Protein AF-A0A6A5AP69-F1 (afdb_monomer)

Sequence (699 aa):
MSTRRWHGLVIASLVLLVSICQANGSFHSQDFMREVVAGSSTLFCDANNVATNYEPSHRRLTANISSFRSVVGFGFRGRSNAAIVPVLSEESCATLCVQDLLCLSFDVEANMCYIAHTDRYAFPQDFLPRSGSTYFEWQVMAASPSFEPNGGVFHTQTSIRIFTQTRAAAMYYQIISTNGSVVVDYALATPDLAIVLPEFPCQVLAYSTKVGLDKSPVATSNLYDIRASKYMYLVPYYNGADFHGKLTRVKLDVQGKKRPRPSLVLEFTDLETFFGIGPFQDQVQVLNLTALDPRMAGYYDGFSVVSTTSYVNVSLESYDDLSQWTLIDSATYRENPGNTIFNNNVPITEEHLYLSPYMNGGGYSGLVTKVYLRAFDASTLPPFSPPVYSTLDLTQLDPDLTGFVSCFTRNNFGYFVQRNNDNGLGGKVVRVDLSEFHNAPRQAATVLDLEQVDERLVGFGGAFVYGKYAFLTPLDRNRVGLELNPNYKYFPTPTSSCMARVDLDDFATVQVVDFSHLDPKFARGYFGGFTVNSFAYFVPYMWTANDLSPTVNPYHGVVVRLNLLTLAIEKLDLTLVDPSLKGFMRGFAFGKYAVFVPHKNGPHNITPRRVNPSQKLHFGKLVRVNTDVFSPDGVDVLDLTATLRSQIPNLPDVELRGFLGGGASGQYGFFVPYFNGVRFAGKVVRVNLRTFNEVQVLE

Mean predicted aligned error: 12.43 Å

pLDDT: mean 81.73, std 20.58, range [23.38, 98.62]

Radius of gyration: 31.19 Å; Cα contacts (8 Å, |Δi|>4): 1685; chains: 1; bounding box: 81×72×95 Å

Organism: Aphanomyces astaci (NCBI:txid112090)

Foldseek 3Di:
DDDDDDDDDDDDDDDDPPDDPDPDDDDDQPVVVVVLPDPDDDWDQDVPGDTDDDDPPDLQPDDFLVQWDKDAQKFFDDPQFPDKHFAPDPRRLVVVLSRDPQFFKWKDAPRIIGTGSDDCVVCVVRTDGHNRMMIIGGAEEWFFKDKFVQADEAQFWAWIAIDGPRPPWWKFKWKAAPVGDTPRDRHTDDRLAIHTDDQAKIKMWMWTDDVSYHIHPIDIGDIHHHAHDQWDWDQFADFPPFWFQWIKIAGPDDPDPPPPDDPLADFQADPVDPAGFGPDDPRMFTDGVCVVPVQNTHFQEKDKDWDKFWWWWKDDLVPPDRVDIATEGLVPDDDDPSIDTPGSTDIDTFMKMWTAFAANRVFFFQKIKIAGPCVSVVVVDDPRYYDRIDIAGCVVVPVQNTGFNEWDDDDQWIKTAHAAGPVGWAQKIKIFRNVCSNDHCVVGIDIDGCCVVPVQRTRFQYWDDDDQKIKTHWAFGDQDDPSPPVVPVQAFGAWAQWIWIAGNVVRHDIDIDGQCVAPVQQSTHFRDWEDRRQKIKTAWAFRTRGLVPLPDWRWFQWIWIARNPPRDIDIEGLVVLPVQNTGFHEWEDHRQKTKTHWAFRDRQDDDPPPDDSLLNRKFQWIWIARSSPRYNVRIDTDGQQQAQASHPPRGGHNQNIHFNYWYDGYQKIWTHFQDSRPGGDPWIWIARNVVRRHIHIND

Nearest PDB structures (foldseek):
  9flu-assembly1_A  TM=2.147E-01  e=4.071E-04  Aureispira sp. CCB-QB1
  3pe9-assembly3_C  TM=5.571E-01  e=9.596E-01  Acetivibrio thermocellus
  9fls-assembly1_A  TM=2.196E-01  e=1.695E-03  Aureispira sp. CCB-QB1
  3pdd-assembly1_A  TM=4.037E-01  e=2.119E+00  Acetivibrio thermocellus ATCC 27405
  3wn5-assembly1_C  TM=3.342E-01  e=1.907E+00  Homo sapiens

Secondary structure (DSSP, 8-state):
----------------------------TTSHHHHTTS------B-TT--B-PPP---------GGGEEEEEEEEE-STTEEEEEE-SSHHHHHHHHHHSTT--EEEEETTEEEEESS-TTT-TTTEEEEEEEEEEEE-PBPPPPEEES-SEEESB--EEEEE-SSTT-EEEEEEEETTS-EEEEEEEEPTTS-EEPPSS-EEEEEEEE-TTSBPPPPEEPPPEEE---SEEEE---B-SS-B--EEEEEE--------SS-TT--TT--SSSTT---SSTTSEEEEEGGGT-TT---EEEEEEEEEEEEEEEEE-TTSSSTT--EEEETTT----TTPEEEEEEEEEEEEEEEEEE-B-SSSB--EEEEEEGGGGGGGGS-TTPPPSEEEEEGGGT-TT---EEEEEEETTEEEEEE-EETTEE--EEEEEESSSTTS-HHHHEEEEESTTT-TT--S--EEEEETTEEEEEP-B----GGGG-TT-TTPPPPBP-EEEEEETTTS--EEEEEGGGT-TTTS--EEEEEEETTEEEEEE-BS------TT---B--EEEEEETTT--EEEEEGGGT-TT---EEEEEEETTEEEEEE-B---TT---TTS-GGGGGB--EEEEEETTS-SGGGEEEEETTTSPBSSSS----TT---EEEEEEEBTEEEEEE-B-SSSB---EEEEETTTS--EEEE-

Structure (mmCIF, N/CA/C/O backbone):
data_AF-A0A6A5AP69-F1
#
_entry.id   AF-A0A6A5AP69-F1
#
loop_
_atom_site.group_PDB
_atom_site.id
_atom_site.type_symbol
_atom_site.label_atom_id
_atom_site.label_alt_id
_atom_site.label_comp_id
_atom_site.label_asym_id
_atom_site.label_entity_id
_atom_site.label_seq_id
_atom_site.pdbx_PDB_ins_code
_atom_site.Cartn_x
_atom_site.Cartn_y
_atom_site.Cartn_z
_atom_site.occupancy
_atom_site.B_iso_or_equiv
_atom_site.auth_seq_id
_atom_site.auth_comp_id
_atom_site.auth_asym_id
_atom_site.auth_atom_id
_atom_site.pdbx_PDB_model_num
ATOM 1 N N . MET A 1 1 ? 51.232 -28.925 58.711 1.00 31.62 1 MET A N 1
ATOM 2 C CA . MET A 1 1 ? 51.630 -27.639 59.331 1.00 31.62 1 MET A CA 1
ATOM 3 C C . MET A 1 1 ? 50.977 -26.525 58.510 1.00 31.62 1 MET A C 1
ATOM 5 O O . MET A 1 1 ? 51.242 -26.474 57.325 1.00 31.62 1 MET A O 1
ATOM 9 N N . SER A 1 2 ? 49.876 -25.922 58.989 1.00 28.64 2 SER A N 1
ATOM 10 C CA . SER A 1 2 ? 49.838 -24.588 59.648 1.00 28.64 2 SER A CA 1
ATOM 11 C C . SER A 1 2 ? 50.056 -23.442 58.632 1.00 28.64 2 SER A C 1
ATOM 13 O O . SER A 1 2 ? 51.104 -23.448 58.011 1.00 28.64 2 SER A O 1
ATOM 15 N N . THR A 1 3 ? 49.209 -22.429 58.365 1.00 32.06 3 THR A N 1
ATOM 16 C CA . THR A 1 3 ? 47.999 -21.842 58.996 1.00 32.06 3 THR A CA 1
ATOM 17 C C . THR A 1 3 ? 47.439 -20.691 58.114 1.00 32.06 3 THR A C 1
ATOM 19 O O . THR A 1 3 ? 48.250 -19.961 57.563 1.00 32.06 3 THR A O 1
ATOM 22 N N . ARG A 1 4 ? 46.102 -20.455 58.173 1.00 28.97 4 ARG A N 1
ATOM 23 C CA . ARG A 1 4 ? 45.329 -19.161 58.111 1.00 28.97 4 ARG A CA 1
ATOM 24 C C . ARG A 1 4 ? 45.367 -18.284 56.830 1.00 28.97 4 ARG A C 1
ATOM 26 O O . ARG A 1 4 ? 46.409 -18.155 56.223 1.00 28.97 4 ARG A O 1
ATOM 33 N N . ARG A 1 5 ? 44.347 -17.494 56.434 1.00 27.20 5 ARG A N 1
ATOM 34 C CA . ARG A 1 5 ? 42.869 -17.378 56.605 1.00 27.20 5 ARG A CA 1
ATOM 35 C C . ARG A 1 5 ? 42.402 -16.211 55.669 1.00 27.20 5 ARG A C 1
ATOM 37 O O . ARG A 1 5 ? 42.999 -15.150 55.745 1.00 27.20 5 ARG A O 1
ATOM 44 N N . TRP A 1 6 ? 41.296 -16.415 54.930 1.00 25.25 6 TRP A N 1
ATOM 45 C CA . TRP A 1 6 ? 40.199 -15.487 54.521 1.00 25.25 6 TRP A CA 1
ATOM 46 C C . TRP A 1 6 ? 40.426 -14.210 53.664 1.00 25.25 6 TRP A C 1
ATOM 48 O O . TRP A 1 6 ? 40.939 -13.224 54.178 1.00 25.25 6 TRP A O 1
ATOM 58 N N . HIS A 1 7 ? 39.815 -14.133 52.463 1.00 25.77 7 HIS A N 1
ATOM 59 C CA . HIS A 1 7 ? 38.513 -13.471 52.155 1.00 25.77 7 HIS A CA 1
ATOM 60 C C . HIS A 1 7 ? 38.241 -13.412 50.629 1.00 25.77 7 HIS A C 1
ATOM 62 O O . HIS A 1 7 ? 39.145 -13.118 49.859 1.00 25.77 7 HIS A O 1
ATOM 68 N N . GLY A 1 8 ? 36.970 -13.589 50.231 1.00 23.38 8 GLY A N 1
ATOM 69 C CA . GLY A 1 8 ? 36.361 -12.904 49.076 1.00 23.38 8 GLY A CA 1
ATOM 70 C C . GLY A 1 8 ? 36.312 -13.635 47.727 1.00 23.38 8 GLY A C 1
ATOM 71 O O . GLY A 1 8 ? 37.163 -13.412 46.877 1.00 23.38 8 GLY A O 1
ATOM 72 N N . LEU A 1 9 ? 35.251 -14.412 47.479 1.00 26.67 9 LEU A N 1
ATOM 73 C CA . LEU A 1 9 ? 34.849 -14.859 46.137 1.00 26.67 9 LEU A CA 1
ATOM 74 C C . LEU A 1 9 ? 33.374 -14.490 45.931 1.00 26.67 9 LEU A C 1
ATOM 76 O O . LEU A 1 9 ? 32.486 -15.092 46.530 1.00 26.67 9 LEU A O 1
ATOM 80 N N . VAL A 1 10 ? 33.131 -13.456 45.122 1.00 25.16 10 VAL A N 1
ATOM 81 C CA . VAL A 1 10 ? 31.801 -13.076 44.630 1.00 25.16 10 VAL A CA 1
ATOM 82 C C . VAL A 1 10 ? 31.558 -13.857 43.342 1.00 25.16 10 VAL A C 1
ATOM 84 O O . VAL A 1 10 ? 32.236 -13.639 42.341 1.00 25.16 10 VAL A O 1
ATOM 87 N N . ILE A 1 11 ? 30.606 -14.786 43.387 1.00 27.47 11 ILE A N 1
ATOM 88 C CA . ILE A 1 11 ? 30.067 -15.491 42.222 1.00 27.47 11 ILE A CA 1
ATOM 89 C C . ILE A 1 11 ? 28.839 -14.702 41.760 1.00 27.47 11 ILE A C 1
ATOM 91 O O . ILE A 1 11 ? 27.820 -14.681 42.447 1.00 27.47 11 ILE A O 1
ATOM 95 N N . ALA A 1 12 ? 28.932 -14.051 40.601 1.00 26.33 12 ALA A N 1
ATOM 96 C CA . ALA A 1 12 ? 27.773 -13.503 39.907 1.00 26.33 12 ALA A CA 1
ATOM 97 C C . ALA A 1 12 ? 27.026 -14.658 39.222 1.00 26.33 12 ALA A C 1
ATOM 99 O O . ALA A 1 12 ? 27.500 -15.212 38.232 1.00 26.33 12 ALA A O 1
ATOM 100 N N . SER A 1 13 ? 25.880 -15.051 39.782 1.00 26.77 13 SER A N 1
ATOM 101 C CA . SER A 1 13 ? 24.945 -15.969 39.128 1.00 26.77 13 SER A CA 1
ATOM 102 C C . SER A 1 13 ? 23.965 -15.169 38.276 1.00 26.77 13 SER A C 1
ATOM 104 O O . SER A 1 13 ? 23.244 -14.308 38.775 1.00 26.77 13 SER A O 1
ATOM 106 N N . LEU A 1 14 ? 23.975 -15.470 36.981 1.00 24.06 14 LEU A N 1
ATOM 107 C CA . LEU A 1 14 ? 23.038 -15.018 35.963 1.00 24.06 14 LEU A CA 1
ATOM 108 C C . LEU A 1 14 ? 21.640 -15.586 36.290 1.00 24.06 14 LEU A C 1
ATOM 110 O O . LEU A 1 14 ? 21.445 -16.799 36.226 1.00 24.06 14 LEU A O 1
ATOM 114 N N . VAL A 1 15 ? 20.674 -14.741 36.658 1.00 24.73 15 VAL A N 1
ATOM 115 C CA . VAL A 1 15 ? 19.264 -15.149 36.783 1.00 24.73 15 VAL A CA 1
ATOM 116 C C . VAL A 1 15 ? 18.562 -14.847 35.462 1.00 24.73 15 VAL A C 1
ATOM 118 O O . VAL A 1 15 ? 18.375 -13.689 35.094 1.00 24.73 15 VAL A O 1
ATOM 121 N N . LEU A 1 16 ? 18.184 -15.909 34.748 1.00 23.55 16 LEU A N 1
ATOM 122 C CA . LEU A 1 16 ? 17.213 -15.876 33.657 1.00 23.55 16 LEU A CA 1
ATOM 123 C C . LEU A 1 16 ? 15.854 -15.424 34.229 1.00 23.55 16 LEU A C 1
ATOM 125 O O . LEU A 1 16 ? 15.231 -16.163 34.991 1.00 23.55 16 LEU A O 1
ATOM 129 N N . LEU A 1 17 ? 15.375 -14.239 33.853 1.00 24.44 17 LEU A N 1
ATOM 130 C CA . LEU A 1 17 ? 13.982 -13.833 34.062 1.00 24.44 17 LEU A CA 1
ATOM 131 C C . LEU A 1 17 ? 13.134 -14.419 32.927 1.00 24.44 17 LEU A C 1
ATOM 133 O O . LEU A 1 17 ? 12.922 -13.802 31.888 1.00 24.44 17 LEU A O 1
ATOM 137 N N . VAL A 1 18 ? 12.683 -15.657 33.122 1.00 23.59 18 VAL A N 1
ATOM 138 C CA . VAL A 1 18 ? 11.572 -16.231 32.359 1.00 23.59 18 VAL A CA 1
ATOM 139 C C . VAL A 1 18 ? 10.288 -15.781 33.057 1.00 23.59 18 VAL A C 1
ATOM 141 O O . VAL A 1 18 ? 9.969 -16.269 34.139 1.00 23.59 18 VAL A O 1
ATOM 144 N N . SER A 1 19 ? 9.562 -14.832 32.466 1.00 26.03 19 SER A N 1
ATOM 145 C CA . SER A 1 19 ? 8.257 -14.394 32.973 1.00 26.03 19 SER A CA 1
ATOM 146 C C . SER A 1 19 ? 7.199 -15.470 32.722 1.00 26.03 19 SER A C 1
ATOM 148 O O . SER A 1 19 ? 6.600 -15.536 31.653 1.00 26.03 19 SER A O 1
ATOM 150 N N . ILE A 1 20 ? 6.968 -16.320 33.721 1.00 24.33 20 ILE A N 1
ATOM 151 C CA . ILE A 1 20 ? 5.788 -17.187 33.819 1.00 24.33 20 ILE A CA 1
ATOM 152 C C . ILE A 1 20 ? 4.857 -16.541 34.857 1.00 24.33 20 ILE A C 1
ATOM 154 O O . ILE A 1 20 ? 5.235 -16.431 36.022 1.00 24.33 20 ILE A O 1
ATOM 158 N N . CYS A 1 21 ? 3.659 -16.098 34.440 1.00 26.06 21 CYS A N 1
ATOM 159 C CA . CYS A 1 21 ? 2.590 -15.584 35.321 1.00 26.06 21 CYS A CA 1
ATOM 160 C C . CYS A 1 21 ? 2.162 -16.775 36.236 1.00 26.06 21 CYS A C 1
ATOM 162 O O . CYS A 1 21 ? 1.371 -17.625 35.828 1.00 26.06 21 CYS A O 1
ATOM 164 N N . GLN A 1 22 ? 2.759 -16.927 37.432 1.00 23.80 22 GLN A N 1
ATOM 165 C CA . GLN A 1 22 ? 2.339 -17.921 38.435 1.00 23.80 22 GLN A CA 1
ATOM 166 C C . GLN A 1 22 ? 1.169 -17.358 39.247 1.00 23.80 22 GLN A C 1
ATOM 168 O O . GLN A 1 22 ? 1.310 -16.361 39.953 1.00 23.80 22 GLN A O 1
ATOM 173 N N . ALA A 1 23 ? 0.015 -18.023 39.178 1.00 29.84 23 ALA A N 1
ATOM 174 C CA . ALA A 1 23 ? -1.116 -17.757 40.056 1.00 29.84 23 ALA A CA 1
ATOM 175 C C . ALA A 1 23 ? -0.803 -18.259 41.476 1.00 29.84 23 ALA A C 1
ATOM 177 O O . ALA A 1 23 ? -1.145 -19.387 41.826 1.00 29.84 23 ALA A O 1
ATOM 178 N N . ASN A 1 24 ? -0.154 -17.432 42.297 1.00 24.44 24 ASN A N 1
ATOM 179 C CA . ASN A 1 24 ? -0.077 -17.680 43.732 1.00 24.44 24 ASN A CA 1
ATOM 180 C C . ASN A 1 24 ? -1.271 -17.025 44.425 1.00 24.44 24 ASN A C 1
ATOM 182 O O . ASN A 1 24 ? -1.436 -15.808 44.431 1.00 24.44 24 ASN A O 1
ATOM 186 N N . GLY A 1 25 ? -2.130 -17.882 44.973 1.00 28.03 25 GLY A N 1
ATOM 187 C CA . GLY A 1 25 ? -3.213 -17.494 45.858 1.00 28.03 25 GLY A CA 1
ATOM 188 C C . GLY A 1 25 ? -2.714 -17.018 47.223 1.00 28.03 25 GLY A C 1
ATOM 189 O O . GLY A 1 25 ? -1.586 -17.283 47.629 1.00 28.03 25 GLY A O 1
ATOM 190 N N . SER A 1 26 ? -3.644 -16.383 47.936 1.00 25.45 26 SER A N 1
ATOM 191 C CA . SER A 1 26 ? -3.555 -15.809 49.286 1.00 25.45 26 SER A CA 1
ATOM 192 C C . SER A 1 26 ? -2.747 -14.512 49.404 1.00 25.45 26 SER A C 1
ATOM 194 O O . SER A 1 26 ? -1.532 -14.527 49.541 1.00 25.45 26 SER A O 1
ATOM 196 N N . PHE A 1 27 ? -3.459 -13.381 49.436 1.00 27.83 27 PHE A N 1
ATOM 197 C CA . PHE A 1 27 ? -2.936 -12.133 49.991 1.00 27.83 27 PHE A CA 1
ATOM 198 C C . PHE A 1 27 ? -3.645 -11.831 51.312 1.00 27.83 27 PHE A C 1
ATOM 200 O O . PHE A 1 27 ? -4.866 -11.678 51.373 1.00 27.83 27 PHE A O 1
ATOM 207 N N . HIS A 1 28 ? -2.852 -11.804 52.382 1.00 25.42 28 HIS A N 1
ATOM 208 C CA . HIS A 1 28 ? -3.234 -11.288 53.690 1.00 25.42 28 HIS A CA 1
ATOM 209 C C . HIS A 1 28 ? -3.278 -9.751 53.649 1.00 25.42 28 HIS A C 1
ATOM 211 O O . HIS A 1 28 ? -2.521 -9.107 52.930 1.00 25.42 28 HIS A O 1
ATOM 217 N N . SER A 1 29 ? -4.138 -9.159 54.477 1.00 29.67 29 SER A N 1
ATOM 218 C CA . SER A 1 29 ? -4.484 -7.730 54.538 1.00 29.67 29 SER A CA 1
ATOM 219 C C . SER A 1 29 ? -3.349 -6.745 54.891 1.00 29.67 29 SER A C 1
ATOM 221 O O . SER A 1 29 ? -3.644 -5.600 55.225 1.00 29.67 29 SER A O 1
ATOM 223 N N . GLN A 1 30 ? -2.075 -7.154 54.895 1.00 26.80 30 GLN A N 1
ATOM 224 C CA . GLN A 1 30 ? -0.952 -6.310 55.331 1.00 26.80 30 GLN A CA 1
ATOM 225 C C . GLN A 1 30 ? -0.142 -5.671 54.189 1.00 26.80 30 GLN A C 1
ATOM 227 O O . GLN A 1 30 ? 0.541 -4.680 54.444 1.00 26.80 30 GLN A O 1
ATOM 232 N N . ASP A 1 31 ? -0.270 -6.135 52.941 1.00 28.59 31 ASP A N 1
ATOM 233 C CA . ASP A 1 31 ? 0.533 -5.603 51.823 1.00 28.59 31 ASP A CA 1
ATOM 234 C C . ASP A 1 31 ? -0.077 -4.362 51.140 1.0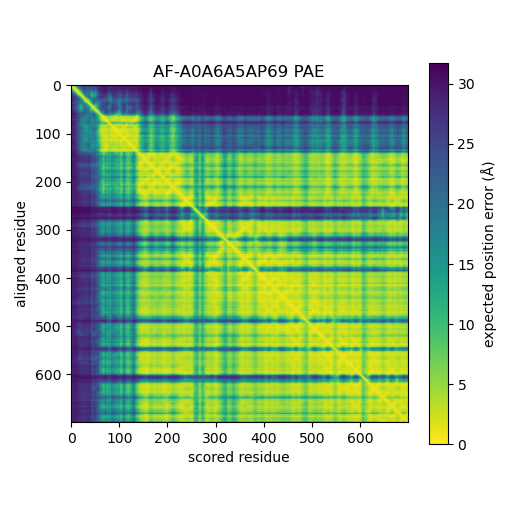0 28.59 31 ASP A C 1
ATOM 236 O O . ASP A 1 31 ? 0.652 -3.536 50.592 1.00 28.59 31 ASP A O 1
ATOM 240 N N . PHE A 1 32 ? -1.388 -4.128 51.291 1.00 33.44 32 PHE A N 1
ATOM 241 C CA . PHE A 1 32 ? -2.079 -2.966 50.703 1.00 33.44 32 PHE A CA 1
ATOM 242 C C . PHE A 1 32 ? -1.566 -1.613 51.242 1.00 33.44 32 PHE A C 1
ATOM 244 O O . PHE A 1 32 ? -1.624 -0.601 50.553 1.00 33.44 32 PHE A O 1
ATOM 251 N N . MET A 1 33 ? -1.010 -1.576 52.460 1.00 28.62 33 MET A N 1
ATOM 252 C CA . MET A 1 33 ? -0.510 -0.336 53.078 1.00 28.62 33 MET A CA 1
ATOM 253 C C . MET A 1 33 ? 0.951 -0.008 52.728 1.00 28.62 33 MET A C 1
ATOM 255 O O . MET A 1 33 ? 1.402 1.100 53.020 1.00 28.62 33 MET A O 1
ATOM 259 N N . ARG A 1 34 ? 1.713 -0.934 52.122 1.00 27.47 34 ARG A N 1
ATOM 260 C CA . ARG A 1 34 ? 3.134 -0.711 51.782 1.00 27.47 34 ARG A CA 1
ATOM 261 C C . ARG A 1 34 ? 3.362 -0.258 50.341 1.00 27.47 34 ARG A C 1
ATOM 263 O O . ARG A 1 34 ? 4.319 0.475 50.105 1.00 27.47 34 ARG A O 1
ATOM 270 N N . GLU A 1 35 ? 2.488 -0.619 49.406 1.00 30.72 35 GLU A N 1
ATOM 271 C CA . GLU A 1 35 ? 2.638 -0.237 47.992 1.00 30.72 35 GLU A CA 1
ATOM 272 C C . GLU A 1 35 ? 2.165 1.191 47.683 1.00 30.72 35 GLU A C 1
ATOM 274 O O . GLU A 1 35 ? 2.666 1.815 46.753 1.00 30.72 35 GLU A O 1
ATOM 279 N N . VAL A 1 36 ? 1.313 1.786 48.527 1.00 35.00 36 VAL A N 1
ATOM 280 C CA . VAL A 1 36 ? 0.854 3.183 48.366 1.00 35.00 36 VAL A CA 1
ATOM 281 C C . VAL A 1 36 ? 1.999 4.209 48.520 1.00 35.00 36 VAL A C 1
ATOM 283 O O . VAL A 1 36 ? 1.863 5.360 48.107 1.00 35.00 36 VAL A O 1
ATOM 286 N N . VAL A 1 37 ? 3.161 3.809 49.058 1.00 29.73 37 VAL A N 1
ATOM 287 C CA . VAL A 1 37 ? 4.317 4.702 49.299 1.00 29.73 37 VAL A CA 1
ATOM 288 C C . VAL A 1 37 ? 5.467 4.497 48.296 1.00 29.73 37 VAL A C 1
ATOM 290 O O . VAL A 1 37 ? 6.359 5.340 48.213 1.00 29.73 37 VAL A O 1
ATOM 293 N N . ALA A 1 38 ? 5.451 3.443 47.475 1.00 26.22 38 ALA A N 1
ATOM 294 C CA . ALA A 1 38 ? 6.522 3.166 46.517 1.00 26.22 38 ALA A CA 1
ATOM 295 C C . ALA A 1 38 ? 5.974 3.150 45.085 1.00 26.22 38 ALA A C 1
ATOM 297 O O . ALA A 1 38 ? 5.284 2.222 44.684 1.00 26.22 38 ALA A O 1
ATOM 298 N N . GLY A 1 39 ? 6.296 4.184 44.302 1.00 29.88 39 GLY A N 1
ATOM 299 C CA . GLY A 1 39 ? 5.938 4.281 42.885 1.00 29.88 39 GLY A CA 1
ATOM 300 C C . GLY A 1 39 ? 6.628 3.224 42.021 1.00 29.88 39 GLY A C 1
ATOM 301 O O . GLY A 1 39 ? 7.577 3.541 41.310 1.00 29.88 39 GLY A O 1
ATOM 302 N N . SER A 1 40 ? 6.149 1.982 42.067 1.00 28.22 40 SER A N 1
ATOM 303 C CA . SER A 1 40 ? 6.572 0.905 41.174 1.00 28.22 40 SER A CA 1
ATOM 304 C C . SER A 1 40 ? 5.434 0.509 40.238 1.00 28.22 40 SER A C 1
ATOM 306 O O . SER A 1 40 ? 4.293 0.356 40.666 1.00 28.22 40 SER A O 1
ATOM 308 N N . SER A 1 41 ? 5.756 0.371 38.954 1.00 30.48 41 SER A N 1
ATOM 309 C CA . SER A 1 41 ? 4.861 -0.083 37.891 1.00 30.48 41 SER A CA 1
ATOM 310 C C . SER A 1 41 ? 4.405 -1.524 38.140 1.00 30.48 41 SER A C 1
ATOM 312 O O . SER A 1 41 ? 5.193 -2.457 37.970 1.00 30.48 41 SER A O 1
ATOM 314 N N . THR A 1 42 ? 3.144 -1.720 38.517 1.00 32.88 42 THR A N 1
ATOM 315 C CA . THR A 1 42 ? 2.528 -3.047 38.610 1.00 32.88 42 THR A CA 1
ATOM 316 C C . THR A 1 42 ? 1.946 -3.444 37.247 1.00 32.88 42 THR A C 1
ATOM 318 O O . THR A 1 42 ? 1.058 -2.792 36.704 1.00 32.88 42 THR A O 1
ATOM 321 N N . LEU A 1 43 ? 2.506 -4.504 36.656 1.00 26.41 43 LEU A N 1
ATOM 322 C CA . LEU A 1 43 ? 2.020 -5.152 35.431 1.00 26.41 43 LEU A CA 1
ATOM 323 C C . LEU A 1 43 ? 0.911 -6.148 35.802 1.00 26.41 43 LEU A C 1
ATOM 325 O O . LEU A 1 43 ? 1.127 -6.987 36.674 1.00 26.41 43 LEU A O 1
ATOM 329 N N . PHE A 1 44 ? -0.234 -6.109 35.112 1.00 34.50 44 PHE A N 1
ATOM 330 C CA . PHE A 1 44 ? -1.296 -7.117 35.245 1.00 34.50 44 PHE A CA 1
ATOM 331 C C . PHE A 1 44 ? -1.579 -7.838 33.921 1.00 34.50 44 PHE A C 1
ATOM 333 O O . PHE A 1 44 ? -1.545 -7.229 32.854 1.00 34.50 44 PHE A O 1
ATOM 340 N N . CYS A 1 45 ? -1.847 -9.144 34.039 1.00 27.72 45 CYS A N 1
ATOM 341 C CA . CYS A 1 45 ? -2.242 -10.090 32.989 1.00 27.72 45 CYS A CA 1
ATOM 342 C C . CYS A 1 45 ? -3.777 -9.934 32.742 1.00 27.72 45 CYS A C 1
ATOM 344 O O . CYS A 1 45 ? -4.556 -10.072 33.687 1.00 27.72 45 CYS A O 1
ATOM 346 N N . ASP A 1 46 ? -4.230 -9.627 31.513 1.00 33.38 46 ASP A N 1
ATOM 347 C CA . ASP A 1 46 ? -5.668 -9.626 31.153 1.00 33.38 46 ASP A CA 1
ATOM 348 C C . ASP A 1 46 ? -6.246 -11.062 31.034 1.00 33.38 46 ASP A C 1
ATOM 350 O O . ASP A 1 46 ? -5.547 -12.046 31.280 1.00 33.38 46 ASP A O 1
ATOM 354 N N . ALA A 1 47 ? -7.519 -11.220 30.638 1.00 31.92 47 ALA A N 1
ATOM 355 C CA . ALA A 1 47 ? -8.149 -12.540 30.445 1.00 31.92 47 ALA A CA 1
ATOM 356 C C . ALA A 1 47 ? -7.445 -13.438 29.394 1.00 31.92 47 ALA A C 1
ATOM 358 O O . ALA A 1 47 ? -7.743 -14.630 29.319 1.00 31.92 47 ALA A O 1
ATOM 359 N N . ASN A 1 48 ? -6.499 -12.880 28.631 1.00 33.38 48 ASN A N 1
ATOM 360 C CA . ASN A 1 48 ? -5.628 -13.536 27.660 1.00 33.38 48 ASN A CA 1
ATOM 361 C C . ASN A 1 48 ? -4.137 -13.545 28.082 1.00 33.38 48 ASN A C 1
ATOM 363 O O . ASN A 1 48 ? -3.283 -13.883 27.266 1.00 33.38 48 ASN A O 1
ATOM 367 N N . ASN A 1 49 ? -3.801 -13.215 29.338 1.00 31.88 49 ASN A N 1
ATOM 368 C CA . ASN A 1 49 ? -2.431 -13.144 29.872 1.00 31.88 49 ASN A CA 1
ATOM 369 C C . ASN A 1 49 ? -1.494 -12.146 29.155 1.00 31.88 49 ASN A C 1
ATOM 371 O O . ASN A 1 49 ? -0.292 -12.400 29.045 1.00 31.88 49 ASN A O 1
ATOM 375 N N . VAL A 1 50 ? -1.999 -10.996 28.696 1.00 30.31 50 VAL A N 1
ATOM 376 C CA . VAL A 1 50 ? -1.150 -9.927 28.128 1.00 30.31 50 VAL A CA 1
ATOM 377 C C . VAL A 1 50 ? -0.978 -8.780 29.127 1.00 30.31 50 VAL A C 1
ATOM 379 O O . VAL A 1 50 ? -1.944 -8.360 29.759 1.00 30.31 50 VAL A O 1
ATOM 382 N N . ALA A 1 51 ? 0.253 -8.274 29.266 1.00 28.44 51 ALA A N 1
ATOM 383 C CA . ALA A 1 51 ? 0.582 -7.139 30.123 1.00 28.44 51 ALA A CA 1
ATOM 384 C C . ALA A 1 51 ? 0.453 -5.806 29.365 1.00 28.44 51 ALA A C 1
ATOM 386 O O . ALA A 1 51 ? 1.093 -5.615 28.332 1.00 28.44 51 ALA A O 1
ATOM 387 N N . THR A 1 52 ? -0.349 -4.870 29.879 1.00 29.33 52 THR A N 1
ATOM 388 C CA . THR A 1 52 ? -0.520 -3.527 29.293 1.00 29.33 52 THR A CA 1
ATOM 389 C C . THR A 1 52 ? 0.095 -2.448 30.182 1.00 29.33 52 THR A C 1
ATOM 391 O O . THR A 1 52 ? -0.236 -2.365 31.363 1.00 29.33 52 THR A O 1
ATOM 394 N N . ASN A 1 53 ? 0.938 -1.582 29.610 1.00 27.92 53 ASN A N 1
ATOM 395 C CA . ASN A 1 53 ? 1.420 -0.370 30.277 1.00 27.92 53 ASN A CA 1
ATOM 396 C C . ASN A 1 53 ? 0.352 0.728 30.187 1.00 27.92 53 ASN A C 1
ATOM 398 O O . ASN A 1 53 ? -0.001 1.159 29.090 1.00 27.92 53 ASN A O 1
ATOM 402 N N . TYR A 1 54 ? -0.150 1.179 31.336 1.00 32.06 54 TYR A N 1
ATOM 403 C CA . TYR A 1 54 ? -1.067 2.314 31.450 1.00 32.06 54 TYR A CA 1
ATOM 404 C C . TYR A 1 54 ? -0.298 3.563 31.903 1.00 32.06 54 TYR A C 1
ATOM 406 O O . TYR A 1 54 ? 0.528 3.489 32.813 1.00 32.06 54 TYR A O 1
ATOM 414 N N . GLU A 1 55 ? -0.550 4.709 31.267 1.00 26.58 55 GLU A N 1
ATOM 415 C CA . GLU A 1 55 ? 0.085 5.982 31.623 1.00 26.58 55 GLU A CA 1
ATOM 416 C C . GLU A 1 55 ? -0.585 6.576 32.889 1.00 26.58 55 GLU A C 1
ATOM 418 O O . GLU A 1 55 ? -1.802 6.770 32.903 1.00 26.58 55 GLU A O 1
ATOM 423 N N . PRO A 1 56 ? 0.149 6.875 33.980 1.00 27.02 56 PRO A N 1
ATOM 424 C CA . PRO A 1 56 ? -0.443 7.218 35.281 1.00 27.02 56 PRO A CA 1
ATOM 425 C C . PRO A 1 56 ? -0.868 8.697 35.421 1.00 27.02 56 PRO A C 1
ATOM 427 O O . PRO A 1 56 ? -1.000 9.205 36.537 1.00 27.02 56 PRO A O 1
ATOM 430 N N . SER A 1 57 ? -1.074 9.424 34.320 1.00 26.69 57 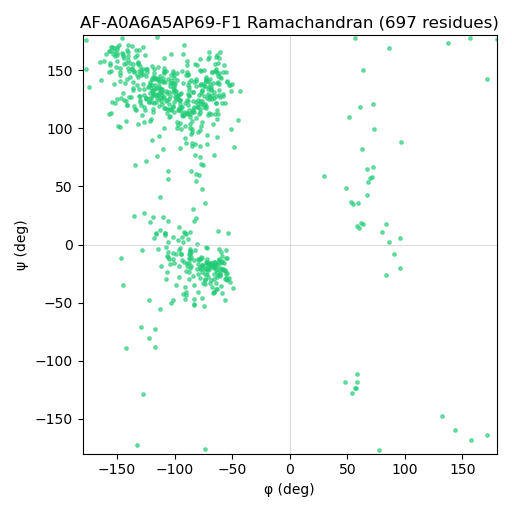SER A N 1
ATOM 431 C CA . SER A 1 57 ? -1.186 10.893 34.313 1.00 26.69 57 SER A CA 1
ATOM 432 C C . SER A 1 57 ? -2.561 11.465 34.712 1.00 26.69 57 SER A C 1
ATOM 434 O O . SER A 1 57 ? -2.696 12.679 34.852 1.00 26.69 57 SER A O 1
ATOM 436 N N . HIS A 1 58 ? -3.560 10.636 35.038 1.00 31.59 58 HIS A N 1
ATOM 437 C CA . HIS A 1 58 ? -4.846 11.097 35.584 1.00 31.59 58 HIS A CA 1
ATOM 438 C C . HIS A 1 58 ? -5.081 10.613 37.021 1.00 31.59 58 HIS A C 1
ATOM 440 O O . HIS A 1 58 ? -5.897 9.727 37.273 1.00 31.59 58 HIS A O 1
ATOM 446 N N . ARG A 1 59 ? -4.406 11.233 37.998 1.00 36.22 59 ARG A N 1
ATOM 447 C CA . ARG A 1 59 ? -4.831 11.132 39.406 1.00 36.22 59 ARG A CA 1
ATOM 448 C C . ARG A 1 59 ? -6.220 11.764 39.548 1.00 36.22 59 ARG A C 1
ATOM 450 O O . ARG A 1 59 ? -6.381 12.963 39.326 1.00 36.22 59 ARG A O 1
ATOM 457 N N . ARG A 1 60 ? -7.228 10.964 39.907 1.00 55.84 60 ARG A N 1
ATOM 458 C CA . ARG A 1 60 ? -8.604 11.426 40.160 1.00 55.84 60 ARG A CA 1
ATOM 459 C C . ARG A 1 60 ? -8.652 12.036 41.564 1.00 55.84 60 ARG A C 1
ATOM 461 O O . ARG A 1 60 ? -8.707 11.320 42.552 1.00 55.84 60 ARG A O 1
ATOM 468 N N . LEU A 1 61 ? -8.528 13.361 41.659 1.00 42.34 61 LEU A N 1
ATOM 469 C CA . LEU A 1 61 ? -8.257 14.053 42.931 1.00 42.34 61 LEU A CA 1
ATOM 470 C C . LEU A 1 61 ? -9.505 14.375 43.781 1.00 42.34 61 LEU A C 1
ATOM 472 O O . LEU A 1 61 ? -9.335 14.734 44.942 1.00 42.34 61 LEU A O 1
ATOM 476 N N . THR A 1 62 ? -10.735 14.230 43.263 1.00 51.44 62 THR A N 1
ATOM 477 C CA . THR A 1 62 ? -11.975 14.529 44.016 1.00 51.44 62 THR A CA 1
ATOM 478 C C . THR A 1 62 ? -13.197 13.759 43.498 1.00 51.44 62 THR A C 1
ATOM 480 O O . THR A 1 62 ? -13.674 14.041 42.400 1.00 51.44 62 THR A O 1
ATOM 483 N N . ALA A 1 63 ? -13.741 12.840 44.300 1.00 58.72 63 ALA A N 1
ATOM 484 C CA . ALA A 1 63 ? -15.052 12.209 44.098 1.00 58.72 63 ALA A CA 1
ATOM 485 C C . ALA A 1 63 ? -15.597 11.674 45.436 1.00 58.72 63 ALA A C 1
ATOM 487 O O . ALA A 1 63 ? -14.815 11.308 46.312 1.00 58.72 63 ALA A O 1
ATOM 488 N N . ASN A 1 64 ? -16.922 11.662 45.604 1.00 71.25 64 ASN A N 1
ATOM 489 C CA . ASN A 1 64 ? -17.611 11.191 46.813 1.00 71.25 64 ASN A CA 1
ATOM 490 C C . ASN A 1 64 ? -18.466 9.953 46.493 1.00 71.25 64 ASN A C 1
ATOM 492 O O . ASN A 1 64 ? -18.558 9.537 45.340 1.00 71.25 64 ASN A O 1
ATOM 496 N N . ILE A 1 65 ? -19.144 9.378 47.489 1.00 80.88 65 ILE A N 1
ATOM 497 C CA . ILE A 1 65 ? -20.016 8.218 47.249 1.00 80.88 65 ILE A CA 1
ATOM 498 C C . ILE A 1 65 ? -21.161 8.507 46.259 1.00 80.88 65 ILE A C 1
ATOM 500 O O . ILE A 1 65 ? -21.599 7.603 45.556 1.00 80.88 65 ILE A O 1
ATOM 504 N N . SER A 1 66 ? -21.601 9.766 46.122 1.00 79.31 66 SER A N 1
ATOM 505 C CA . SER A 1 66 ? -22.615 10.158 45.127 1.00 79.31 66 SER A CA 1
ATOM 506 C C . SER A 1 66 ? -22.103 10.156 43.682 1.00 79.31 66 SER A C 1
ATOM 508 O O . SER A 1 66 ? -22.903 10.176 42.751 1.00 79.31 66 SER A O 1
ATOM 510 N N . SER A 1 67 ? -20.784 10.068 43.478 1.00 75.00 67 SER A N 1
ATOM 511 C CA . SER A 1 67 ? -20.174 9.779 42.175 1.00 75.00 67 SER A CA 1
ATOM 512 C C . SER A 1 67 ? -20.362 8.321 41.744 1.00 75.00 67 SER A C 1
ATOM 514 O O . SER A 1 67 ? -19.933 7.952 40.652 1.00 75.00 67 SER A O 1
ATOM 516 N N . PHE A 1 68 ? -20.991 7.492 42.581 1.00 81.31 68 PHE A N 1
ATOM 517 C CA . PHE A 1 68 ? -21.284 6.097 42.307 1.00 81.31 68 PHE A CA 1
ATOM 518 C C . PHE A 1 68 ? -22.788 5.846 42.341 1.00 81.31 68 PHE A C 1
ATOM 520 O O . PHE A 1 68 ? -23.520 6.360 43.185 1.00 81.31 68 PHE A O 1
ATOM 527 N N . ARG A 1 69 ? -23.254 4.989 41.438 1.00 84.44 69 ARG A N 1
ATOM 528 C CA . ARG A 1 69 ? -24.604 4.443 41.481 1.00 84.44 69 ARG A CA 1
ATOM 529 C C . ARG A 1 69 ? -24.597 3.194 42.335 1.00 84.44 69 ARG A C 1
ATOM 531 O O . ARG A 1 69 ? -23.832 2.271 42.064 1.00 84.44 69 ARG A O 1
ATOM 538 N N . SER A 1 70 ? -25.499 3.148 43.305 1.00 88.88 70 SER A N 1
ATOM 539 C CA . SER A 1 70 ? -25.684 1.977 44.146 1.00 88.88 70 SER A CA 1
ATOM 540 C C . SER A 1 70 ? -26.692 0.987 43.556 1.00 88.88 70 SER A C 1
ATOM 542 O O . SER A 1 70 ? -27.673 1.354 42.901 1.00 88.88 70 SER A O 1
ATOM 544 N N . VAL A 1 71 ? -26.453 -0.297 43.804 1.00 89.19 71 VAL A N 1
ATOM 545 C CA . VAL A 1 71 ? -27.367 -1.405 43.542 1.00 89.19 71 VAL A CA 1
ATOM 546 C C . VAL A 1 71 ? -27.416 -2.259 44.802 1.00 89.19 71 VAL A C 1
ATOM 548 O O . VAL A 1 71 ? -26.488 -3.003 45.114 1.00 89.19 71 VAL A O 1
ATOM 551 N N . VAL A 1 72 ? -28.505 -2.114 45.551 1.00 91.75 72 VAL A N 1
ATOM 552 C CA . VAL A 1 72 ? -28.716 -2.825 46.816 1.00 91.75 72 VAL A CA 1
ATOM 553 C C . VAL A 1 72 ? -29.023 -4.295 46.549 1.00 91.75 72 VAL A C 1
ATOM 555 O O . VAL A 1 72 ? -29.760 -4.624 45.618 1.00 91.75 72 VAL A O 1
ATOM 558 N N . GLY A 1 73 ? -28.505 -5.177 47.401 1.00 91.44 73 GLY A N 1
ATOM 559 C CA . GLY A 1 73 ? -28.799 -6.604 47.344 1.00 91.44 73 GLY A CA 1
ATOM 560 C C . GLY A 1 73 ? -27.936 -7.359 46.338 1.00 91.44 73 GLY A C 1
ATOM 561 O O . GLY A 1 73 ? -28.307 -8.463 45.945 1.00 91.44 73 GLY A O 1
ATOM 562 N N . PHE A 1 74 ? -26.818 -6.776 45.904 1.00 91.88 74 PHE A N 1
ATOM 563 C CA . PHE A 1 74 ? -25.878 -7.356 44.951 1.00 91.88 74 PHE A CA 1
ATOM 564 C C . PHE A 1 74 ? -24.442 -7.042 45.361 1.00 91.88 74 PHE A C 1
ATOM 566 O O . PHE A 1 74 ? -24.183 -6.003 45.959 1.00 91.88 74 PHE A O 1
ATOM 573 N N . GLY A 1 75 ? -23.516 -7.923 44.988 1.00 89.38 75 GLY A N 1
ATOM 574 C CA . GLY A 1 75 ? -22.081 -7.729 45.186 1.00 89.38 75 GLY A CA 1
ATOM 575 C C . GLY A 1 75 ? -21.258 -8.561 44.206 1.00 89.38 75 GLY A C 1
ATOM 576 O O . GLY A 1 75 ? -21.781 -9.470 43.555 1.00 89.38 75 GLY A O 1
ATOM 577 N N . PHE A 1 76 ? -19.969 -8.250 44.105 1.00 87.06 76 PHE A N 1
ATOM 578 C CA . PHE A 1 76 ? -19.023 -8.916 43.218 1.00 87.06 76 PHE A CA 1
ATOM 579 C C . PHE A 1 76 ? -18.271 -10.037 43.942 1.00 87.06 76 PHE A C 1
ATOM 581 O O . PHE A 1 76 ? -17.566 -9.812 44.929 1.00 87.06 76 PHE A O 1
ATOM 588 N N . ARG A 1 77 ? -18.407 -11.289 43.500 1.00 75.38 77 ARG A N 1
ATOM 589 C CA . ARG A 1 77 ? -17.729 -12.434 44.136 1.00 75.38 77 ARG A CA 1
ATOM 590 C C . ARG A 1 77 ? -17.039 -13.281 43.076 1.00 75.38 77 ARG A C 1
ATOM 592 O O . ARG A 1 77 ? -17.672 -13.704 42.122 1.00 75.38 77 ARG A O 1
ATOM 599 N N . GLY A 1 78 ? -15.750 -13.559 43.269 1.00 64.69 78 GLY A N 1
ATOM 600 C CA . GLY A 1 78 ? -14.961 -14.368 42.339 1.00 64.69 78 GLY A CA 1
ATOM 601 C C . GLY A 1 78 ? -13.522 -13.876 42.216 1.00 64.69 78 GLY A C 1
ATOM 602 O O . GLY A 1 78 ? -13.028 -13.154 43.081 1.00 64.69 78 GLY A O 1
ATOM 603 N N . ARG A 1 79 ? -12.849 -14.256 41.122 1.00 62.91 79 ARG A N 1
ATOM 604 C CA . ARG A 1 79 ? -11.469 -13.825 40.805 1.00 62.91 79 ARG A CA 1
ATOM 605 C C . ARG A 1 79 ? -11.367 -12.349 40.387 1.00 62.91 79 ARG A C 1
ATOM 607 O O . ARG A 1 79 ? -10.268 -11.870 40.152 1.00 62.91 79 ARG A O 1
ATOM 614 N N . SER A 1 80 ? -12.499 -11.657 40.296 1.00 65.50 80 SER A N 1
ATOM 615 C CA . SER A 1 80 ? -12.608 -10.277 39.813 1.00 65.50 80 SER A CA 1
ATOM 616 C C . SER A 1 80 ? -12.400 -9.200 40.883 1.00 65.50 80 SER A C 1
ATOM 618 O O . SER A 1 80 ? -12.320 -8.019 40.545 1.00 65.50 80 SER A O 1
ATOM 620 N N . ASN A 1 81 ? -12.304 -9.584 42.161 1.00 76.31 81 ASN A N 1
ATOM 621 C CA . ASN A 1 81 ? -11.994 -8.646 43.239 1.00 76.31 81 ASN A CA 1
ATOM 622 C C . ASN A 1 81 ? -10.489 -8.385 43.261 1.00 76.31 81 ASN A C 1
ATOM 624 O O . ASN A 1 81 ? -9.698 -9.310 43.439 1.00 76.31 81 ASN A O 1
ATOM 628 N N . ALA A 1 82 ? -10.118 -7.121 43.096 1.00 76.50 82 ALA A N 1
ATOM 629 C CA . ALA A 1 82 ? -8.735 -6.671 43.112 1.00 76.50 82 ALA A CA 1
ATOM 630 C C . ALA A 1 82 ? -8.229 -6.439 44.542 1.00 76.50 82 ALA A C 1
ATOM 632 O O . ALA A 1 82 ? -7.073 -6.726 44.840 1.00 76.50 82 ALA A O 1
ATOM 633 N N . ALA A 1 83 ? -9.099 -5.976 45.445 1.00 84.38 83 ALA A N 1
ATOM 634 C CA . ALA A 1 83 ? -8.765 -5.823 46.857 1.00 84.38 83 ALA A CA 1
ATOM 635 C C . ALA A 1 83 ? -9.977 -6.073 47.757 1.00 84.38 83 ALA A C 1
ATOM 637 O O . ALA A 1 83 ? -11.120 -5.800 47.390 1.00 84.38 83 ALA A O 1
ATOM 638 N N . ILE A 1 84 ? -9.713 -6.590 48.957 1.00 89.94 84 ILE A N 1
ATOM 639 C CA . ILE A 1 84 ? -10.714 -6.781 50.007 1.00 89.94 84 ILE A CA 1
ATOM 640 C C . ILE A 1 84 ? -10.167 -6.138 51.275 1.00 89.94 84 ILE A C 1
ATOM 642 O O . ILE A 1 84 ? -9.178 -6.610 51.836 1.00 89.94 84 ILE A O 1
ATOM 646 N N . VAL A 1 85 ? -10.790 -5.047 51.711 1.00 90.62 85 VAL A N 1
ATOM 647 C CA . VAL A 1 85 ? -10.264 -4.190 52.780 1.00 90.62 85 VAL A CA 1
ATOM 648 C C . VAL A 1 85 ? -11.348 -3.869 53.808 1.00 90.62 85 VAL A C 1
ATOM 650 O O . VAL A 1 85 ? -12.489 -3.606 53.432 1.00 90.62 85 VAL A O 1
ATOM 653 N N . PRO A 1 86 ? -11.040 -3.905 55.114 1.00 92.38 86 PRO A N 1
ATOM 654 C CA . PRO A 1 86 ? -11.997 -3.507 56.137 1.00 92.38 86 PRO A CA 1
ATOM 655 C C . PRO A 1 86 ? -12.253 -1.999 56.059 1.00 92.38 86 PRO A C 1
ATOM 657 O O . PRO A 1 86 ? -11.319 -1.204 55.948 1.00 92.38 86 PRO A O 1
ATOM 660 N N . VAL A 1 87 ? -13.519 -1.602 56.141 1.00 90.69 87 VAL A N 1
ATOM 661 C CA . VAL A 1 87 ? -13.963 -0.205 56.074 1.00 90.69 87 VAL A CA 1
ATOM 662 C C . VAL A 1 87 ? -15.026 0.080 57.127 1.00 90.69 87 VAL A C 1
ATOM 664 O O . VAL A 1 87 ? -15.781 -0.800 57.527 1.00 90.69 87 VAL A O 1
ATOM 667 N N . LEU A 1 88 ? -15.102 1.334 57.570 1.00 87.88 88 LEU A N 1
ATOM 668 C CA . LEU A 1 88 ? -16.088 1.775 58.564 1.00 87.88 88 LEU A CA 1
ATOM 669 C C . LEU A 1 88 ? -17.402 2.257 57.933 1.00 87.88 88 LEU A C 1
ATOM 671 O O . LEU A 1 88 ? -18.400 2.409 58.631 1.00 87.88 88 LEU A O 1
ATOM 675 N N . SER A 1 89 ? -17.399 2.531 56.628 1.00 89.25 89 SER A N 1
ATOM 676 C CA . SER A 1 89 ? -18.558 3.023 55.888 1.00 89.25 89 SER A CA 1
ATOM 677 C C . SER A 1 89 ? -18.405 2.778 54.389 1.00 89.25 89 SER A C 1
ATOM 679 O O . SER A 1 89 ? -17.295 2.575 53.886 1.00 89.25 89 SER A O 1
ATOM 681 N N . GLU A 1 90 ? -19.516 2.870 53.660 1.00 89.94 90 GLU A N 1
ATOM 682 C CA . GLU A 1 90 ? -19.512 2.839 52.196 1.00 89.94 90 GLU A CA 1
ATOM 683 C C . GLU A 1 90 ? -18.672 3.983 51.609 1.00 89.94 90 GLU A C 1
ATOM 685 O O . GLU A 1 90 ? -17.937 3.793 50.646 1.00 89.94 90 GLU A O 1
ATOM 690 N N . GLU A 1 91 ? -18.691 5.156 52.244 1.00 90.38 91 GLU A N 1
ATOM 691 C CA . GLU A 1 91 ? -17.924 6.328 51.811 1.00 90.38 91 GLU A CA 1
ATOM 692 C C . GLU A 1 91 ? -16.407 6.149 51.990 1.00 90.38 91 GLU A C 1
ATOM 694 O O . GLU A 1 91 ? -15.607 6.632 51.182 1.00 90.38 91 GLU A O 1
ATOM 699 N N . SER A 1 92 ? -15.998 5.371 52.996 1.00 89.38 92 SER A N 1
ATOM 700 C CA . SER A 1 92 ? -14.597 4.966 53.155 1.00 89.38 92 SER A CA 1
ATOM 701 C C . SER A 1 92 ? -14.158 4.052 52.006 1.00 89.38 92 SER A C 1
ATOM 703 O O . SER A 1 92 ? -13.066 4.220 51.470 1.00 89.38 92 SER A O 1
ATOM 705 N N . CYS A 1 93 ? -15.023 3.124 51.585 1.00 90.94 93 CYS A N 1
ATOM 706 C CA . CYS A 1 93 ? -14.768 2.251 50.437 1.00 90.94 93 CYS A CA 1
ATOM 707 C C . CYS A 1 93 ? -14.726 3.036 49.119 1.00 90.94 93 CYS A C 1
ATOM 709 O O . CYS A 1 93 ? -13.809 2.844 48.321 1.00 90.94 93 CYS A O 1
ATOM 711 N N . ALA A 1 94 ? -15.642 3.994 48.939 1.00 88.88 94 ALA A N 1
ATOM 712 C CA . ALA A 1 94 ? -15.625 4.909 47.804 1.00 88.88 94 ALA A CA 1
ATOM 713 C C . ALA A 1 94 ? -14.288 5.652 47.720 1.00 88.88 94 ALA A C 1
ATOM 715 O O . ALA A 1 94 ? -13.655 5.640 46.672 1.00 88.88 94 ALA A O 1
ATOM 716 N N . THR A 1 95 ? -13.803 6.212 48.833 1.00 87.50 95 THR A N 1
ATOM 717 C CA . THR A 1 95 ? -12.515 6.930 48.888 1.00 87.50 95 THR A CA 1
ATOM 718 C C . THR A 1 95 ? -11.338 6.044 48.467 1.00 87.50 95 THR A C 1
ATOM 720 O O . THR A 1 95 ? -10.478 6.490 47.708 1.00 87.50 95 THR A O 1
ATOM 723 N N . LEU A 1 96 ? -11.313 4.781 48.908 1.00 87.62 96 LEU A N 1
ATOM 724 C CA . LEU A 1 96 ? -10.287 3.815 48.500 1.00 87.62 96 LEU A CA 1
ATOM 725 C C . LEU A 1 96 ? -10.377 3.494 47.004 1.00 87.62 96 LEU A C 1
ATOM 727 O O . LEU A 1 96 ? -9.359 3.465 46.319 1.00 87.62 96 LEU A O 1
ATOM 731 N N . CYS A 1 97 ? -11.592 3.344 46.478 1.00 85.88 97 CYS A N 1
ATOM 732 C CA . CYS A 1 97 ? -11.824 3.189 45.046 1.00 85.88 97 CYS A CA 1
ATOM 733 C C . CYS A 1 97 ? -11.402 4.434 44.236 1.00 85.88 97 CYS A C 1
ATOM 735 O O . CYS A 1 97 ? -10.920 4.294 43.121 1.00 85.88 97 CYS A O 1
ATOM 737 N N . VAL A 1 98 ? -11.524 5.658 44.768 1.00 82.38 98 VAL A N 1
ATOM 738 C CA . VAL A 1 98 ? -11.012 6.875 44.096 1.00 82.38 98 VAL A CA 1
ATOM 739 C C . VAL A 1 98 ? -9.484 6.893 44.025 1.00 82.38 98 VAL A C 1
ATOM 741 O O . VAL A 1 98 ? -8.917 7.362 43.038 1.00 82.38 98 VAL A O 1
ATOM 744 N N . GLN A 1 99 ? -8.817 6.397 45.067 1.00 81.56 99 GLN A N 1
ATOM 745 C CA . GLN A 1 99 ? -7.355 6.340 45.137 1.00 81.56 99 GLN A CA 1
ATOM 746 C C . GLN A 1 99 ? -6.765 5.251 44.233 1.00 81.56 99 GLN A C 1
ATOM 748 O O . GLN A 1 99 ? -5.650 5.407 43.732 1.00 81.56 99 GLN A O 1
ATOM 753 N N . ASP A 1 100 ? -7.515 4.177 44.002 1.00 78.25 100 ASP A N 1
ATOM 754 C CA . ASP A 1 100 ? -7.157 3.111 43.077 1.00 78.25 100 ASP A CA 1
ATOM 755 C C . ASP A 1 100 ? -7.506 3.497 41.628 1.00 78.25 100 ASP A C 1
ATOM 757 O O . ASP A 1 100 ? -8.669 3.530 41.223 1.00 78.25 100 ASP A O 1
ATOM 761 N N . LEU A 1 101 ? -6.477 3.765 40.816 1.00 70.38 101 LEU A N 1
ATOM 762 C CA . LEU A 1 101 ? -6.616 4.195 39.417 1.00 70.38 101 LEU A CA 1
ATOM 763 C C . LEU A 1 101 ? -7.391 3.203 38.537 1.00 70.38 101 LEU A C 1
ATOM 765 O O . LEU A 1 101 ? -7.912 3.597 37.491 1.00 70.38 101 LEU A O 1
ATOM 769 N N . LEU A 1 102 ? -7.450 1.935 38.941 1.00 72.88 102 LEU A N 1
ATOM 770 C CA . LEU A 1 102 ? -8.078 0.862 38.182 1.00 72.88 102 LEU A CA 1
ATOM 771 C C . LEU A 1 102 ? -9.469 0.506 38.712 1.00 72.88 102 LEU A C 1
ATOM 773 O O . LEU A 1 102 ? -10.176 -0.265 38.063 1.00 72.88 102 LEU A O 1
ATOM 777 N N . CYS A 1 103 ? -9.902 1.068 39.845 1.00 81.19 103 CYS A N 1
ATOM 778 C CA . CYS A 1 103 ? -11.222 0.777 40.386 1.00 81.19 103 CYS A CA 1
ATOM 779 C C . CYS A 1 103 ? -12.334 1.250 39.437 1.00 81.19 103 CYS A C 1
ATOM 781 O O . CYS A 1 103 ? -12.459 2.437 39.114 1.00 81.19 103 CYS A O 1
ATOM 783 N N . LEU A 1 104 ? -13.176 0.303 39.017 1.00 79.25 104 LEU A N 1
ATOM 784 C CA . LEU A 1 104 ? -14.371 0.552 38.206 1.00 79.25 104 LEU A CA 1
ATOM 785 C C . LEU A 1 104 ? -15.654 0.384 39.020 1.00 79.25 104 LEU A C 1
ATOM 787 O O . LEU A 1 104 ? -16.651 1.057 38.751 1.00 79.25 104 LEU A O 1
ATOM 791 N N . SER A 1 105 ? -15.623 -0.480 40.029 1.00 87.44 105 SER A N 1
ATOM 792 C CA . SER A 1 105 ? -16.723 -0.647 40.964 1.00 87.44 105 SER A CA 1
ATOM 793 C C . SER A 1 105 ? -16.243 -1.216 42.291 1.00 87.44 105 SER A C 1
ATOM 795 O O . SER A 1 105 ? -15.116 -1.696 42.409 1.00 87.44 105 SER A O 1
ATOM 797 N N . PHE A 1 106 ? -17.096 -1.155 43.301 1.00 91.75 106 PHE A N 1
ATOM 798 C CA . PHE A 1 106 ? -16.862 -1.816 44.573 1.00 91.75 106 PHE A CA 1
ATOM 799 C C . PHE A 1 106 ? -18.175 -2.322 45.158 1.00 91.75 106 PHE A C 1
ATOM 801 O O . PHE A 1 106 ? -19.245 -1.882 44.755 1.00 91.75 106 PHE A O 1
ATOM 808 N N . ASP A 1 107 ? -18.126 -3.223 46.129 1.00 93.12 107 ASP A N 1
ATOM 809 C CA . ASP A 1 107 ? -19.280 -3.498 46.981 1.00 93.12 107 ASP A CA 1
ATOM 810 C C . ASP A 1 107 ? -18.903 -3.494 48.453 1.00 93.12 107 ASP A C 1
ATOM 812 O O . ASP A 1 107 ? -17.739 -3.678 48.813 1.00 93.12 107 ASP A O 1
ATOM 816 N N . VAL A 1 108 ? -19.890 -3.242 49.307 1.00 93.06 108 VAL A N 1
ATOM 817 C CA . VAL A 1 108 ? -19.707 -3.238 50.758 1.00 93.06 108 VAL A CA 1
ATOM 818 C C . VAL A 1 108 ? -20.647 -4.252 51.385 1.00 93.06 108 VAL A C 1
ATOM 820 O O . VAL A 1 108 ? -21.856 -4.178 51.195 1.00 93.06 108 VAL A O 1
ATOM 823 N N . GLU A 1 109 ? -20.087 -5.204 52.130 1.00 91.81 109 GLU A N 1
ATOM 824 C CA . GLU A 1 109 ? -20.816 -6.224 52.894 1.00 91.81 109 GLU A CA 1
ATOM 825 C C . GLU A 1 109 ? -20.130 -6.384 54.258 1.00 91.81 109 GLU A C 1
ATOM 827 O O . GLU A 1 109 ? -18.923 -6.595 54.322 1.00 91.81 109 GLU A O 1
ATOM 832 N N . ALA A 1 110 ? -20.884 -6.276 55.357 1.00 90.44 110 ALA A N 1
ATOM 833 C CA . ALA A 1 110 ? -20.393 -6.521 56.722 1.00 90.44 110 ALA A CA 1
ATOM 834 C C . ALA A 1 110 ? -19.063 -5.807 57.082 1.00 90.44 110 ALA A C 1
ATOM 836 O O . ALA A 1 110 ? -18.146 -6.430 57.615 1.00 90.44 110 ALA A O 1
ATOM 837 N N . ASN A 1 111 ? -18.960 -4.498 56.808 1.00 90.50 111 ASN A N 1
ATOM 838 C CA . ASN A 1 111 ? -17.754 -3.674 57.026 1.00 90.50 111 ASN A CA 1
ATOM 839 C C . ASN A 1 111 ? -16.521 -4.107 56.211 1.00 90.50 111 ASN A C 1
ATOM 841 O O . ASN A 1 111 ? -15.395 -3.721 56.524 1.00 90.50 111 ASN A O 1
ATOM 845 N N . MET A 1 112 ? -16.721 -4.881 55.146 1.00 91.62 112 MET A N 1
ATOM 846 C CA . MET A 1 112 ? -15.693 -5.213 54.168 1.00 91.62 112 MET A CA 1
ATOM 847 C C . MET A 1 112 ? -16.018 -4.532 52.843 1.00 91.62 112 MET A C 1
ATOM 849 O O . MET A 1 112 ? -17.141 -4.608 52.351 1.00 91.62 112 MET A O 1
ATOM 853 N N . CYS A 1 113 ? -15.018 -3.865 52.285 1.00 92.69 113 CYS A N 1
ATOM 854 C CA . CYS A 1 113 ? -15.015 -3.238 50.975 1.00 92.69 113 CYS A CA 1
ATOM 855 C C . CYS A 1 113 ? -14.353 -4.185 49.980 1.00 92.69 113 CYS A C 1
ATOM 857 O O . CYS A 1 113 ? -13.217 -4.613 50.191 1.00 92.69 113 CYS A O 1
ATOM 859 N N . TYR A 1 114 ? -15.056 -4.496 48.902 1.00 91.94 114 TYR A N 1
ATOM 860 C CA . TYR A 1 114 ? -14.594 -5.342 47.814 1.00 91.94 114 TYR A CA 1
ATOM 861 C C . TYR A 1 114 ? -14.365 -4.446 46.602 1.00 91.94 114 TYR A C 1
ATOM 863 O O . TYR A 1 114 ? -15.320 -4.060 45.941 1.00 91.94 114 TYR A O 1
ATOM 871 N N . ILE A 1 115 ? -13.115 -4.075 46.334 1.00 90.38 115 ILE A N 1
ATOM 872 C CA . ILE A 1 115 ? -12.746 -3.244 45.182 1.00 90.38 115 ILE A CA 1
ATOM 873 C C . ILE A 1 115 ? -12.593 -4.140 43.957 1.00 90.38 115 ILE A C 1
ATOM 875 O O . ILE A 1 115 ? -11.885 -5.150 44.003 1.00 90.38 115 ILE A O 1
ATOM 879 N N . ALA A 1 116 ? -13.214 -3.746 42.850 1.00 87.56 116 ALA A N 1
ATOM 880 C CA . ALA A 1 116 ? -13.140 -4.435 41.575 1.00 87.56 116 ALA A CA 1
ATOM 881 C C . ALA A 1 116 ? -12.578 -3.510 40.484 1.00 87.56 116 ALA A C 1
ATOM 883 O O . ALA A 1 116 ? -13.076 -2.408 40.233 1.00 87.56 116 ALA A O 1
ATOM 884 N N . HIS A 1 117 ? -11.582 -4.007 39.746 1.00 84.38 117 HIS A N 1
ATOM 885 C CA . HIS A 1 117 ? -11.079 -3.374 38.511 1.00 84.38 117 HIS A CA 1
ATOM 886 C C . HIS A 1 117 ? -11.946 -3.712 37.292 1.00 84.38 117 HIS A C 1
ATOM 888 O O . HIS A 1 117 ? -11.513 -3.708 36.141 1.00 84.38 117 HIS A O 1
ATOM 894 N N . THR A 1 118 ? -13.194 -4.073 37.561 1.00 76.00 118 THR A N 1
ATOM 895 C CA . THR A 1 118 ? -14.189 -4.488 36.588 1.00 76.00 118 THR A CA 1
ATOM 896 C C . THR A 1 118 ? -15.570 -4.016 37.028 1.00 76.00 118 THR A C 1
ATOM 898 O O . THR A 1 118 ? -15.722 -3.409 38.086 1.00 76.00 118 THR A O 1
ATOM 901 N N . ASP A 1 119 ? -16.580 -4.286 36.213 1.00 78.31 119 ASP A N 1
ATOM 902 C CA . ASP A 1 119 ? -17.980 -4.015 36.495 1.00 78.31 119 ASP A CA 1
ATOM 903 C C . ASP A 1 119 ? -18.866 -5.195 36.080 1.00 78.31 119 ASP A C 1
ATOM 905 O O . ASP A 1 119 ? -18.426 -6.150 35.424 1.00 78.31 119 ASP A O 1
ATOM 909 N N . ARG A 1 120 ? -20.142 -5.115 36.466 1.00 79.62 120 ARG A N 1
ATOM 910 C CA . ARG A 1 120 ? -21.167 -6.144 36.220 1.00 79.62 120 ARG A CA 1
ATOM 911 C C . ARG A 1 120 ? -21.450 -6.439 34.753 1.00 79.62 120 ARG A C 1
ATOM 913 O O . ARG A 1 120 ? -22.111 -7.430 34.468 1.00 79.62 120 ARG A O 1
ATOM 920 N N . TYR A 1 121 ? -20.993 -5.604 33.826 1.00 72.94 121 TYR A N 1
ATOM 921 C CA . TYR A 1 121 ? -21.199 -5.824 32.396 1.00 72.94 121 TYR A CA 1
ATOM 922 C C . TYR A 1 121 ? -20.054 -6.627 31.792 1.00 72.94 121 TYR A C 1
ATOM 924 O O . TYR A 1 121 ? -20.284 -7.466 30.927 1.00 72.94 121 TYR A O 1
ATOM 932 N N . ALA A 1 122 ? -18.825 -6.391 32.255 1.00 67.56 122 ALA A N 1
ATOM 933 C CA . ALA A 1 122 ? -17.667 -7.157 31.815 1.00 67.56 122 ALA A CA 1
ATOM 934 C C . ALA A 1 122 ? -17.647 -8.579 32.408 1.00 67.56 122 ALA A C 1
ATOM 936 O O . ALA A 1 122 ? -17.198 -9.506 31.737 1.00 67.56 122 ALA A O 1
ATOM 937 N N . PHE A 1 123 ? -18.131 -8.754 33.643 1.00 77.31 123 PHE A N 1
ATOM 938 C CA . PHE A 1 123 ? -18.187 -10.053 34.329 1.00 77.31 123 PHE A CA 1
ATOM 939 C C . PHE A 1 123 ? -19.559 -10.251 34.993 1.00 77.31 123 PHE A C 1
ATOM 941 O O . PHE A 1 123 ? -19.662 -10.252 36.222 1.00 77.31 123 PHE A O 1
ATOM 948 N N . PRO A 1 124 ? -20.635 -10.414 34.201 1.00 81.62 124 PRO A N 1
ATOM 949 C CA . PRO A 1 124 ? -21.989 -10.574 34.732 1.00 81.62 124 PRO A CA 1
ATOM 950 C C . PRO A 1 124 ? -22.139 -11.808 35.626 1.00 81.62 124 PRO A C 1
ATOM 952 O O . PRO A 1 124 ? -22.959 -11.806 36.536 1.00 81.62 124 PRO A O 1
ATOM 955 N N . GLN A 1 125 ? -21.323 -12.840 35.409 1.00 82.56 125 GLN A N 1
ATOM 956 C CA . GLN A 1 125 ? -21.288 -14.047 36.232 1.00 82.56 125 GLN A CA 1
ATOM 957 C C . GLN A 1 125 ? -20.803 -13.805 37.670 1.00 82.56 125 GLN A C 1
ATOM 959 O O . GLN A 1 125 ? -21.168 -14.567 38.562 1.00 82.56 125 GLN A O 1
ATOM 964 N N . ASP A 1 126 ? -20.011 -12.754 37.896 1.00 84.62 126 ASP A N 1
ATOM 965 C CA . ASP A 1 126 ? -19.464 -12.428 39.216 1.00 84.62 126 ASP A CA 1
ATOM 966 C C . ASP A 1 126 ? -20.352 -11.422 39.966 1.00 84.62 126 ASP A C 1
ATOM 968 O O . ASP A 1 126 ? -20.210 -11.257 41.179 1.00 84.62 126 ASP A O 1
ATOM 972 N N . PHE A 1 127 ? -21.297 -10.784 39.264 1.00 89.06 127 PHE A N 1
ATOM 973 C CA . PHE A 1 127 ? -22.303 -9.890 39.829 1.00 89.06 127 PHE A CA 1
ATOM 974 C C . PHE A 1 127 ? -23.521 -10.686 40.311 1.00 89.06 127 PHE A C 1
ATOM 976 O O . PHE A 1 127 ? -24.432 -11.003 39.544 1.00 89.06 127 PHE A O 1
ATOM 983 N N . LEU A 1 128 ? -23.539 -11.023 41.600 1.00 88.88 128 LEU A N 1
ATOM 984 C CA . LEU A 1 128 ? -24.491 -11.979 42.163 1.00 88.88 128 LEU A CA 1
ATOM 985 C C . LEU A 1 128 ? -25.398 -11.339 43.227 1.00 88.88 128 LEU A C 1
ATOM 987 O O . LEU A 1 128 ? -24.947 -10.464 43.972 1.00 88.88 128 LEU A O 1
ATOM 991 N N . PRO A 1 129 ? -26.659 -11.799 43.363 1.00 90.69 129 PRO A N 1
ATOM 992 C CA . PRO A 1 129 ? -27.531 -11.388 44.459 1.00 90.69 129 PRO A CA 1
ATOM 993 C C . PRO A 1 129 ? -26.919 -11.697 45.836 1.00 90.69 129 PRO A C 1
ATOM 995 O O . PRO A 1 129 ? -26.505 -12.825 46.117 1.00 90.69 129 PRO A O 1
ATOM 998 N N . ARG A 1 130 ? -26.889 -10.691 46.711 1.00 88.56 130 ARG A N 1
ATOM 999 C CA . ARG A 1 130 ? -26.331 -10.710 48.069 1.00 88.56 130 ARG A CA 1
ATOM 1000 C C . ARG A 1 130 ? -27.138 -9.786 48.973 1.00 88.56 130 ARG A C 1
ATOM 1002 O O . ARG A 1 130 ? -26.942 -8.578 48.970 1.00 88.56 130 ARG A O 1
ATOM 1009 N N . SER A 1 131 ? -28.023 -10.352 49.788 1.00 84.44 131 SER A N 1
ATOM 1010 C CA . SER A 1 131 ? -28.989 -9.595 50.603 1.00 84.44 131 SER A CA 1
ATOM 1011 C C . SER A 1 131 ? -28.380 -8.629 51.635 1.00 84.44 131 SER A C 1
ATOM 1013 O O . SER A 1 131 ? -29.116 -7.815 52.179 1.00 84.44 131 SER A O 1
ATOM 1015 N N . GLY A 1 132 ? -27.075 -8.714 51.917 1.00 87.44 132 GLY A N 1
ATOM 1016 C CA . GLY A 1 132 ? -26.350 -7.817 52.828 1.00 87.44 132 GLY A CA 1
ATOM 1017 C C . GLY A 1 132 ? -25.264 -6.969 52.162 1.00 87.44 132 GLY A C 1
ATOM 1018 O O . GLY A 1 132 ? -24.469 -6.362 52.874 1.00 87.44 132 GLY A O 1
ATOM 1019 N N . SER A 1 133 ? -25.199 -6.963 50.827 1.00 92.69 133 SER A N 1
ATOM 1020 C CA . SER A 1 133 ? -24.198 -6.223 50.060 1.00 92.69 133 SER A CA 1
ATOM 1021 C C . SER A 1 133 ? -24.849 -5.098 49.259 1.00 92.69 133 SER A C 1
ATOM 1023 O O . SER A 1 133 ? -25.929 -5.277 48.680 1.00 92.69 133 SER A O 1
ATOM 1025 N N . THR A 1 134 ? -24.185 -3.946 49.220 1.00 92.88 134 THR A N 1
ATOM 1026 C CA . THR A 1 134 ? -24.511 -2.858 48.296 1.00 92.88 134 THR A CA 1
ATOM 1027 C C . THR A 1 134 ? -23.362 -2.701 47.315 1.00 92.88 134 THR A C 1
ATOM 1029 O O . THR A 1 134 ? -22.237 -2.400 47.713 1.00 92.88 134 THR A O 1
ATOM 1032 N N . TYR A 1 135 ? -23.654 -2.889 46.032 1.00 92.31 135 TYR A N 1
ATOM 1033 C CA . TYR A 1 135 ? -22.721 -2.659 44.937 1.00 92.31 135 TYR A CA 1
ATOM 1034 C C . TYR A 1 135 ? -22.741 -1.193 44.508 1.00 92.31 135 TYR A C 1
ATOM 1036 O O . TYR A 1 135 ? -23.808 -0.594 44.440 1.00 92.31 135 TYR A O 1
ATOM 1044 N N . PHE A 1 136 ? -21.587 -0.634 44.167 1.00 90.00 136 PHE A N 1
ATOM 1045 C CA . PHE A 1 136 ? -21.382 0.742 43.735 1.00 90.00 136 PHE A CA 1
ATOM 1046 C C . PHE A 1 136 ? -20.562 0.768 42.445 1.00 90.00 136 PHE A C 1
ATOM 1048 O O . PHE A 1 136 ? -19.439 0.271 42.401 1.00 90.00 136 PHE A O 1
ATOM 1055 N N . GLU A 1 137 ? -21.100 1.379 41.390 1.00 84.81 137 GLU A N 1
ATOM 1056 C CA . GLU A 1 137 ? -20.411 1.569 40.105 1.00 84.81 137 GLU A CA 1
ATOM 1057 C C . GLU A 1 137 ? -20.222 3.058 39.804 1.00 84.81 137 GLU A C 1
ATOM 1059 O O . GLU A 1 137 ? -21.135 3.859 40.013 1.00 84.81 137 GLU A O 1
ATOM 1064 N N . TRP A 1 138 ? -19.043 3.442 39.311 1.00 77.44 138 TRP A N 1
ATOM 1065 C CA . TRP A 1 138 ? -18.740 4.833 38.955 1.00 77.44 138 TRP A CA 1
ATOM 1066 C C . TRP A 1 138 ? -19.759 5.424 37.969 1.00 77.44 138 TRP A C 1
ATOM 1068 O O . TRP A 1 138 ? -20.140 4.756 37.015 1.00 77.44 138 TRP A O 1
ATOM 1078 N N . GLN A 1 139 ? -20.145 6.690 38.166 1.00 72.19 139 GLN A N 1
ATOM 1079 C CA . GLN A 1 139 ? -20.919 7.527 37.235 1.00 72.19 139 GLN A CA 1
ATOM 1080 C C . GLN A 1 139 ? -20.002 8.568 36.572 1.00 72.19 139 GLN A C 1
ATOM 1082 O O . GLN A 1 139 ? -20.128 9.769 36.800 1.00 72.19 139 GLN A O 1
ATOM 1087 N N . VAL A 1 140 ? -19.015 8.122 35.797 1.00 70.31 140 VAL A N 1
ATOM 1088 C CA . VAL A 1 140 ? -18.197 9.034 34.976 1.00 70.31 140 VAL A CA 1
ATOM 1089 C C . VAL A 1 140 ? -18.784 9.154 33.572 1.00 70.31 140 VAL A C 1
ATOM 1091 O O . VAL A 1 140 ? -19.601 8.335 33.156 1.00 70.31 140 VAL A O 1
ATOM 1094 N N . MET A 1 141 ? -18.374 10.166 32.814 1.00 79.94 141 MET A N 1
ATOM 1095 C CA . MET A 1 141 ? -18.672 10.189 31.384 1.00 79.94 141 MET A CA 1
ATOM 1096 C C . MET A 1 141 ? -17.928 9.056 30.679 1.00 79.94 141 MET A C 1
ATOM 1098 O O . MET A 1 141 ? -16.755 8.796 30.959 1.00 79.94 141 MET A O 1
ATOM 1102 N N . ALA A 1 142 ? -18.598 8.401 29.734 1.00 83.94 142 ALA A N 1
ATOM 1103 C CA . ALA A 1 142 ? -17.923 7.501 28.817 1.00 83.94 142 ALA A CA 1
ATOM 1104 C C . ALA A 1 142 ? -16.898 8.282 27.969 1.00 83.94 142 ALA A C 1
ATOM 1106 O O . ALA A 1 142 ? -17.097 9.443 27.608 1.00 83.94 142 ALA A O 1
ATOM 1107 N N . ALA A 1 143 ? -15.784 7.635 27.648 1.00 85.31 143 ALA A N 1
ATOM 1108 C CA . ALA A 1 143 ? -14.727 8.197 26.823 1.00 85.31 143 ALA A CA 1
ATOM 1109 C C . ALA A 1 143 ? -15.212 8.368 25.380 1.00 85.31 143 ALA A C 1
ATOM 1111 O O . ALA A 1 143 ? -15.788 7.439 24.793 1.00 85.31 143 ALA A O 1
ATOM 1112 N N . SER A 1 144 ? -14.944 9.541 24.806 1.00 90.94 144 SER A N 1
ATOM 1113 C CA . SER A 1 144 ? -15.269 9.851 23.414 1.00 90.94 144 SER A CA 1
ATOM 1114 C C . SER A 1 144 ? -14.678 8.808 22.462 1.00 90.94 144 SER A C 1
ATOM 1116 O O . SER A 1 144 ? -13.546 8.363 22.681 1.00 90.94 144 SER A O 1
ATOM 1118 N N . PRO A 1 145 ? -15.409 8.418 21.406 1.00 94.38 145 PRO A N 1
ATOM 1119 C CA . PRO A 1 145 ? -14.857 7.534 20.396 1.00 94.38 145 PRO A CA 1
ATOM 1120 C C . PRO A 1 145 ? -13.679 8.156 19.632 1.00 94.38 145 PRO A C 1
ATOM 1122 O O . PRO A 1 145 ? -13.647 9.365 19.401 1.00 94.38 145 PRO A O 1
ATOM 1125 N N . SER A 1 146 ? -12.748 7.313 19.191 1.00 92.69 146 SER A N 1
ATOM 1126 C CA . SER A 1 146 ? -11.729 7.614 18.183 1.00 92.69 146 SER A CA 1
ATOM 1127 C C . SER A 1 146 ? -12.024 6.864 16.879 1.00 92.69 146 SER A C 1
ATOM 1129 O O . SER A 1 146 ? -12.769 5.882 16.872 1.00 92.69 146 SER A O 1
ATOM 1131 N N . PHE A 1 147 ? -11.446 7.332 15.771 1.00 92.88 147 PHE A N 1
ATOM 1132 C CA . PHE A 1 147 ? -11.663 6.803 14.420 1.00 92.88 147 PHE A CA 1
ATOM 1133 C C . PHE A 1 147 ? -10.345 6.306 13.835 1.00 92.88 147 PHE A C 1
ATOM 1135 O O . PHE A 1 147 ? -9.347 7.013 13.936 1.00 92.88 147 PHE A O 1
ATOM 1142 N N . GLU A 1 148 ? -10.343 5.146 13.179 1.00 91.50 148 GLU A N 1
ATOM 1143 C CA . GLU A 1 148 ? -9.164 4.643 12.468 1.00 91.50 148 GLU A CA 1
ATOM 1144 C C . GLU A 1 148 ? -9.511 4.098 11.074 1.00 91.50 148 GLU A C 1
ATOM 1146 O O . GLU A 1 148 ? -10.250 3.109 10.966 1.00 91.50 148 GLU A O 1
ATOM 1151 N N . PRO A 1 149 ? -8.948 4.687 10.003 1.00 92.50 149 PRO A N 1
ATOM 1152 C CA . PRO A 1 149 ? -8.195 5.952 9.990 1.00 92.50 149 PRO A CA 1
ATOM 1153 C C . PRO A 1 149 ? -9.073 7.162 10.367 1.00 92.50 149 PRO A C 1
ATOM 1155 O O . PRO A 1 149 ? -10.281 7.134 10.150 1.00 92.50 149 PRO A O 1
ATOM 1158 N N . ASN A 1 150 ? -8.474 8.245 10.878 1.00 93.88 150 ASN A N 1
ATOM 1159 C CA . ASN A 1 150 ? -9.174 9.506 11.167 1.00 93.88 150 ASN A CA 1
ATOM 1160 C C . ASN A 1 150 ? -9.041 10.519 10.012 1.00 93.88 150 ASN A C 1
ATOM 1162 O O . ASN A 1 150 ? -8.196 11.420 10.046 1.00 93.88 150 ASN A O 1
ATOM 1166 N N . GLY A 1 151 ? -9.903 10.379 9.005 1.00 94.44 151 GLY A N 1
ATOM 1167 C CA . GLY A 1 151 ? -9.891 11.186 7.781 1.00 94.44 151 GLY A CA 1
ATOM 1168 C C . GLY A 1 151 ? -8.804 10.778 6.783 1.00 94.44 151 GLY A C 1
ATOM 1169 O O . GLY A 1 151 ? -8.076 9.806 6.984 1.00 94.44 151 GLY A O 1
ATOM 1170 N N . GLY A 1 152 ? -8.715 11.521 5.680 1.00 92.75 152 GLY A N 1
ATOM 1171 C CA . GLY A 1 152 ? -7.725 11.305 4.620 1.00 92.75 152 GLY A CA 1
ATOM 1172 C C . GLY A 1 152 ? -8.317 11.422 3.219 1.00 92.75 152 GLY A C 1
ATOM 1173 O O . GLY A 1 152 ? -9.529 11.555 3.057 1.00 92.75 152 GLY A O 1
ATOM 1174 N N . VAL A 1 153 ? -7.449 11.366 2.208 1.00 92.19 153 VAL A N 1
ATOM 1175 C CA . VAL A 1 153 ? -7.836 11.362 0.791 1.00 92.19 153 VAL A CA 1
ATOM 1176 C C . VAL A 1 153 ? -7.869 9.923 0.291 1.00 92.19 153 VAL A C 1
ATOM 1178 O O . VAL A 1 153 ? -6.894 9.191 0.444 1.00 92.19 153 VAL A O 1
ATOM 1181 N N . PHE A 1 154 ? -8.983 9.520 -0.317 1.00 93.75 154 PHE A N 1
ATOM 1182 C CA . PHE A 1 154 ? -9.177 8.167 -0.829 1.00 93.75 154 PHE A CA 1
ATOM 1183 C C . PHE A 1 154 ? -9.694 8.203 -2.263 1.00 93.75 154 PHE A C 1
ATOM 1185 O O . PHE A 1 154 ? -10.654 8.903 -2.584 1.00 93.75 154 PHE A O 1
ATOM 1192 N N . HIS A 1 155 ? -9.084 7.386 -3.119 1.00 91.44 155 HIS A N 1
ATOM 1193 C CA . HIS A 1 155 ? -9.445 7.311 -4.536 1.00 91.44 155 HIS A CA 1
ATOM 1194 C C . HIS A 1 155 ? -10.581 6.334 -4.842 1.00 91.44 155 HIS A C 1
ATOM 1196 O O . HIS A 1 155 ? -11.063 6.238 -5.967 1.00 91.44 155 HIS A O 1
ATOM 1202 N N . THR A 1 156 ? -11.013 5.594 -3.831 1.00 92.31 156 THR A N 1
ATOM 1203 C CA . THR A 1 156 ? -11.959 4.488 -3.910 1.00 92.31 156 THR A CA 1
ATOM 1204 C C . THR A 1 156 ? -12.768 4.437 -2.616 1.00 92.31 156 THR A C 1
ATOM 1206 O O . THR A 1 156 ? -12.439 5.130 -1.649 1.00 92.31 156 THR A O 1
ATOM 1209 N N . GLN A 1 157 ? -13.800 3.595 -2.566 1.00 92.81 157 GLN A N 1
ATOM 1210 C CA . GLN A 1 157 ? -14.493 3.296 -1.316 1.00 92.81 157 GLN A CA 1
ATOM 1211 C C . GLN A 1 157 ? -13.491 2.874 -0.228 1.00 92.81 157 GLN A C 1
ATOM 1213 O O . GLN A 1 157 ? -12.579 2.086 -0.487 1.00 92.81 157 GLN A O 1
ATOM 1218 N N . THR A 1 158 ? -13.683 3.372 0.993 1.00 95.56 158 THR A N 1
ATOM 1219 C CA . THR A 1 158 ? -12.842 3.068 2.159 1.00 95.56 158 THR A CA 1
ATOM 1220 C C . THR A 1 158 ? -13.697 2.604 3.340 1.00 95.56 158 THR A C 1
ATOM 1222 O O . THR A 1 158 ? -14.931 2.664 3.297 1.00 95.56 158 THR A O 1
ATOM 1225 N N . SER A 1 159 ? -13.054 2.102 4.388 1.00 95.81 159 SER A N 1
ATOM 1226 C CA . SER A 1 159 ? -13.714 1.732 5.637 1.00 95.81 159 SER A CA 1
ATOM 1227 C C . SER A 1 159 ? -12.920 2.197 6.846 1.00 95.81 159 SER A C 1
ATOM 1229 O O . SER A 1 159 ? -11.701 2.363 6.780 1.00 95.81 159 SER A O 1
ATOM 1231 N N . ILE A 1 160 ? -13.631 2.383 7.954 1.00 95.19 160 ILE A N 1
ATOM 1232 C CA . ILE A 1 160 ? -13.061 2.774 9.239 1.00 95.19 160 ILE A CA 1
ATOM 1233 C C . ILE A 1 160 ? -13.479 1.797 10.333 1.00 95.19 160 ILE A C 1
ATOM 1235 O O . ILE A 1 160 ? -14.459 1.059 10.198 1.00 95.19 160 ILE A O 1
ATOM 1239 N N . ARG A 1 161 ? -12.765 1.842 11.451 1.00 92.56 161 ARG A N 1
ATOM 1240 C CA . ARG A 1 161 ? -13.228 1.320 12.736 1.00 92.56 161 ARG A CA 1
ATOM 1241 C C . ARG A 1 161 ? -13.309 2.457 13.739 1.00 92.56 161 ARG A C 1
ATOM 1243 O O . ARG A 1 161 ? -12.578 3.440 13.627 1.00 92.56 161 ARG A O 1
ATOM 1250 N N . ILE A 1 162 ? -14.214 2.318 14.699 1.00 92.12 162 ILE A N 1
ATOM 1251 C CA . ILE A 1 162 ? -14.312 3.241 15.824 1.00 92.12 162 ILE A CA 1
ATOM 1252 C C . ILE A 1 162 ? -14.033 2.508 17.123 1.00 92.12 162 ILE A C 1
ATOM 1254 O O . ILE A 1 162 ? -14.416 1.350 17.288 1.00 92.12 162 ILE A O 1
ATOM 1258 N N . PHE A 1 163 ? -13.352 3.193 18.031 1.00 89.12 163 PHE A N 1
ATOM 1259 C CA . PHE A 1 163 ? -12.914 2.639 19.304 1.00 89.12 163 PHE A CA 1
ATOM 1260 C C . PHE A 1 163 ? -13.271 3.591 20.431 1.00 89.12 163 PHE A C 1
ATOM 1262 O O . PHE A 1 163 ? -13.375 4.794 20.231 1.00 89.12 163 PHE A O 1
ATOM 1269 N N . THR A 1 164 ? -13.414 3.068 21.640 1.00 87.88 164 THR A N 1
ATOM 1270 C CA . THR A 1 164 ? -13.501 3.880 22.852 1.00 87.88 164 THR A CA 1
ATOM 1271 C C . THR A 1 164 ? -12.677 3.217 23.940 1.00 87.88 164 THR A C 1
ATOM 1273 O O . THR A 1 164 ? -12.629 1.992 24.046 1.00 87.88 164 THR A O 1
ATOM 1276 N N . GLN A 1 165 ? -12.038 4.035 24.772 1.00 83.56 165 GLN A N 1
ATOM 1277 C CA . GLN A 1 165 ? -11.324 3.557 25.956 1.00 83.56 165 GLN A CA 1
ATOM 1278 C C . GLN A 1 165 ? -12.290 3.023 27.027 1.00 83.56 165 GLN A C 1
ATOM 1280 O O . GLN A 1 165 ? -11.878 2.309 27.939 1.00 83.56 165 GLN A O 1
ATOM 1285 N N . THR A 1 166 ? -13.589 3.341 26.935 1.00 78.62 166 THR A N 1
ATOM 1286 C CA . THR A 1 166 ? -14.589 2.803 27.863 1.00 78.62 166 THR A CA 1
ATOM 1287 C C . THR A 1 166 ? -14.933 1.368 27.498 1.00 78.62 166 THR A C 1
ATOM 1289 O O . THR A 1 166 ? -15.717 1.100 26.589 1.00 78.62 166 THR A O 1
ATOM 1292 N N . ARG A 1 167 ? -14.366 0.426 28.253 1.00 74.88 167 ARG A N 1
ATOM 1293 C CA . ARG A 1 167 ? -14.603 -1.009 28.081 1.00 74.88 167 ARG A CA 1
ATOM 1294 C C . ARG A 1 167 ? -16.100 -1.334 28.032 1.00 74.88 167 ARG A C 1
ATOM 1296 O O . ARG A 1 167 ? -16.855 -0.903 28.907 1.00 74.88 167 ARG A O 1
ATOM 1303 N N . ALA A 1 168 ? -16.496 -2.131 27.040 1.00 74.19 168 ALA A N 1
ATOM 1304 C CA . ALA A 1 168 ? -17.872 -2.584 26.807 1.00 74.19 168 ALA A CA 1
ATOM 1305 C C . ALA A 1 168 ? -18.914 -1.462 26.602 1.00 74.19 168 ALA A C 1
ATOM 1307 O O . ALA A 1 168 ? -20.113 -1.720 26.695 1.00 74.19 168 ALA A O 1
ATOM 1308 N N . ALA A 1 169 ? -18.493 -0.222 26.323 1.00 83.38 169 ALA A N 1
ATOM 1309 C CA . ALA A 1 169 ? -19.425 0.819 25.907 1.00 83.38 169 ALA A CA 1
ATOM 1310 C C . ALA A 1 169 ? -19.950 0.546 24.492 1.00 83.38 169 ALA A C 1
ATOM 1312 O O . ALA A 1 169 ? -19.204 0.151 23.595 1.00 83.38 169 ALA A O 1
ATOM 1313 N N . ALA A 1 170 ? -21.238 0.810 24.292 1.00 90.00 170 ALA A N 1
ATOM 1314 C CA . ALA A 1 170 ? -21.829 0.874 22.969 1.00 90.00 170 ALA A CA 1
ATOM 1315 C C . ALA A 1 170 ? -21.409 2.187 22.302 1.00 90.00 170 ALA A C 1
ATOM 1317 O O . ALA A 1 170 ? -21.407 3.242 22.938 1.00 90.00 170 ALA A O 1
ATOM 1318 N N . MET A 1 171 ? -21.073 2.132 21.019 1.00 94.69 171 MET A N 1
ATOM 1319 C CA . MET A 1 171 ? -20.725 3.310 20.230 1.00 94.69 171 MET A CA 1
ATOM 1320 C C . MET A 1 171 ? -21.794 3.513 19.168 1.00 94.69 171 MET A C 1
ATOM 1322 O O . MET A 1 171 ? -22.140 2.573 18.459 1.00 94.69 171 MET A O 1
ATOM 1326 N N . TYR A 1 172 ? -22.308 4.730 19.055 1.00 96.94 172 TYR A N 1
ATOM 1327 C CA . TYR A 1 172 ? -23.270 5.103 18.026 1.00 96.94 172 TYR A CA 1
ATOM 1328 C C . TYR A 1 172 ? -22.620 6.106 17.089 1.00 96.94 172 TYR A C 1
ATOM 1330 O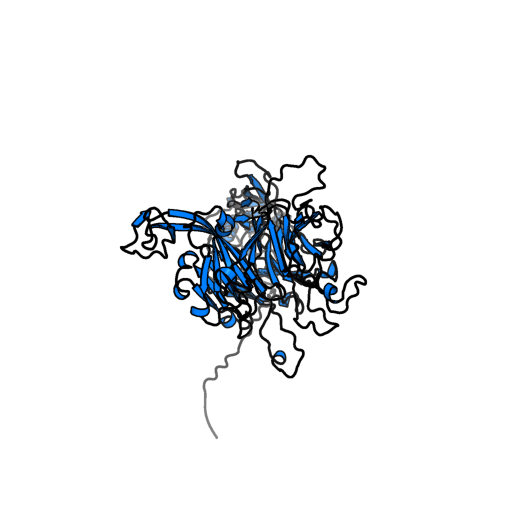 O . TYR A 1 172 ? -21.974 7.043 17.561 1.00 96.94 172 TYR A O 1
ATOM 1338 N N . TYR A 1 173 ? -22.792 5.920 15.783 1.00 97.75 173 TYR A N 1
ATOM 1339 C CA . TYR A 1 173 ? -22.162 6.757 14.769 1.00 97.75 173 TYR A CA 1
ATOM 1340 C C . TYR A 1 173 ? -23.155 7.277 13.733 1.00 97.75 173 TYR A C 1
ATOM 1342 O O . TYR A 1 173 ? -24.098 6.597 13.334 1.00 97.75 173 TYR A O 1
ATOM 1350 N N . GLN A 1 174 ? -22.900 8.490 13.271 1.00 97.81 174 GLN A N 1
ATOM 1351 C CA . GLN A 1 174 ? -23.636 9.182 12.231 1.00 97.81 174 GLN A CA 1
ATOM 1352 C C . GLN A 1 174 ? -22.665 9.522 11.098 1.00 97.81 174 GLN A C 1
ATOM 1354 O O . GLN A 1 174 ? -21.538 9.946 11.352 1.00 97.81 174 GLN A O 1
ATOM 1359 N N . ILE A 1 175 ? -23.089 9.343 9.848 1.00 98.31 175 ILE A N 1
ATOM 1360 C CA . ILE A 1 175 ? -22.322 9.772 8.672 1.00 98.31 175 ILE A CA 1
ATOM 1361 C C . ILE A 1 175 ? -23.022 10.986 8.082 1.00 98.31 175 ILE A C 1
ATOM 1363 O O . ILE A 1 175 ? -24.198 10.903 7.722 1.00 98.31 175 ILE A O 1
ATOM 1367 N N . ILE A 1 176 ? -22.290 12.089 7.954 1.00 97.50 176 ILE A N 1
ATOM 1368 C CA . ILE A 1 176 ? -22.791 13.339 7.386 1.00 97.50 176 ILE A CA 1
ATOM 1369 C C . ILE A 1 176 ? -21.960 13.673 6.149 1.00 97.50 176 ILE A C 1
ATOM 1371 O O . ILE A 1 176 ? -20.728 13.683 6.196 1.00 97.50 176 ILE A O 1
ATOM 1375 N N . SER A 1 177 ? -22.614 13.938 5.023 1.00 96.44 177 SER A N 1
ATOM 1376 C CA . SER A 1 177 ? -21.942 14.464 3.831 1.00 96.44 177 SER A CA 1
ATOM 1377 C C . SER A 1 177 ? -21.507 15.915 4.037 1.00 96.44 177 SER A C 1
ATOM 1379 O O . SER A 1 177 ? -22.073 16.650 4.842 1.00 96.44 177 SER A O 1
ATOM 1381 N N . THR A 1 178 ? -20.545 16.387 3.247 1.00 94.19 178 THR A N 1
ATOM 1382 C CA . THR A 1 178 ? -20.055 17.779 3.332 1.00 94.19 178 THR A CA 1
ATOM 1383 C C . THR A 1 178 ? -21.117 18.853 3.060 1.00 94.19 178 THR A C 1
ATOM 1385 O O . THR A 1 178 ? -20.916 20.008 3.419 1.00 94.19 178 THR A O 1
ATOM 1388 N N . ASN A 1 179 ? -22.262 18.497 2.468 1.00 93.12 179 ASN A N 1
ATOM 1389 C CA . ASN A 1 179 ? -23.414 19.391 2.289 1.00 93.12 179 ASN A CA 1
ATOM 1390 C C . ASN A 1 179 ? -24.399 19.394 3.484 1.00 93.12 179 ASN A C 1
ATOM 1392 O O . ASN A 1 179 ? -25.464 19.997 3.383 1.00 93.12 179 ASN A O 1
ATOM 1396 N N . GLY A 1 180 ? -24.081 18.695 4.579 1.00 91.56 180 GLY A N 1
ATOM 1397 C CA . GLY A 1 180 ? -24.899 18.619 5.794 1.00 91.56 180 GLY A CA 1
ATOM 1398 C C . GLY A 1 180 ? -25.993 17.545 5.790 1.00 91.56 180 GLY A C 1
ATOM 1399 O O . GLY A 1 180 ? -26.743 17.452 6.759 1.00 91.56 180 GLY A O 1
ATOM 1400 N N . SER A 1 181 ? -26.106 16.726 4.738 1.00 95.50 181 SER A N 1
ATOM 1401 C CA . SER A 1 181 ? -27.105 15.648 4.698 1.00 95.50 181 SER A CA 1
ATOM 1402 C C . SER A 1 181 ? -26.676 14.466 5.569 1.00 95.50 181 SER A C 1
ATOM 1404 O O . SER A 1 181 ? -25.544 13.989 5.482 1.00 95.50 181 SER A O 1
ATOM 1406 N N . VAL A 1 182 ? -27.598 13.961 6.387 1.00 96.56 182 VAL A N 1
ATOM 1407 C CA . VAL A 1 182 ? -27.379 12.747 7.182 1.00 96.56 182 VAL A CA 1
ATOM 1408 C C . VAL A 1 182 ? -27.575 11.526 6.285 1.00 96.56 182 VAL A C 1
ATOM 1410 O O . VAL A 1 182 ? -28.652 11.316 5.733 1.00 96.56 182 VAL A O 1
ATOM 1413 N N . VAL A 1 183 ? -26.517 10.733 6.127 1.00 96.31 183 VAL A N 1
ATOM 1414 C CA . VAL A 1 183 ? -26.489 9.514 5.299 1.00 96.31 183 VAL A CA 1
ATOM 1415 C C . VAL A 1 183 ? -26.825 8.284 6.136 1.00 96.31 183 VAL A C 1
ATOM 1417 O O . VAL A 1 183 ? -27.578 7.414 5.711 1.00 96.31 183 VAL A O 1
ATOM 1420 N N . VAL A 1 184 ? -26.255 8.220 7.338 1.00 96.31 184 VAL A N 1
ATOM 1421 C CA . VAL A 1 184 ? -26.527 7.198 8.352 1.00 96.31 184 VAL A CA 1
ATOM 1422 C C . VAL A 1 184 ? -26.800 7.942 9.640 1.00 96.31 184 VAL A C 1
ATOM 1424 O O . VAL A 1 184 ? -25.972 8.766 10.017 1.00 96.31 184 VAL A O 1
ATOM 1427 N N . ASP A 1 185 ? -27.920 7.659 10.300 1.00 95.94 185 ASP A N 1
ATOM 1428 C CA . ASP A 1 185 ? -28.323 8.347 11.525 1.00 95.94 185 ASP A CA 1
ATOM 1429 C C . ASP A 1 185 ? -28.096 7.476 12.765 1.00 95.94 185 ASP A C 1
ATOM 1431 O O . ASP A 1 185 ? -28.772 6.463 12.931 1.00 95.94 185 ASP A O 1
ATOM 1435 N N . TYR A 1 186 ? -27.112 7.858 13.590 1.00 95.31 186 TYR A N 1
ATOM 1436 C CA . TYR A 1 186 ? -26.717 7.221 14.857 1.00 95.31 186 TYR A CA 1
ATOM 1437 C C . TYR A 1 186 ? -26.964 5.707 14.934 1.00 95.31 186 TYR A C 1
ATOM 1439 O O . TYR A 1 186 ? -27.657 5.210 15.822 1.00 95.31 186 TYR A O 1
ATOM 1447 N N . ALA A 1 187 ? -26.356 4.965 14.009 1.00 96.75 187 ALA A N 1
ATOM 1448 C CA . ALA A 1 187 ? -26.375 3.510 14.006 1.00 96.75 187 ALA A CA 1
ATOM 1449 C C . ALA A 1 187 ? -25.397 2.954 15.052 1.00 96.75 187 ALA A C 1
ATOM 1451 O O . ALA A 1 187 ? -24.365 3.561 15.339 1.00 96.75 187 ALA A O 1
ATOM 1452 N N . LEU A 1 188 ? -25.708 1.788 15.621 1.00 95.25 188 LEU A N 1
ATOM 1453 C CA . LEU A 1 188 ? -24.812 1.092 16.544 1.00 95.25 188 LEU A CA 1
ATOM 1454 C C . LEU A 1 188 ? -23.591 0.551 15.783 1.00 95.25 188 LEU A C 1
ATOM 1456 O O . LEU A 1 188 ? -23.744 -0.186 14.810 1.00 95.25 188 LEU A O 1
ATOM 1460 N N . ALA A 1 189 ? -22.386 0.871 16.249 1.00 93.12 189 ALA A N 1
ATOM 1461 C CA . ALA A 1 189 ? -21.155 0.261 15.771 1.00 93.12 189 ALA A CA 1
ATOM 1462 C C . ALA A 1 189 ? -20.836 -1.015 16.549 1.00 93.12 189 ALA A C 1
ATOM 1464 O O . ALA A 1 189 ? -20.866 -1.055 17.781 1.00 93.12 189 ALA A O 1
ATOM 1465 N N . THR A 1 190 ? -20.454 -2.045 15.810 1.00 87.38 190 THR A N 1
ATOM 1466 C CA . THR A 1 190 ? -19.939 -3.305 16.343 1.00 87.38 190 THR A CA 1
ATOM 1467 C C . THR A 1 190 ? -18.408 -3.290 16.278 1.00 87.38 190 THR A C 1
ATOM 1469 O O . THR A 1 190 ? -17.886 -3.098 15.179 1.00 87.38 190 THR A O 1
ATOM 1472 N N . PRO A 1 191 ? -17.678 -3.519 17.387 1.00 75.62 191 PRO A N 1
ATOM 1473 C CA . PRO A 1 191 ? -16.213 -3.389 17.430 1.00 75.62 191 PRO A CA 1
ATOM 1474 C C . PRO A 1 191 ? -15.444 -4.214 16.383 1.00 75.62 191 PRO A C 1
ATOM 1476 O O . PRO A 1 191 ? -14.381 -3.797 15.920 1.00 75.62 191 PRO A O 1
ATOM 1479 N N . ASP A 1 192 ? -15.988 -5.367 15.990 1.00 77.75 192 ASP A N 1
ATOM 1480 C CA . ASP A 1 192 ? -15.323 -6.301 15.077 1.00 77.75 192 ASP A CA 1
ATOM 1481 C C . ASP A 1 192 ? -15.586 -6.019 13.592 1.00 77.75 192 ASP A C 1
ATOM 1483 O O . ASP A 1 192 ? -14.835 -6.511 12.745 1.00 77.75 192 ASP A O 1
ATOM 1487 N N . LEU A 1 193 ? -16.610 -5.216 13.269 1.00 88.50 193 LEU A N 1
ATOM 1488 C CA . LEU A 1 193 ? -17.003 -4.932 11.886 1.00 88.50 193 LEU A CA 1
ATOM 1489 C C . LEU A 1 193 ? -16.525 -3.554 11.435 1.00 88.50 193 LEU A C 1
ATOM 1491 O O . LEU A 1 193 ? -16.625 -2.559 12.154 1.00 88.50 193 LEU A O 1
ATOM 1495 N N . ALA A 1 194 ? -16.050 -3.493 10.199 1.00 94.25 194 ALA A N 1
ATOM 1496 C CA . ALA A 1 194 ? -15.682 -2.253 9.548 1.00 94.25 194 ALA A CA 1
ATOM 1497 C C . ALA A 1 194 ? -16.926 -1.453 9.126 1.00 94.25 194 ALA A C 1
ATOM 1499 O O . ALA A 1 194 ? -17.865 -1.977 8.521 1.00 94.25 194 ALA A O 1
ATOM 1500 N N . ILE A 1 195 ? -16.895 -0.144 9.369 1.00 96.19 195 ILE A N 1
ATOM 1501 C CA . ILE A 1 195 ? -17.887 0.803 8.860 1.00 96.19 195 ILE A CA 1
ATOM 1502 C C . ILE A 1 195 ? -17.436 1.231 7.465 1.00 96.19 195 ILE A C 1
ATOM 1504 O O . ILE A 1 195 ? -16.436 1.931 7.312 1.00 96.19 195 ILE A O 1
ATOM 1508 N N . VAL A 1 196 ? -18.161 0.797 6.436 1.00 96.19 196 VAL A N 1
ATOM 1509 C CA . VAL A 1 196 ? -17.887 1.188 5.047 1.00 96.19 196 VAL A CA 1
ATOM 1510 C C . VAL A 1 196 ? -18.452 2.582 4.793 1.00 96.19 196 VAL A C 1
ATOM 1512 O O . VAL A 1 196 ? -19.642 2.821 4.996 1.00 96.19 196 VAL A O 1
ATOM 1515 N N . LEU A 1 197 ? -17.595 3.495 4.341 1.00 96.69 197 LEU A N 1
ATOM 1516 C CA . LEU A 1 197 ? -17.976 4.875 4.061 1.00 96.69 197 LEU A CA 1
ATOM 1517 C C . LEU A 1 197 ? -18.628 5.012 2.671 1.00 96.69 197 LEU A C 1
ATOM 1519 O O . LEU A 1 197 ? -18.395 4.180 1.782 1.00 96.69 197 LEU A O 1
ATOM 1523 N N . PRO A 1 198 ? -19.459 6.050 2.461 1.00 93.62 198 PRO A N 1
ATOM 1524 C CA . PRO A 1 198 ? -19.976 6.374 1.136 1.00 93.62 198 PRO A CA 1
ATOM 1525 C C . PRO A 1 198 ? -18.856 6.773 0.160 1.00 93.62 198 PRO A C 1
ATOM 1527 O O . PRO A 1 198 ? -17.756 7.132 0.560 1.00 93.62 198 PRO A O 1
ATOM 1530 N N . GLU A 1 199 ? -19.142 6.749 -1.141 1.00 90.50 199 GLU A N 1
ATOM 1531 C CA . GLU A 1 199 ? -18.183 7.097 -2.209 1.00 90.50 199 GLU A CA 1
ATOM 1532 C C . GLU A 1 199 ? -18.107 8.613 -2.485 1.00 90.50 199 GLU A C 1
ATOM 1534 O O . GLU A 1 199 ? -17.885 9.045 -3.614 1.00 90.50 199 GLU A O 1
ATOM 1539 N N . PHE A 1 200 ? -18.342 9.437 -1.466 1.00 92.62 200 PHE A N 1
ATOM 1540 C CA . PHE A 1 200 ? -18.303 10.893 -1.564 1.00 92.62 200 PHE A CA 1
ATOM 1541 C C . PHE A 1 200 ? -17.755 11.508 -0.273 1.00 92.62 200 PHE A C 1
ATOM 1543 O O . PHE A 1 200 ? -17.776 10.846 0.768 1.00 92.62 200 PHE A O 1
ATOM 1550 N N . PRO A 1 201 ? -17.306 12.778 -0.302 1.00 96.88 201 PRO A N 1
ATOM 1551 C CA . PRO A 1 201 ? -16.749 13.423 0.876 1.00 96.88 201 PRO A CA 1
ATOM 1552 C C . PRO A 1 201 ? -17.722 13.467 2.062 1.00 96.88 201 PRO A C 1
ATOM 1554 O O . PRO A 1 201 ? -18.861 13.935 1.937 1.00 96.88 201 PRO A O 1
ATOM 1557 N N . CYS A 1 202 ? -17.268 13.004 3.226 1.00 97.75 202 CYS A N 1
ATOM 1558 C CA . CYS A 1 202 ? -18.088 12.916 4.435 1.00 97.75 202 CYS A CA 1
ATOM 1559 C C . CYS A 1 202 ? -17.272 13.072 5.726 1.00 97.75 202 CYS A C 1
ATOM 1561 O O . CYS A 1 202 ? -16.048 12.932 5.730 1.00 97.75 202 CYS A O 1
ATOM 1563 N N . GLN A 1 203 ? -17.970 13.314 6.833 1.00 98.00 203 GLN A N 1
ATOM 1564 C CA . GLN A 1 203 ? -17.454 13.206 8.196 1.00 98.00 203 GLN A CA 1
ATOM 1565 C C . GLN A 1 203 ? -18.261 12.168 8.973 1.00 98.00 203 GLN A C 1
ATOM 1567 O O . GLN A 1 203 ? -19.435 11.921 8.680 1.00 98.00 203 GLN A O 1
ATOM 1572 N N . VAL A 1 204 ? -17.626 11.573 9.977 1.00 98.00 204 VAL A N 1
ATOM 1573 C CA . VAL A 1 204 ? -18.272 10.646 10.902 1.00 98.00 204 VAL A CA 1
ATOM 1574 C C . VAL A 1 204 ? -18.327 11.297 12.272 1.00 98.00 204 VAL A C 1
ATOM 1576 O O . VAL A 1 204 ? -17.314 11.760 12.794 1.00 98.00 204 VAL A O 1
ATOM 1579 N N . LEU A 1 205 ? -19.524 11.343 12.840 1.00 97.81 205 LEU A N 1
ATOM 1580 C CA . LEU A 1 205 ? -19.760 11.759 14.213 1.00 97.81 205 LEU A CA 1
ATOM 1581 C C . LEU A 1 205 ? -20.026 10.508 15.036 1.00 97.81 205 LEU A C 1
ATOM 1583 O O . LEU A 1 205 ? -20.722 9.610 14.570 1.00 97.81 205 LEU A O 1
ATOM 1587 N N . ALA A 1 206 ? -19.496 10.424 16.249 1.00 97.44 206 ALA A N 1
ATOM 1588 C CA . ALA A 1 206 ? -19.753 9.285 17.116 1.00 97.44 206 ALA A CA 1
ATOM 1589 C C . ALA A 1 206 ? -19.776 9.678 18.590 1.00 97.44 206 ALA A C 1
ATOM 1591 O O . ALA A 1 206 ? -19.021 10.541 19.028 1.00 97.44 206 ALA A O 1
ATOM 1592 N N . TYR A 1 207 ? -20.616 9.009 19.373 1.00 96.81 207 TYR A N 1
ATOM 1593 C CA . TYR A 1 207 ? -20.579 9.076 20.832 1.00 96.81 207 TYR A CA 1
ATOM 1594 C C . TYR A 1 207 ? -20.637 7.669 21.423 1.00 96.81 207 TYR A C 1
ATOM 1596 O O . TYR A 1 207 ? -21.116 6.726 20.787 1.00 96.81 207 TYR A O 1
ATOM 1604 N N . SER A 1 208 ? -20.152 7.524 22.649 1.00 93.31 208 SER A N 1
ATOM 1605 C CA . SER A 1 208 ? -20.230 6.279 23.402 1.00 93.31 208 SER A CA 1
ATOM 1606 C C . SER A 1 208 ? -21.253 6.389 24.531 1.00 93.31 208 SER A C 1
ATOM 1608 O O . SER A 1 208 ? -21.527 7.459 25.082 1.00 93.31 208 SER A O 1
ATOM 1610 N N . THR A 1 209 ? -21.864 5.259 24.861 1.00 89.94 209 THR A N 1
ATOM 1611 C CA . THR A 1 209 ? -22.796 5.128 25.974 1.00 89.94 209 THR A CA 1
ATOM 1612 C C . THR A 1 209 ? -22.581 3.795 26.665 1.00 89.94 209 THR A C 1
ATOM 1614 O O . THR A 1 209 ? -22.313 2.769 26.039 1.00 89.94 209 THR A O 1
ATOM 1617 N N . LYS A 1 210 ? -22.699 3.810 27.986 1.00 82.44 210 LYS A N 1
ATOM 1618 C CA . LYS A 1 210 ? -22.651 2.621 28.821 1.00 82.44 210 LYS A CA 1
ATOM 1619 C C . LYS A 1 210 ? -23.643 2.816 29.950 1.00 82.44 210 LYS A C 1
ATOM 1621 O O . LYS A 1 210 ? -23.772 3.917 30.474 1.00 82.44 210 LYS A O 1
ATOM 1626 N N . VAL A 1 211 ? -24.378 1.766 30.299 1.00 71.88 211 VAL A N 1
ATOM 1627 C CA . VAL A 1 211 ? -25.357 1.848 31.385 1.00 71.88 211 VAL A CA 1
ATOM 1628 C C . VAL A 1 211 ? -24.628 2.197 32.683 1.00 71.88 211 VAL A C 1
ATOM 1630 O O . VAL A 1 211 ? -23.647 1.547 33.034 1.00 71.88 211 VAL A O 1
ATOM 1633 N N . GLY A 1 212 ? -25.115 3.222 33.386 1.00 65.31 212 GLY A N 1
ATOM 1634 C CA . GLY A 1 212 ? -24.448 3.751 34.574 1.00 65.31 212 GLY A CA 1
ATOM 1635 C C . GLY A 1 212 ? -23.287 4.699 34.268 1.00 65.31 212 GLY A C 1
ATOM 1636 O O . GLY A 1 212 ? -22.557 5.028 35.181 1.00 65.31 212 GLY A O 1
ATOM 1637 N N . LEU A 1 213 ? -23.088 5.143 33.029 1.00 73.56 213 LEU A N 1
ATOM 1638 C CA . LEU A 1 213 ? -22.198 6.257 32.706 1.00 73.56 213 LEU A CA 1
ATOM 1639 C C . LEU A 1 213 ? -22.979 7.314 31.928 1.00 73.56 213 LEU A C 1
ATOM 1641 O O . LEU A 1 213 ? -23.898 6.989 31.167 1.00 73.56 213 LEU A O 1
ATOM 1645 N N . ASP A 1 214 ? -22.574 8.572 32.068 1.00 81.38 214 ASP A N 1
ATOM 1646 C CA . ASP A 1 214 ? -23.064 9.627 31.189 1.00 81.38 214 ASP A CA 1
ATOM 1647 C C . ASP A 1 214 ? -22.544 9.402 29.763 1.00 81.38 214 ASP A C 1
ATOM 1649 O O . ASP A 1 214 ? -21.450 8.865 29.547 1.00 81.38 214 ASP A O 1
ATOM 1653 N N . LYS A 1 215 ? -23.335 9.808 28.763 1.00 88.50 215 LYS A N 1
ATOM 1654 C CA . LYS A 1 215 ? -22.912 9.737 27.357 1.00 88.50 215 LYS A CA 1
ATOM 1655 C C . LYS A 1 215 ? -21.656 10.581 27.149 1.00 88.50 215 LYS A C 1
ATOM 1657 O O . LYS A 1 215 ? -21.537 11.668 27.713 1.00 88.50 215 LYS A O 1
ATOM 1662 N N . SER A 1 216 ? -20.747 10.109 26.300 1.00 93.06 216 SER A N 1
ATOM 1663 C CA . SER A 1 216 ? -19.609 10.931 25.897 1.00 93.06 216 SER A CA 1
ATOM 1664 C C . SER A 1 216 ? -20.077 12.169 25.118 1.00 93.06 216 SER A C 1
ATOM 1666 O O . SER A 1 216 ? -21.164 12.159 24.528 1.00 93.06 216 SER A O 1
ATOM 1668 N N . PRO A 1 217 ? -19.237 13.211 25.004 1.00 95.00 217 PRO A N 1
ATOM 1669 C CA . PRO A 1 217 ? -19.394 14.207 23.958 1.00 95.00 217 PRO A CA 1
ATOM 1670 C C . PRO A 1 217 ? -19.360 13.525 22.587 1.00 95.00 217 PRO A C 1
ATOM 1672 O O . PRO A 1 217 ? -18.756 12.459 22.419 1.00 95.00 217 PRO A O 1
ATOM 1675 N N . VAL A 1 218 ? -19.993 14.155 21.601 1.00 96.62 218 VAL A N 1
ATOM 1676 C CA . VAL A 1 218 ? -19.909 13.702 20.213 1.00 96.62 218 VAL A CA 1
ATOM 1677 C C . VAL A 1 218 ? -18.517 14.039 19.680 1.00 96.62 218 VAL A C 1
ATOM 1679 O O . VAL A 1 218 ? -18.135 15.206 19.619 1.00 96.62 218 VAL A O 1
ATOM 1682 N N . ALA A 1 219 ? -17.757 13.011 19.319 1.00 96.94 219 ALA A N 1
ATOM 1683 C CA . ALA A 1 219 ? -16.510 13.137 18.586 1.00 96.94 219 ALA A CA 1
ATOM 1684 C C . ALA A 1 219 ? -16.807 13.304 17.095 1.00 96.94 219 ALA A C 1
ATOM 1686 O O . ALA A 1 219 ? -17.684 12.624 16.562 1.00 96.94 219 ALA A O 1
ATOM 1687 N N . THR A 1 220 ? -16.044 14.159 16.420 1.00 97.19 220 THR A N 1
ATOM 1688 C CA . THR A 1 220 ? -16.147 14.385 14.974 1.00 97.19 220 THR A CA 1
ATOM 1689 C C . THR A 1 220 ? -14.826 14.016 14.324 1.00 97.19 220 THR A C 1
ATOM 1691 O O . THR A 1 220 ? -13.768 14.463 14.769 1.00 97.19 220 THR A O 1
ATOM 1694 N N . SER A 1 221 ? -14.877 13.200 13.276 1.00 97.62 221 SER A N 1
ATOM 1695 C CA . SER A 1 221 ? -13.696 12.843 12.502 1.00 97.62 221 SER A CA 1
ATOM 1696 C C . SER A 1 221 ? -13.172 14.022 11.679 1.00 97.62 221 SER A C 1
ATOM 1698 O O . SER A 1 221 ? -13.906 14.948 11.307 1.00 97.62 221 SER A O 1
ATOM 1700 N N . ASN A 1 222 ? -11.916 13.915 11.259 1.00 97.44 222 ASN A N 1
ATOM 1701 C CA . ASN A 1 222 ? -11.421 14.685 10.124 1.00 97.44 222 ASN A CA 1
ATOM 1702 C C . ASN A 1 222 ? -12.208 14.333 8.845 1.00 97.44 222 ASN A C 1
ATOM 1704 O O . ASN A 1 222 ? -12.936 13.335 8.789 1.00 97.44 222 ASN A O 1
ATOM 1708 N N . LEU A 1 223 ? -12.058 15.160 7.808 1.00 97.50 223 LEU A N 1
ATOM 1709 C CA . LEU A 1 223 ? -12.700 14.934 6.515 1.00 97.50 223 LEU A CA 1
ATOM 1710 C C . LEU A 1 223 ? -12.182 13.641 5.867 1.00 97.50 223 LEU A C 1
ATOM 1712 O O . LEU A 1 223 ? -10.974 13.468 5.691 1.00 97.50 223 LEU A O 1
ATOM 1716 N N . TYR A 1 224 ? -13.106 12.770 5.463 1.00 97.56 224 TYR A N 1
ATOM 1717 C CA . TYR A 1 224 ? -12.833 11.698 4.510 1.00 97.56 224 TYR A CA 1
ATOM 1718 C C . TYR A 1 224 ? -13.117 12.234 3.115 1.00 97.56 224 TYR A C 1
ATOM 1720 O O . TYR A 1 224 ? -14.272 12.369 2.714 1.00 97.56 224 TYR A O 1
ATOM 1728 N N . ASP A 1 225 ? -12.064 12.580 2.392 1.00 96.06 225 ASP A N 1
ATOM 1729 C CA . ASP A 1 225 ? -12.143 13.108 1.041 1.00 96.06 225 ASP A CA 1
ATOM 1730 C C . ASP A 1 225 ? -12.096 11.961 0.027 1.00 96.06 225 ASP A C 1
ATOM 1732 O O . ASP A 1 225 ? -11.032 11.536 -0.426 1.00 96.06 225 ASP A O 1
ATOM 1736 N N . ILE A 1 226 ? -13.273 11.411 -0.269 1.00 94.62 226 ILE A N 1
ATOM 1737 C CA . ILE A 1 226 ? -13.435 10.232 -1.120 1.00 94.62 226 ILE A CA 1
ATOM 1738 C C . ILE A 1 226 ? -13.862 10.685 -2.513 1.00 94.62 226 ILE A C 1
ATOM 1740 O O . ILE A 1 226 ? -14.959 11.218 -2.692 1.00 94.62 226 ILE A O 1
ATOM 1744 N N . ARG A 1 227 ? -12.994 10.474 -3.505 1.00 90.62 227 ARG A N 1
ATOM 1745 C CA . ARG A 1 227 ? -13.234 10.869 -4.900 1.00 90.62 227 ARG A CA 1
ATOM 1746 C C . ARG A 1 227 ? -12.475 9.964 -5.863 1.00 90.62 227 ARG A C 1
ATOM 1748 O O . ARG A 1 227 ? -11.310 9.672 -5.636 1.00 90.62 227 ARG A O 1
ATOM 1755 N N . ALA A 1 228 ? -13.099 9.556 -6.963 1.00 89.06 228 ALA A N 1
ATOM 1756 C CA . ALA A 1 228 ? -12.416 8.753 -7.975 1.00 89.06 228 ALA A CA 1
ATOM 1757 C C . ALA A 1 228 ? -11.232 9.513 -8.604 1.00 89.06 228 ALA A C 1
ATOM 1759 O O . ALA A 1 228 ? -11.324 10.709 -8.895 1.00 89.06 228 ALA A O 1
ATOM 1760 N N . SER A 1 229 ? -10.127 8.808 -8.847 1.00 88.00 229 SER A N 1
ATOM 1761 C CA . SER A 1 229 ? -9.008 9.333 -9.630 1.00 88.00 229 SER A CA 1
ATOM 1762 C C . SER A 1 229 ? -9.389 9.476 -11.095 1.00 88.00 229 SER A C 1
ATOM 1764 O O . SER A 1 229 ? -9.974 8.571 -11.691 1.00 88.00 229 SER A O 1
ATOM 1766 N N . LYS A 1 230 ? -8.963 10.587 -11.698 1.00 84.69 230 LYS A N 1
ATOM 1767 C CA . LYS A 1 230 ? -9.131 10.850 -13.131 1.00 84.69 230 LYS A CA 1
ATOM 1768 C C . LYS A 1 230 ? -8.166 10.041 -13.999 1.00 84.69 230 LYS A C 1
ATOM 1770 O O . LYS A 1 230 ? -8.518 9.666 -15.117 1.00 84.69 230 LYS A O 1
ATOM 1775 N N . TYR A 1 231 ? -6.961 9.785 -13.494 1.00 88.00 231 TYR A N 1
ATOM 1776 C CA . TYR A 1 231 ? -5.887 9.120 -14.223 1.00 88.00 231 TYR A CA 1
ATOM 1777 C C . TYR A 1 231 ? -5.286 7.968 -13.417 1.00 88.00 231 TYR A C 1
ATOM 1779 O O . TYR A 1 231 ? -5.296 7.978 -12.188 1.00 88.00 231 TYR A O 1
ATOM 1787 N N . MET A 1 232 ? -4.732 7.002 -14.140 1.00 90.50 232 MET A N 1
ATOM 1788 C CA . MET A 1 232 ? -3.806 5.987 -13.654 1.00 90.50 232 MET A CA 1
ATOM 1789 C C . MET A 1 232 ? -2.486 6.144 -14.407 1.00 90.50 232 MET A C 1
ATOM 1791 O O . MET A 1 232 ? -2.491 6.440 -15.602 1.00 90.50 232 MET A O 1
ATOM 1795 N N . TYR A 1 233 ? -1.367 5.901 -13.730 1.00 93.00 233 TYR A N 1
ATOM 1796 C CA . TYR A 1 233 ? -0.041 5.920 -14.338 1.00 93.00 233 TYR A CA 1
ATOM 1797 C C . TYR A 1 233 ? 0.576 4.521 -14.291 1.00 93.00 233 TYR A C 1
ATOM 1799 O O . TYR A 1 233 ? 0.655 3.915 -13.226 1.00 93.00 233 TYR A O 1
ATOM 1807 N N . LEU A 1 234 ? 1.007 4.003 -15.441 1.00 93.25 234 LEU A N 1
ATOM 1808 C CA . LEU A 1 234 ? 1.777 2.765 -15.531 1.00 93.25 234 LEU A CA 1
ATOM 1809 C C . LEU A 1 234 ? 3.262 3.119 -15.512 1.00 93.25 234 LEU A C 1
ATOM 1811 O O . LEU A 1 234 ? 3.782 3.731 -16.452 1.00 93.25 234 LEU A O 1
ATOM 1815 N N . VAL A 1 235 ? 3.917 2.743 -14.416 1.00 94.88 235 VAL A N 1
ATOM 1816 C CA . VAL A 1 235 ? 5.347 2.954 -14.184 1.00 94.88 235 VAL A CA 1
ATOM 1817 C C . VAL A 1 235 ? 6.151 2.044 -15.124 1.00 94.88 235 VAL A C 1
ATOM 1819 O O . VAL A 1 235 ? 5.867 0.846 -15.189 1.00 94.88 235 VAL A O 1
ATOM 1822 N N . PRO A 1 236 ? 7.120 2.580 -15.890 1.00 94.38 236 PRO A N 1
ATOM 1823 C CA . PRO A 1 236 ? 7.820 1.789 -16.888 1.00 94.38 236 PRO A CA 1
ATOM 1824 C C . PRO A 1 236 ? 8.884 0.902 -16.242 1.00 94.38 236 PRO A C 1
ATOM 1826 O O . PRO A 1 236 ? 9.735 1.392 -15.504 1.00 94.38 236 PRO A O 1
ATOM 1829 N N . TYR A 1 237 ? 8.845 -0.391 -16.560 1.00 93.44 237 TYR A N 1
ATOM 1830 C CA . TYR A 1 237 ? 9.727 -1.411 -15.996 1.00 93.44 237 TYR A CA 1
ATOM 1831 C C . TYR A 1 237 ? 10.413 -2.218 -17.117 1.00 93.44 237 TYR A C 1
ATOM 1833 O O . TYR A 1 237 ? 11.012 -1.637 -18.023 1.00 93.44 237 TYR A O 1
ATOM 1841 N N . TYR A 1 238 ? 10.348 -3.548 -17.056 1.00 91.75 238 TYR A N 1
ATOM 1842 C CA . TYR A 1 238 ? 10.913 -4.486 -18.018 1.00 91.75 238 TYR A CA 1
ATOM 1843 C C . TYR A 1 238 ? 9.834 -5.024 -18.963 1.00 91.75 238 TYR A C 1
ATOM 1845 O O . TYR A 1 238 ? 8.775 -5.462 -18.509 1.00 91.75 238 TYR A O 1
ATOM 1853 N N . ASN A 1 239 ? 10.117 -5.036 -20.268 1.00 87.56 239 ASN A N 1
ATOM 1854 C CA . ASN A 1 239 ? 9.168 -5.459 -21.308 1.00 87.56 239 ASN A CA 1
ATOM 1855 C C . ASN A 1 239 ? 9.499 -6.815 -21.964 1.00 87.56 239 ASN A C 1
ATOM 1857 O O . ASN A 1 239 ? 8.884 -7.173 -22.969 1.00 87.56 239 ASN A O 1
ATOM 1861 N N . GLY A 1 240 ? 10.484 -7.550 -21.440 1.00 85.75 240 GLY A N 1
ATOM 1862 C CA . GLY A 1 240 ? 10.940 -8.826 -22.002 1.00 85.75 240 GLY A CA 1
ATOM 1863 C C . GLY A 1 240 ? 12.138 -8.755 -22.929 1.00 85.75 240 GLY A C 1
ATOM 1864 O O . GLY A 1 240 ? 12.802 -9.770 -23.120 1.00 85.75 240 GLY A O 1
ATOM 1865 N N . ALA A 1 241 ? 12.428 -7.582 -23.483 1.00 87.94 241 ALA A N 1
ATOM 1866 C CA . ALA A 1 241 ? 13.664 -7.336 -24.211 1.00 87.94 241 ALA A CA 1
ATOM 1867 C C . ALA A 1 241 ? 14.628 -6.524 -23.344 1.00 87.94 241 ALA A C 1
ATOM 1869 O O . ALA A 1 241 ? 15.768 -6.936 -23.156 1.00 87.94 241 ALA A O 1
ATOM 1870 N N . ASP A 1 242 ? 14.148 -5.413 -22.781 1.00 92.00 242 ASP A N 1
ATOM 1871 C CA . ASP A 1 242 ? 14.965 -4.486 -21.999 1.00 92.00 242 ASP A CA 1
ATOM 1872 C C . ASP A 1 242 ? 14.119 -3.679 -20.993 1.00 92.00 242 ASP A C 1
ATOM 1874 O O . ASP A 1 242 ? 12.879 -3.694 -21.021 1.00 92.00 242 ASP A O 1
ATOM 1878 N N . PHE A 1 243 ? 14.795 -2.967 -20.095 1.00 94.50 243 PHE A N 1
ATOM 1879 C CA . PHE A 1 243 ? 14.203 -1.920 -19.270 1.00 94.50 243 PHE A CA 1
ATOM 1880 C C . PHE A 1 243 ? 13.921 -0.677 -20.124 1.00 94.50 243 PHE A C 1
ATOM 1882 O O . PHE A 1 243 ? 14.698 -0.320 -21.005 1.00 94.50 243 PHE A O 1
ATOM 1889 N N . HIS A 1 244 ? 12.792 -0.002 -19.891 1.00 94.50 244 HIS A N 1
ATOM 1890 C CA . HIS A 1 244 ? 12.385 1.156 -20.700 1.00 94.50 244 HIS A CA 1
ATOM 1891 C C . HIS A 1 244 ? 11.919 2.344 -19.852 1.00 94.50 244 HIS A C 1
ATOM 1893 O O . HIS A 1 244 ? 11.652 2.203 -18.662 1.00 94.50 244 HIS A O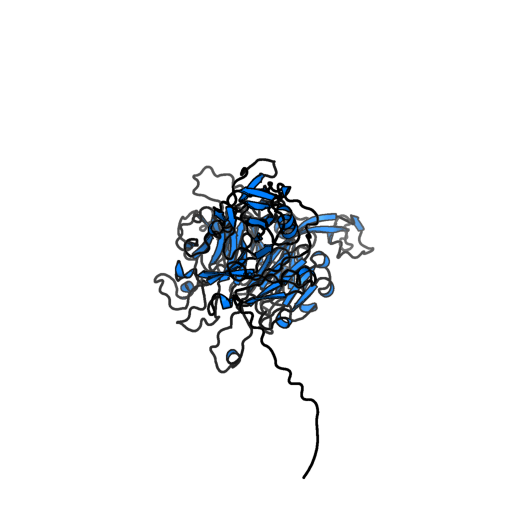 1
ATOM 1899 N N . GLY A 1 245 ? 11.789 3.519 -20.483 1.00 95.19 245 GLY A N 1
ATOM 1900 C CA . GLY A 1 245 ? 11.294 4.763 -19.872 1.00 95.19 245 GLY A CA 1
ATOM 1901 C C . GLY A 1 245 ? 9.912 5.208 -20.367 1.00 95.19 245 GLY A C 1
ATOM 1902 O O . GLY A 1 245 ? 9.598 6.391 -20.353 1.00 95.19 245 GLY A O 1
ATOM 1903 N N . LYS A 1 246 ? 9.086 4.292 -20.881 1.00 94.31 246 LYS A N 1
ATOM 1904 C CA . LYS A 1 246 ? 7.759 4.618 -21.461 1.00 94.31 246 LYS A CA 1
ATOM 1905 C C . LYS A 1 246 ? 6.674 4.761 -20.386 1.00 94.31 246 LYS A C 1
ATOM 1907 O O . LYS A 1 246 ? 5.873 3.848 -20.191 1.00 94.31 246 LYS A O 1
ATOM 1912 N N . LEU A 1 247 ? 6.668 5.886 -19.680 1.00 95.44 247 LEU A N 1
ATOM 1913 C CA . LEU A 1 247 ? 5.659 6.196 -18.669 1.00 95.44 247 LEU A CA 1
ATOM 1914 C C . LEU A 1 247 ? 4.299 6.414 -19.343 1.00 95.44 247 LEU A C 1
ATOM 1916 O O . LEU A 1 247 ? 4.177 7.254 -20.232 1.00 95.44 247 LEU A O 1
ATOM 1920 N N . THR A 1 248 ? 3.273 5.676 -18.919 1.00 92.62 248 THR A N 1
ATOM 1921 C CA . THR A 1 248 ? 1.957 5.705 -19.581 1.00 92.62 248 THR A CA 1
ATOM 1922 C C . THR A 1 248 ? 0.890 6.288 -18.663 1.00 92.62 248 THR A C 1
ATOM 1924 O O . THR A 1 248 ? 0.736 5.825 -17.538 1.00 92.62 248 THR A O 1
ATOM 1927 N N . ARG A 1 249 ? 0.127 7.276 -19.139 1.00 91.62 249 ARG A N 1
ATOM 1928 C CA . ARG A 1 249 ? -1.067 7.832 -18.487 1.00 91.62 249 ARG A CA 1
ATOM 1929 C C . ARG A 1 249 ? -2.312 7.210 -19.112 1.00 91.62 249 ARG A C 1
ATOM 1931 O O . ARG A 1 249 ? -2.465 7.236 -20.330 1.00 91.62 249 ARG A O 1
ATOM 1938 N N . VAL A 1 250 ? -3.207 6.686 -18.280 1.00 87.56 250 VAL A N 1
ATOM 1939 C CA . VAL A 1 250 ? -4.514 6.151 -18.675 1.00 87.56 250 VAL A CA 1
ATOM 1940 C C . VAL A 1 250 ? -5.602 7.000 -18.036 1.00 87.56 250 VAL A C 1
ATOM 1942 O O . VAL A 1 250 ? -5.658 7.133 -16.815 1.00 87.56 250 VAL A O 1
ATOM 1945 N N . LYS A 1 251 ? -6.488 7.573 -18.847 1.00 84.19 251 LYS A N 1
ATOM 1946 C CA . LYS A 1 251 ? -7.661 8.305 -18.371 1.00 84.19 251 LYS A CA 1
ATOM 1947 C C . LYS A 1 251 ? -8.748 7.323 -17.933 1.00 84.19 251 LYS A C 1
ATOM 1949 O O . LYS A 1 251 ? -9.253 6.545 -18.741 1.00 84.19 251 LYS A O 1
ATOM 1954 N N . LEU A 1 252 ? -9.078 7.365 -16.644 1.00 80.06 252 LEU A N 1
ATOM 1955 C CA . LEU A 1 252 ? -10.054 6.483 -15.998 1.00 80.06 252 LEU A CA 1
ATOM 1956 C C . LEU A 1 252 ? -11.484 7.023 -16.094 1.00 80.06 252 LEU A C 1
ATOM 1958 O O . LEU A 1 252 ? -12.432 6.242 -16.119 1.00 80.06 252 LEU A O 1
ATOM 1962 N N . ASP A 1 253 ? -11.618 8.349 -16.143 1.00 66.75 253 ASP A N 1
ATOM 1963 C CA . ASP A 1 253 ? -12.891 9.063 -16.178 1.00 66.75 253 ASP A CA 1
ATOM 1964 C C . ASP A 1 253 ? -13.155 9.628 -17.573 1.00 66.75 253 ASP A C 1
ATOM 1966 O O . ASP A 1 253 ? -12.421 10.516 -18.018 1.00 66.75 253 ASP A O 1
ATOM 1970 N N . VAL A 1 254 ? -14.216 9.164 -18.239 1.00 51.69 254 VAL A N 1
ATOM 1971 C CA . VAL A 1 254 ? -14.922 9.976 -19.234 1.00 51.69 254 VAL A CA 1
ATOM 1972 C C . VAL A 1 254 ? -16.415 9.681 -19.184 1.00 51.69 254 VAL A C 1
ATOM 1974 O O . VAL A 1 254 ? -16.839 8.561 -19.447 1.00 51.69 254 VAL A O 1
ATOM 1977 N N . GLN A 1 255 ? -17.197 10.747 -18.987 1.00 44.00 255 GLN A N 1
ATOM 1978 C CA . GLN A 1 255 ? -18.566 10.900 -19.477 1.00 44.00 255 GLN A CA 1
ATOM 1979 C C . GLN A 1 255 ? -18.645 10.537 -20.969 1.00 44.00 255 GLN A C 1
ATOM 1981 O O . GLN A 1 255 ? -18.585 11.397 -21.852 1.00 44.00 255 GLN A O 1
ATOM 1986 N N . GLY A 1 256 ? -18.777 9.253 -21.285 1.00 39.91 256 GLY A N 1
ATOM 1987 C CA . GLY A 1 256 ? -19.192 8.847 -22.613 1.00 39.91 256 GLY A CA 1
ATOM 1988 C C . GLY A 1 256 ? -20.605 9.375 -22.825 1.00 39.91 256 GLY A C 1
ATOM 1989 O O . GLY A 1 256 ? -21.510 9.041 -22.061 1.00 39.91 256 GLY A O 1
ATOM 1990 N N . LYS A 1 257 ? -20.823 10.196 -23.864 1.00 38.78 257 LYS A N 1
ATOM 1991 C CA . LYS A 1 257 ? -22.164 10.426 -24.426 1.00 38.78 257 LYS A CA 1
ATOM 1992 C C . LYS A 1 257 ? -22.811 9.048 -24.531 1.00 38.78 257 LYS A C 1
ATOM 1994 O O . LYS A 1 257 ? -22.378 8.251 -25.362 1.00 38.78 257 LYS A O 1
ATOM 1999 N N . LYS A 1 258 ? -23.780 8.760 -23.658 1.00 38.25 258 LYS A N 1
ATOM 2000 C CA . LYS A 1 258 ? -24.514 7.495 -23.609 1.00 38.25 258 LYS A CA 1
ATOM 2001 C C . LYS A 1 258 ? -25.013 7.240 -25.031 1.00 38.25 258 LYS A C 1
ATOM 2003 O O . LYS A 1 258 ? -25.960 7.893 -25.472 1.00 38.25 258 LYS A O 1
ATOM 2008 N N . ARG A 1 259 ? -24.324 6.398 -25.815 1.00 43.09 259 ARG A N 1
ATOM 2009 C CA . ARG A 1 259 ? -24.828 6.048 -27.145 1.00 43.09 259 ARG A CA 1
ATOM 2010 C C . ARG A 1 259 ? -26.177 5.372 -26.875 1.00 43.09 259 ARG A C 1
ATOM 2012 O O . ARG A 1 259 ? -26.237 4.537 -25.975 1.00 43.09 259 ARG A O 1
ATOM 2019 N N . PRO A 1 260 ? -27.261 5.723 -27.583 1.00 41.56 260 PRO A N 1
ATOM 2020 C CA . PRO A 1 260 ? -28.614 5.248 -27.278 1.00 41.56 260 PRO A CA 1
ATOM 2021 C C . PRO A 1 260 ? -28.837 3.773 -27.672 1.00 41.56 260 PRO A C 1
ATOM 2023 O O . PRO A 1 260 ? -29.902 3.397 -28.147 1.00 41.56 260 PRO A O 1
ATOM 2026 N N . ARG A 1 261 ? -27.818 2.922 -27.522 1.00 46.72 261 ARG A N 1
ATOM 2027 C CA . ARG A 1 261 ? -27.861 1.482 -27.783 1.00 46.72 261 ARG A CA 1
ATOM 2028 C C . ARG A 1 261 ? -27.795 0.729 -26.449 1.00 46.72 261 ARG A C 1
ATOM 2030 O O . ARG A 1 261 ? -27.268 1.282 -25.484 1.00 46.72 261 ARG A O 1
ATOM 2037 N N . PRO A 1 262 ? -28.364 -0.487 -26.365 1.00 45.34 262 PRO A N 1
ATOM 2038 C CA . PRO A 1 262 ? -28.506 -1.204 -25.102 1.00 45.34 262 PRO A CA 1
ATOM 2039 C C . PRO A 1 262 ? -27.158 -1.367 -24.390 1.00 45.34 262 PRO A C 1
ATOM 2041 O O . PRO A 1 262 ? -26.115 -1.488 -25.029 1.00 45.34 262 PRO A O 1
ATOM 2044 N N . SER A 1 263 ? -27.224 -1.373 -23.060 1.00 46.50 263 SER A N 1
ATOM 2045 C CA . SER A 1 263 ? -26.167 -1.312 -22.034 1.00 46.50 263 SER A CA 1
ATOM 2046 C C . SER A 1 263 ? -25.020 -2.337 -22.111 1.00 46.50 263 SER A C 1
ATOM 2048 O O . SER A 1 263 ? -24.220 -2.416 -21.188 1.00 46.50 263 SER A O 1
ATOM 2050 N N . LEU A 1 264 ? -24.909 -3.106 -23.194 1.00 48.06 264 LEU A N 1
ATOM 2051 C CA . LEU A 1 264 ? -23.834 -4.070 -23.453 1.00 48.06 264 LEU A CA 1
ATOM 2052 C C . LEU A 1 264 ? -22.557 -3.429 -24.030 1.00 48.06 264 LEU A C 1
ATOM 2054 O O . LEU A 1 264 ? -21.561 -4.119 -24.219 1.00 48.06 264 LEU A O 1
ATOM 2058 N N . VAL A 1 265 ? -22.577 -2.125 -24.324 1.00 50.44 265 VAL A N 1
ATOM 2059 C CA . VAL A 1 265 ? -21.430 -1.373 -24.856 1.00 50.44 265 VAL A CA 1
ATOM 2060 C C . VAL A 1 265 ? -20.930 -0.423 -23.771 1.00 50.44 265 VAL A C 1
ATOM 2062 O O . VAL A 1 265 ? -21.335 0.737 -23.710 1.00 50.44 265 VAL A O 1
ATOM 2065 N N . LEU A 1 266 ? -20.115 -0.945 -22.859 1.00 53.41 266 LEU A N 1
ATOM 2066 C CA . LEU A 1 266 ? -19.525 -0.166 -21.774 1.00 53.41 266 LEU A CA 1
ATOM 2067 C C . LEU A 1 266 ? -18.182 0.456 -22.194 1.00 53.41 266 LEU A C 1
ATOM 2069 O O . LEU A 1 266 ? -17.480 -0.039 -23.083 1.00 53.41 266 LEU A O 1
ATOM 2073 N N . GLU A 1 267 ? -17.860 1.564 -21.522 1.00 54.50 267 GLU A N 1
ATOM 2074 C CA . GLU A 1 267 ? -16.581 2.283 -21.544 1.00 54.50 267 GLU A CA 1
ATOM 2075 C C . GLU A 1 267 ? -15.413 1.281 -21.486 1.00 54.50 267 GLU A C 1
ATOM 2077 O O . GLU A 1 267 ? -15.453 0.378 -20.657 1.00 54.50 267 GLU A O 1
ATOM 2082 N N . PHE A 1 268 ? -14.417 1.439 -22.366 1.00 58.12 268 PHE A N 1
ATOM 2083 C CA . PHE A 1 268 ? -13.369 0.483 -22.796 1.00 58.12 268 PHE A CA 1
ATOM 2084 C C . PHE A 1 268 ? -13.639 -0.315 -24.083 1.00 58.12 268 PHE A C 1
ATOM 2086 O O . PHE A 1 268 ? -12.821 -1.149 -24.435 1.00 58.12 268 PHE A O 1
ATOM 2093 N N . THR A 1 269 ? -14.717 -0.058 -24.830 1.00 50.91 269 THR A N 1
ATOM 2094 C CA . THR A 1 269 ? -14.899 -0.661 -26.169 1.00 50.91 269 THR A CA 1
ATOM 2095 C C . THR A 1 269 ? -14.676 0.376 -27.272 1.00 50.91 269 THR A C 1
ATOM 2097 O O . THR A 1 269 ? -15.493 1.286 -27.413 1.00 50.91 269 THR A O 1
ATOM 2100 N N . ASP A 1 270 ? -13.623 0.228 -28.075 1.00 50.34 270 ASP A N 1
ATOM 2101 C CA . ASP A 1 270 ? -13.568 0.805 -29.426 1.00 50.34 270 ASP A CA 1
ATOM 2102 C C . ASP A 1 270 ? -14.163 -0.199 -30.435 1.00 50.34 270 ASP A C 1
ATOM 2104 O O . ASP A 1 270 ? -13.956 -1.403 -30.330 1.00 50.34 270 ASP A O 1
ATOM 2108 N N . LEU A 1 271 ? -14.980 0.273 -31.376 1.00 51.59 271 LEU A N 1
ATOM 2109 C CA . LEU A 1 271 ? -15.620 -0.578 -32.389 1.00 51.59 271 LEU A CA 1
ATOM 2110 C C . LEU A 1 271 ? -14.873 -0.548 -33.729 1.00 51.59 271 LEU A C 1
ATOM 2112 O O . LEU A 1 271 ? -15.237 -1.304 -34.629 1.00 51.59 271 LEU A O 1
ATOM 2116 N N . GLU A 1 272 ? -13.876 0.328 -33.878 1.00 47.12 272 GLU A N 1
ATOM 2117 C CA . GLU A 1 272 ? -13.106 0.481 -35.118 1.00 47.12 272 GLU A CA 1
ATOM 2118 C C . GLU A 1 272 ? -11.848 -0.395 -35.152 1.00 47.12 272 GLU A C 1
ATOM 2120 O O . GLU A 1 272 ? -11.304 -0.666 -36.224 1.00 47.12 272 GLU A O 1
ATOM 2125 N N . THR A 1 273 ? -11.425 -0.924 -34.004 1.00 44.34 273 THR A N 1
ATOM 2126 C CA . THR A 1 273 ? -10.335 -1.897 -33.896 1.00 44.34 273 THR A CA 1
ATOM 2127 C C . THR A 1 273 ? -10.869 -3.302 -33.607 1.00 44.34 273 THR A C 1
ATOM 2129 O O . THR A 1 273 ? -11.806 -3.492 -32.837 1.00 44.34 273 THR A O 1
ATOM 2132 N N . PHE A 1 274 ? -10.240 -4.328 -34.195 1.00 41.84 274 PHE A N 1
ATOM 2133 C CA . PHE A 1 274 ? -10.636 -5.740 -34.033 1.00 41.84 274 PHE A CA 1
ATOM 2134 C C . PHE A 1 274 ? -10.617 -6.225 -32.563 1.00 41.84 274 PHE A C 1
ATOM 2136 O O . PHE A 1 274 ? -11.296 -7.195 -32.230 1.00 41.84 274 PHE A O 1
ATOM 2143 N N . PHE A 1 275 ? -9.878 -5.532 -31.686 1.00 45.44 275 PHE A N 1
ATOM 2144 C CA . PHE A 1 275 ? -9.745 -5.834 -30.254 1.00 45.44 275 PHE A CA 1
ATOM 2145 C C . PHE A 1 275 ? -10.326 -4.763 -29.313 1.00 45.44 275 PHE A C 1
ATOM 2147 O O . PHE A 1 275 ? -10.360 -4.981 -28.104 1.00 45.44 275 PHE A O 1
ATOM 2154 N N . GLY A 1 276 ? -10.812 -3.638 -29.844 1.00 45.25 276 GLY A N 1
ATOM 2155 C CA . GLY A 1 276 ? -11.407 -2.558 -29.058 1.00 45.25 276 GLY A CA 1
ATOM 2156 C C . GLY A 1 276 ? -10.436 -1.787 -28.164 1.00 45.25 276 GLY A C 1
ATOM 2157 O O . GLY A 1 276 ? -10.695 -1.616 -26.975 1.00 45.25 276 GLY A O 1
ATOM 2158 N N . ILE A 1 277 ? -9.350 -1.277 -28.747 1.00 49.06 277 ILE A N 1
ATOM 2159 C CA . ILE A 1 277 ? -8.381 -0.397 -28.080 1.00 49.06 277 ILE A CA 1
ATOM 2160 C C . ILE A 1 277 ? -9.057 0.938 -27.755 1.00 49.06 277 ILE A C 1
ATOM 2162 O O . ILE A 1 277 ? -9.232 1.754 -28.645 1.00 49.06 277 ILE A O 1
ATOM 2166 N N . GLY A 1 278 ? -9.414 1.153 -26.488 1.00 53.00 278 GLY A N 1
ATOM 2167 C CA . GLY A 1 278 ? -9.727 2.455 -25.887 1.00 53.00 278 GLY A CA 1
ATOM 2168 C C . GLY A 1 278 ? -10.762 3.345 -26.615 1.00 53.00 278 GLY A C 1
ATOM 2169 O O . GLY A 1 278 ? -10.447 3.939 -27.638 1.00 53.00 278 GLY A O 1
ATOM 2170 N N . PRO A 1 279 ? -11.988 3.555 -26.094 1.00 56.84 279 PRO A N 1
ATOM 2171 C CA . PRO A 1 279 ? -13.099 4.197 -26.819 1.00 56.84 279 PRO A CA 1
ATOM 2172 C C . PRO A 1 279 ? -12.903 5.636 -27.336 1.00 56.84 279 PRO A C 1
ATOM 2174 O O . PRO A 1 279 ? -13.830 6.150 -27.968 1.00 56.84 279 PRO A O 1
ATOM 2177 N N . PHE A 1 280 ? -11.809 6.339 -27.018 1.00 63.22 280 PHE A N 1
ATOM 2178 C CA . PHE A 1 280 ? -11.627 7.736 -27.422 1.00 63.22 280 PHE A CA 1
ATOM 2179 C C . PHE A 1 280 ? -10.159 8.185 -27.494 1.00 63.22 280 PHE A C 1
ATOM 2181 O O . PHE A 1 280 ? -9.274 7.660 -26.817 1.00 63.22 280 PHE A O 1
ATOM 2188 N N . GLN A 1 281 ? -9.936 9.222 -28.306 1.00 68.88 281 GLN A N 1
ATOM 2189 C CA . GLN A 1 281 ? -8.655 9.906 -28.467 1.00 68.88 281 GLN A CA 1
ATOM 2190 C C . GLN A 1 281 ? -8.085 10.360 -27.111 1.00 68.88 281 GLN A C 1
ATOM 2192 O O . GLN A 1 281 ? -8.819 10.861 -26.260 1.00 68.88 281 GLN A O 1
ATOM 2197 N N . ASP A 1 282 ? -6.778 10.174 -26.918 1.00 74.12 282 ASP A N 1
ATOM 2198 C CA . ASP A 1 282 ? -6.031 10.537 -25.703 1.00 74.12 282 ASP A CA 1
ATOM 2199 C C . ASP A 1 282 ? -6.442 9.790 -24.421 1.00 74.12 282 ASP A C 1
ATOM 2201 O O . ASP A 1 282 ? -6.098 10.207 -23.313 1.00 74.12 282 ASP A O 1
ATOM 2205 N N . GLN A 1 283 ? -7.146 8.656 -24.530 1.00 79.12 283 GLN A N 1
ATOM 2206 C CA . GLN A 1 283 ? -7.378 7.798 -23.365 1.00 79.12 283 GLN A CA 1
ATOM 2207 C C . GLN A 1 283 ? -6.076 7.219 -22.804 1.00 79.12 283 GLN A C 1
ATOM 2209 O O . GLN A 1 283 ? -5.934 7.100 -21.586 1.00 79.12 283 GLN A O 1
ATOM 2214 N N . VAL A 1 284 ? -5.146 6.856 -23.686 1.00 82.94 284 VAL A N 1
ATOM 2215 C CA . VAL A 1 284 ? -3.818 6.349 -23.341 1.00 82.94 284 VAL A CA 1
ATOM 2216 C C . VAL A 1 284 ? -2.787 7.273 -23.961 1.00 82.94 284 VAL A C 1
ATOM 2218 O O . VAL A 1 284 ? -2.812 7.521 -25.164 1.00 82.94 284 VAL A O 1
ATOM 2221 N N . GLN A 1 285 ? -1.874 7.779 -23.142 1.00 87.94 285 GLN A N 1
ATOM 2222 C CA . GLN A 1 285 ? -0.798 8.665 -23.574 1.00 87.94 285 GLN A CA 1
ATOM 2223 C C . GLN A 1 285 ? 0.523 8.179 -22.994 1.00 87.94 285 GLN A C 1
ATOM 2225 O O . GLN A 1 285 ? 0.567 7.689 -21.868 1.00 87.94 285 GLN A O 1
ATOM 2230 N N . VAL A 1 286 ? 1.607 8.321 -23.753 1.00 91.50 286 VAL A N 1
ATOM 2231 C CA . VAL A 1 286 ? 2.927 7.808 -23.374 1.00 91.50 286 VAL A CA 1
ATOM 2232 C C . VAL A 1 286 ? 3.947 8.935 -23.411 1.00 91.50 286 VAL A C 1
ATOM 2234 O O . VAL A 1 286 ? 4.120 9.587 -24.437 1.00 91.50 286 VAL A O 1
ATOM 2237 N N . LEU A 1 287 ? 4.659 9.118 -22.302 1.00 92.44 287 LEU A N 1
ATOM 2238 C CA . LEU A 1 287 ? 5.830 9.976 -22.202 1.00 92.44 287 LEU A CA 1
ATOM 2239 C C . LEU A 1 287 ? 7.088 9.101 -22.265 1.00 92.44 287 LEU A C 1
ATOM 2241 O O . LEU A 1 287 ? 7.258 8.182 -21.463 1.00 92.44 287 LEU A O 1
ATOM 2245 N N . ASN A 1 288 ? 7.968 9.367 -23.231 1.00 93.81 288 ASN A N 1
ATOM 2246 C CA . ASN A 1 288 ? 9.208 8.611 -23.404 1.00 93.81 288 ASN A CA 1
ATOM 2247 C C . ASN A 1 288 ? 10.358 9.263 -22.624 1.00 93.81 288 ASN A C 1
ATOM 2249 O O . ASN A 1 288 ? 11.070 10.113 -23.153 1.00 93.81 288 ASN A O 1
ATOM 2253 N N . LEU A 1 289 ? 10.549 8.835 -21.378 1.00 94.94 289 LEU A N 1
ATOM 2254 C CA . LEU A 1 289 ? 11.588 9.339 -20.479 1.00 94.94 289 LEU A CA 1
ATOM 2255 C C . LEU A 1 289 ? 13.004 9.058 -21.002 1.00 94.94 289 LEU A C 1
ATOM 2257 O O . LEU A 1 289 ? 13.858 9.935 -20.949 1.00 94.94 289 LEU A O 1
ATOM 2261 N N . THR A 1 290 ? 13.229 7.889 -21.608 1.00 94.75 290 THR A N 1
ATOM 2262 C CA . THR A 1 290 ? 14.523 7.513 -22.207 1.00 94.75 290 THR A CA 1
ATOM 2263 C C . THR A 1 290 ? 14.924 8.359 -23.415 1.00 94.75 290 THR A C 1
ATOM 2265 O O . THR A 1 290 ? 16.098 8.397 -23.769 1.00 94.75 290 THR A O 1
ATOM 2268 N N . ALA A 1 291 ? 13.968 9.037 -24.061 1.00 92.62 291 ALA A N 1
ATOM 2269 C CA . ALA A 1 291 ? 14.279 10.005 -25.112 1.00 92.62 291 ALA A CA 1
ATOM 2270 C C . ALA A 1 291 ? 14.757 11.355 -24.550 1.00 92.62 291 ALA A C 1
ATOM 2272 O O . ALA A 1 291 ? 15.365 12.126 -25.285 1.00 92.62 291 ALA A O 1
ATOM 2273 N N . LEU A 1 292 ? 14.472 11.638 -23.274 1.00 90.50 292 LEU A N 1
ATOM 2274 C CA . LEU A 1 292 ? 14.904 12.849 -22.575 1.00 90.50 292 LEU A CA 1
ATOM 2275 C C . LEU A 1 292 ? 16.257 12.628 -21.886 1.00 90.50 292 LEU A C 1
ATOM 2277 O O . LEU A 1 292 ? 17.171 13.428 -22.050 1.00 90.50 292 LEU A O 1
ATOM 2281 N N . ASP A 1 293 ? 16.399 11.514 -21.166 1.00 92.88 293 ASP A N 1
ATOM 2282 C CA . ASP A 1 293 ? 17.657 11.050 -20.577 1.00 92.88 293 ASP A CA 1
ATOM 2283 C C . ASP A 1 293 ? 17.727 9.515 -20.702 1.00 92.88 293 ASP A C 1
ATOM 2285 O O . ASP A 1 293 ? 16.871 8.823 -20.141 1.00 92.88 293 ASP A O 1
ATOM 2289 N N . PRO A 1 294 ? 18.734 8.944 -21.394 1.00 92.75 294 PRO A N 1
ATOM 2290 C CA . PRO A 1 294 ? 18.864 7.496 -21.574 1.00 92.75 294 PRO A CA 1
ATOM 2291 C C . PRO A 1 294 ? 18.910 6.688 -20.270 1.00 92.75 294 PRO A C 1
ATOM 2293 O O . PRO A 1 294 ? 18.596 5.501 -20.278 1.00 92.75 294 PRO A O 1
ATOM 2296 N N . ARG A 1 295 ? 19.285 7.310 -19.144 1.00 94.56 295 ARG A N 1
ATOM 2297 C CA . ARG A 1 295 ? 19.347 6.653 -17.830 1.00 94.56 295 ARG A CA 1
ATOM 2298 C C . ARG A 1 295 ? 17.969 6.450 -17.198 1.00 94.56 295 ARG A C 1
ATOM 2300 O O . ARG A 1 295 ? 17.856 5.652 -16.268 1.00 94.56 295 ARG A O 1
ATOM 2307 N N . MET A 1 296 ? 16.940 7.160 -17.674 1.00 96.12 296 MET A N 1
ATOM 2308 C CA . MET A 1 296 ? 15.583 7.157 -17.118 1.00 96.12 296 MET A CA 1
ATOM 2309 C C . MET A 1 296 ? 14.758 5.952 -17.592 1.00 96.12 296 MET A C 1
ATOM 2311 O O . MET A 1 296 ? 13.716 6.090 -18.242 1.00 96.12 296 MET A O 1
ATOM 2315 N N . ALA A 1 297 ? 15.237 4.755 -17.260 1.00 96.12 297 ALA A N 1
ATOM 2316 C CA . ALA A 1 297 ? 14.601 3.483 -17.572 1.00 96.12 297 ALA A CA 1
ATOM 2317 C C . ALA A 1 297 ? 14.472 2.591 -16.333 1.00 96.12 297 ALA A C 1
ATOM 2319 O O . ALA A 1 297 ? 15.313 2.629 -15.438 1.00 96.12 297 ALA A O 1
ATOM 2320 N N . GLY A 1 298 ? 13.429 1.760 -16.340 1.00 95.88 298 GLY A N 1
ATOM 2321 C CA . GLY A 1 298 ? 13.217 0.669 -15.395 1.00 95.88 298 GLY A CA 1
ATOM 2322 C C . GLY A 1 298 ? 13.061 1.099 -13.937 1.00 95.88 298 GLY A C 1
ATOM 2323 O O . GLY A 1 298 ? 13.953 0.998 -13.091 1.00 95.88 298 GLY A O 1
ATOM 2324 N N . TYR A 1 299 ? 11.834 1.497 -13.645 1.00 96.69 299 TYR A N 1
ATOM 2325 C CA . TYR A 1 299 ? 11.335 1.864 -12.333 1.00 96.69 299 TYR A CA 1
ATOM 2326 C C . TYR A 1 299 ? 10.373 0.787 -11.840 1.00 96.69 299 TYR A C 1
ATOM 2328 O O . TYR A 1 299 ? 9.696 0.136 -12.637 1.00 96.69 299 TYR A O 1
ATOM 2336 N N . TYR A 1 300 ? 10.304 0.592 -10.528 1.00 92.81 300 TYR A N 1
ATOM 2337 C CA . TYR A 1 300 ? 9.466 -0.459 -9.938 1.00 92.81 300 TYR A CA 1
ATOM 2338 C C . TYR A 1 300 ? 8.209 0.091 -9.253 1.00 92.81 300 TYR A C 1
ATOM 2340 O O . TYR A 1 300 ? 7.219 -0.619 -9.072 1.00 92.81 300 TYR A O 1
ATOM 2348 N N . ASP A 1 301 ? 8.237 1.357 -8.843 1.00 94.88 301 ASP A N 1
ATOM 2349 C CA . ASP A 1 301 ? 7.155 1.982 -8.086 1.00 94.88 301 ASP A CA 1
ATOM 2350 C C . ASP A 1 301 ? 7.116 3.496 -8.316 1.00 94.88 301 ASP A C 1
ATOM 2352 O O . ASP A 1 301 ? 8.045 4.066 -8.896 1.00 94.88 301 ASP A O 1
ATOM 2356 N N . GLY A 1 302 ? 6.050 4.150 -7.861 1.00 95.50 302 GLY A N 1
ATOM 2357 C CA . GLY A 1 302 ? 5.947 5.604 -7.904 1.00 95.50 302 GLY A CA 1
ATOM 2358 C C . GLY A 1 302 ? 4.836 6.150 -7.014 1.00 95.50 302 GLY A C 1
ATOM 2359 O O . GLY A 1 302 ? 3.876 5.447 -6.707 1.00 95.50 302 GLY A O 1
ATOM 2360 N N . PHE A 1 303 ? 4.951 7.418 -6.624 1.00 95.25 303 PHE A N 1
ATOM 2361 C CA . PHE A 1 303 ? 3.906 8.140 -5.893 1.00 95.25 303 PHE A CA 1
ATOM 2362 C C . PHE A 1 303 ? 3.714 9.540 -6.473 1.00 95.25 303 PHE A C 1
ATOM 2364 O O . PHE A 1 303 ? 4.668 10.149 -6.967 1.00 95.25 303 PHE A O 1
ATOM 2371 N N . SER A 1 304 ? 2.485 10.057 -6.413 1.00 93.44 304 SER A N 1
ATOM 2372 C CA . SER A 1 304 ? 2.199 11.433 -6.811 1.00 93.44 304 SER A CA 1
ATOM 2373 C C . SER A 1 304 ? 2.055 12.366 -5.613 1.00 93.44 304 SER A C 1
ATOM 2375 O O . SER A 1 304 ? 1.662 11.957 -4.520 1.00 93.44 304 SER A O 1
ATOM 2377 N N . VAL A 1 305 ? 2.418 13.629 -5.823 1.00 92.62 305 VAL A N 1
ATOM 2378 C CA . VAL A 1 305 ? 2.289 14.716 -4.848 1.00 92.62 305 VAL A CA 1
ATOM 2379 C C . VAL A 1 305 ? 1.753 15.937 -5.572 1.00 92.62 305 VAL A C 1
ATOM 2381 O O . VAL A 1 305 ? 2.259 16.307 -6.629 1.00 92.62 305 VAL A O 1
ATOM 2384 N N . VAL A 1 306 ? 0.746 16.585 -4.993 1.00 90.75 306 VAL A N 1
ATOM 2385 C CA . VAL A 1 306 ? 0.321 17.916 -5.429 1.00 90.75 306 VAL A CA 1
ATOM 2386 C C . VAL A 1 306 ? 1.101 18.939 -4.622 1.00 90.75 306 VAL A C 1
ATOM 2388 O O . VAL A 1 306 ? 1.029 18.944 -3.395 1.00 90.75 306 VAL A O 1
ATOM 2391 N N . SER A 1 307 ? 1.844 19.805 -5.303 1.00 88.88 307 SER A N 1
ATOM 2392 C CA . SER A 1 307 ? 2.580 20.887 -4.654 1.00 88.88 307 SER A CA 1
ATOM 2393 C C . SER A 1 307 ? 2.506 22.170 -5.475 1.00 88.88 307 SER A C 1
ATOM 2395 O O . SER A 1 307 ? 2.209 22.156 -6.671 1.00 88.88 307 SER A O 1
ATOM 2397 N N . THR A 1 308 ? 2.743 23.301 -4.816 1.00 88.88 308 THR A N 1
ATOM 2398 C CA . THR A 1 308 ? 2.854 24.596 -5.487 1.00 88.88 308 THR A CA 1
ATOM 2399 C C . THR A 1 308 ? 4.321 24.870 -5.759 1.00 88.88 308 THR A C 1
ATOM 2401 O O . THR A 1 308 ? 5.103 25.024 -4.826 1.00 88.88 308 THR A O 1
ATOM 2404 N N . THR A 1 309 ? 4.698 24.923 -7.033 1.00 84.00 309 THR A N 1
ATOM 2405 C CA . THR A 1 309 ? 6.036 25.338 -7.461 1.00 84.00 309 THR A CA 1
ATOM 2406 C C . THR A 1 309 ? 5.997 26.814 -7.844 1.00 84.00 309 THR A C 1
ATOM 2408 O O . THR A 1 309 ? 5.139 27.238 -8.618 1.00 84.00 309 THR A O 1
ATOM 2411 N N . SER A 1 310 ? 6.909 27.605 -7.282 1.00 88.75 310 SER A N 1
ATOM 2412 C CA . SER A 1 310 ? 7.089 29.010 -7.652 1.00 88.75 310 SER A CA 1
ATOM 2413 C C . SER A 1 310 ? 8.075 29.118 -8.807 1.00 88.75 310 SER A C 1
ATOM 2415 O O . SER A 1 310 ? 9.180 28.583 -8.741 1.00 88.75 310 SER A O 1
ATOM 2417 N N . TYR A 1 311 ? 7.685 29.842 -9.850 1.00 88.38 311 TYR A N 1
ATOM 2418 C CA . TYR A 1 311 ? 8.503 30.086 -11.033 1.00 88.38 311 TYR A CA 1
ATOM 2419 C C . TYR A 1 311 ? 8.877 31.568 -11.168 1.00 88.38 311 TYR A C 1
ATOM 2421 O O . TYR A 1 311 ? 8.134 32.451 -10.740 1.00 88.38 311 TYR A O 1
ATOM 2429 N N . VAL A 1 312 ? 10.010 31.846 -11.806 1.00 88.94 312 VAL A N 1
ATOM 2430 C CA . VAL A 1 312 ? 10.420 33.172 -12.279 1.00 88.94 312 VAL A CA 1
ATOM 2431 C C . VAL A 1 312 ? 10.118 33.237 -13.773 1.00 88.94 312 VAL A C 1
ATOM 2433 O O . VAL A 1 312 ? 10.537 32.363 -14.531 1.00 88.94 312 VAL A O 1
ATOM 2436 N N . ASN A 1 313 ? 9.379 34.262 -14.189 1.00 88.31 313 ASN A N 1
ATOM 2437 C CA . ASN A 1 313 ? 9.085 34.559 -15.583 1.00 88.31 313 ASN A CA 1
ATOM 2438 C C . ASN A 1 313 ? 10.144 35.514 -16.144 1.00 88.31 313 ASN A C 1
ATOM 2440 O O . ASN A 1 313 ? 10.208 36.677 -15.726 1.00 88.31 313 ASN A O 1
ATOM 2444 N N . VAL A 1 314 ? 10.964 35.024 -17.072 1.00 87.19 314 VAL A N 1
ATOM 2445 C CA . VAL A 1 314 ? 12.121 35.753 -17.612 1.00 87.19 314 VAL A CA 1
ATOM 2446 C C . VAL A 1 314 ? 12.209 35.647 -19.130 1.00 87.19 314 VAL A C 1
ATOM 2448 O O . VAL A 1 314 ? 11.855 34.614 -19.692 1.00 87.19 314 VAL A O 1
ATOM 2451 N N . SER A 1 315 ? 12.745 36.671 -19.795 1.00 85.62 315 SER A N 1
ATOM 2452 C CA . SER A 1 315 ? 13.295 36.525 -21.149 1.00 85.62 315 SER A CA 1
ATOM 2453 C C . SER A 1 315 ? 14.758 36.101 -21.040 1.00 85.62 315 SER A C 1
ATOM 2455 O O . SER A 1 315 ? 15.527 36.723 -20.302 1.00 85.62 315 SER A O 1
ATOM 2457 N N . LEU A 1 316 ? 15.147 35.037 -21.747 1.00 76.56 316 LEU A N 1
ATOM 2458 C CA . LEU A 1 316 ? 16.553 34.625 -21.808 1.00 76.56 316 LEU A CA 1
ATOM 2459 C C . LEU A 1 316 ? 17.289 35.438 -22.869 1.00 76.56 316 LEU A C 1
ATOM 2461 O O . LEU A 1 316 ? 16.763 35.616 -23.962 1.00 76.56 316 LEU A O 1
ATOM 2465 N N . GLU A 1 317 ? 18.528 35.833 -22.578 1.00 72.69 317 GLU A N 1
ATOM 2466 C CA . GLU A 1 317 ? 19.431 36.498 -23.535 1.00 72.69 317 GLU A CA 1
ATOM 2467 C C . GLU A 1 317 ? 19.618 35.699 -24.838 1.00 72.69 317 GLU A C 1
ATOM 2469 O O . GLU A 1 317 ? 19.799 36.271 -25.905 1.00 72.69 317 GLU A O 1
ATOM 2474 N N . SER A 1 318 ? 19.521 34.366 -24.772 1.00 68.31 318 SER A N 1
ATOM 2475 C CA . SER A 1 318 ? 19.612 33.478 -25.939 1.00 68.31 318 SER A CA 1
ATOM 2476 C C . SER A 1 318 ? 18.466 33.639 -26.941 1.00 68.31 318 SER A C 1
ATOM 2478 O O . SER A 1 318 ? 18.543 33.105 -28.046 1.00 68.31 318 SER A O 1
ATOM 2480 N N . TYR A 1 319 ? 17.379 34.299 -26.543 1.00 64.62 319 TYR A N 1
ATOM 2481 C CA . TYR A 1 319 ? 16.294 34.666 -27.433 1.00 64.62 319 TYR A CA 1
ATOM 2482 C C . TYR A 1 319 ? 16.519 36.126 -27.834 1.00 64.62 319 TYR A C 1
ATOM 2484 O O . TYR A 1 319 ? 16.191 37.036 -27.081 1.00 64.62 319 TYR A O 1
ATOM 2492 N N . ASP A 1 320 ? 17.062 36.353 -29.035 1.00 58.81 320 ASP A N 1
ATOM 2493 C CA . ASP A 1 320 ? 17.273 37.698 -29.612 1.00 58.81 320 ASP A CA 1
ATOM 2494 C C . ASP A 1 320 ? 15.976 38.548 -29.673 1.00 58.81 320 ASP A C 1
ATOM 2496 O O . ASP A 1 320 ? 16.009 39.754 -29.921 1.00 58.81 320 ASP A O 1
ATOM 2500 N N . ASP A 1 321 ? 14.818 37.920 -29.446 1.00 63.12 321 ASP A N 1
ATOM 2501 C CA . ASP A 1 321 ? 13.499 38.529 -29.344 1.00 63.12 321 ASP A CA 1
ATOM 2502 C C . ASP A 1 321 ? 13.039 38.609 -27.877 1.00 63.12 321 ASP A C 1
ATOM 2504 O O . ASP A 1 321 ? 12.673 37.608 -27.253 1.00 63.12 321 ASP A O 1
ATOM 2508 N N . LEU A 1 322 ? 12.981 39.838 -27.354 1.00 59.59 322 LEU A N 1
ATOM 2509 C CA . LEU A 1 322 ? 12.480 40.153 -26.014 1.00 59.59 322 LEU A CA 1
ATOM 2510 C C . LEU A 1 322 ? 11.005 39.785 -25.802 1.00 59.59 322 LEU A C 1
ATOM 2512 O O . LEU A 1 322 ? 10.533 39.983 -24.700 1.00 59.59 322 LEU A O 1
ATOM 2516 N N . SER A 1 323 ? 10.248 39.299 -26.790 1.00 64.31 323 SER A N 1
ATOM 2517 C CA . SER A 1 323 ? 8.862 38.837 -26.597 1.00 64.31 323 SER A CA 1
ATOM 2518 C C . SER A 1 323 ? 8.739 37.370 -26.158 1.00 64.31 323 SER A C 1
ATOM 2520 O O . SER A 1 323 ? 7.631 36.892 -25.891 1.00 64.31 323 SER A O 1
ATOM 2522 N N . GLN A 1 324 ? 9.862 36.648 -26.071 1.00 67.62 324 GLN A N 1
ATOM 2523 C CA . GLN A 1 324 ? 9.906 35.245 -25.663 1.00 67.62 324 GLN A CA 1
ATOM 2524 C C . GLN A 1 324 ? 10.244 35.125 -24.172 1.00 67.62 324 GLN A C 1
ATOM 2526 O O . GLN A 1 324 ? 11.339 35.476 -23.731 1.00 67.62 324 GLN A O 1
ATOM 2531 N N . TRP A 1 325 ? 9.297 34.606 -23.389 1.00 74.81 325 TRP A N 1
ATOM 2532 C CA . TRP A 1 325 ? 9.431 34.417 -21.941 1.00 74.81 325 TRP A CA 1
ATOM 2533 C C . TRP A 1 325 ? 9.376 32.942 -21.575 1.00 74.81 325 TRP A C 1
ATOM 2535 O O . TRP A 1 325 ? 8.569 32.209 -22.138 1.00 74.81 325 TRP A O 1
ATOM 2545 N N . THR A 1 326 ? 10.159 32.531 -20.583 1.00 81.44 326 THR A N 1
ATOM 2546 C CA . THR A 1 326 ? 10.164 31.180 -20.018 1.00 81.44 326 THR A CA 1
ATOM 2547 C C . THR A 1 326 ? 9.909 31.210 -18.515 1.00 81.44 326 THR A C 1
ATOM 2549 O O . THR A 1 326 ? 10.262 32.172 -17.827 1.00 81.44 326 THR A O 1
ATOM 2552 N N . LEU A 1 327 ? 9.305 30.140 -17.999 1.00 84.75 327 LEU A N 1
ATOM 2553 C CA . LEU A 1 327 ? 9.163 29.912 -16.565 1.00 84.75 327 LEU A CA 1
ATOM 2554 C C . LEU A 1 327 ? 10.304 29.019 -16.076 1.00 84.75 327 LEU A C 1
ATOM 2556 O O . LEU A 1 327 ? 10.444 27.878 -16.515 1.00 84.75 327 LEU A O 1
ATOM 2560 N N . ILE A 1 328 ? 11.092 29.522 -15.131 1.00 85.00 328 ILE A N 1
ATOM 2561 C CA . ILE A 1 328 ? 12.184 28.780 -14.486 1.00 85.00 328 ILE A CA 1
ATOM 2562 C C . ILE A 1 328 ? 11.824 28.572 -13.026 1.00 85.00 328 ILE A C 1
ATOM 2564 O O . ILE A 1 328 ? 11.335 29.497 -12.388 1.00 85.00 328 ILE A O 1
ATOM 2568 N N . ASP A 1 329 ? 12.039 27.371 -12.491 1.00 86.00 329 ASP A N 1
ATOM 2569 C CA . ASP A 1 329 ? 11.816 27.115 -11.067 1.00 86.00 329 ASP A CA 1
ATOM 2570 C C . ASP A 1 329 ? 12.649 28.105 -10.237 1.00 86.00 329 ASP A C 1
ATOM 2572 O O . ASP A 1 329 ? 13.876 28.177 -10.376 1.00 86.00 329 ASP A O 1
ATOM 2576 N N . SER A 1 330 ? 11.964 28.879 -9.395 1.00 87.75 330 SER A N 1
ATOM 2577 C CA . SER A 1 330 ? 12.557 29.938 -8.578 1.00 87.75 330 SER A CA 1
ATOM 2578 C C . SER A 1 330 ? 13.694 29.451 -7.688 1.00 87.75 330 SER A C 1
ATOM 2580 O O . SER A 1 330 ? 14.647 30.197 -7.475 1.00 87.75 330 SER A O 1
ATOM 2582 N N . ALA A 1 331 ? 13.661 28.192 -7.251 1.00 85.38 331 ALA A N 1
ATOM 2583 C CA . ALA A 1 331 ? 14.718 27.615 -6.431 1.00 85.38 331 ALA A CA 1
ATOM 2584 C C . ALA A 1 331 ? 16.025 27.385 -7.219 1.00 85.38 331 ALA A C 1
ATOM 2586 O O . ALA A 1 331 ? 17.133 27.440 -6.678 1.00 85.38 331 ALA A O 1
ATOM 2587 N N . THR A 1 332 ? 15.907 27.173 -8.532 1.00 85.81 332 THR A N 1
ATOM 2588 C CA . THR A 1 332 ? 17.046 26.929 -9.432 1.00 85.81 332 THR A CA 1
ATOM 2589 C C . THR A 1 332 ? 17.533 28.182 -10.151 1.00 85.81 332 THR A C 1
ATOM 2591 O O . THR A 1 332 ? 18.663 28.203 -10.640 1.00 85.81 332 THR A O 1
ATOM 2594 N N . TYR A 1 333 ? 16.711 29.233 -10.211 1.00 87.25 333 TYR A N 1
ATOM 2595 C CA . TYR A 1 333 ? 17.054 30.455 -10.924 1.00 87.25 333 TYR A CA 1
ATOM 2596 C C . TYR A 1 333 ? 18.301 31.124 -10.322 1.00 87.25 333 TYR A C 1
ATOM 2598 O O . TYR A 1 333 ? 18.502 31.187 -9.105 1.00 87.25 333 TYR A O 1
ATOM 2606 N N . ARG A 1 334 ? 19.176 31.612 -11.202 1.00 86.81 334 ARG A N 1
ATOM 2607 C CA . ARG A 1 334 ? 20.350 32.419 -10.865 1.00 86.81 334 ARG A CA 1
ATOM 2608 C C . ARG A 1 334 ? 20.243 33.702 -11.673 1.00 86.81 334 ARG A C 1
ATOM 2610 O O . ARG A 1 334 ? 20.082 33.637 -12.890 1.00 86.81 334 ARG A O 1
ATOM 2617 N N . GLU A 1 335 ? 20.288 34.849 -11.000 1.00 85.00 335 GLU A N 1
ATOM 2618 C CA . GLU A 1 335 ? 20.173 36.143 -11.671 1.00 85.00 335 GLU A CA 1
ATOM 2619 C C . GLU A 1 335 ? 21.305 36.321 -12.690 1.00 85.00 335 GLU A C 1
ATOM 2621 O O . GLU A 1 335 ? 22.484 36.174 -12.364 1.00 85.00 335 GLU A O 1
ATOM 2626 N N . ASN A 1 336 ? 20.932 36.632 -13.930 1.00 82.12 336 ASN A N 1
ATOM 2627 C CA . ASN A 1 336 ? 21.850 36.983 -15.005 1.00 82.12 336 ASN A CA 1
ATOM 2628 C C . ASN A 1 336 ? 21.499 38.404 -15.482 1.00 82.12 336 ASN A C 1
ATOM 2630 O O . ASN A 1 336 ? 20.341 38.621 -15.847 1.00 82.12 336 ASN A O 1
ATOM 2634 N N . PRO A 1 337 ? 22.456 39.352 -15.515 1.00 82.25 337 PRO A N 1
ATOM 2635 C CA . PRO A 1 337 ? 22.231 40.705 -16.025 1.00 82.25 337 PRO A CA 1
ATOM 2636 C C . PRO A 1 337 ? 21.656 40.784 -17.451 1.00 82.25 337 PRO A C 1
ATOM 2638 O O . PRO A 1 337 ? 21.024 41.784 -17.776 1.00 82.25 337 PRO A O 1
ATOM 2641 N N . GLY A 1 338 ? 21.864 39.762 -18.293 1.00 80.81 338 GLY A N 1
ATOM 2642 C CA . GLY A 1 338 ? 21.306 39.682 -19.652 1.00 80.81 338 GLY A CA 1
ATOM 2643 C C . GLY A 1 338 ? 19.828 39.273 -19.721 1.00 80.81 338 GLY A C 1
ATOM 2644 O O . GLY A 1 338 ? 19.197 39.418 -20.766 1.00 80.81 338 GLY A O 1
ATOM 2645 N N . ASN A 1 339 ? 19.246 38.788 -18.619 1.00 84.44 339 ASN A N 1
ATOM 2646 C CA . ASN A 1 339 ? 17.844 38.375 -18.570 1.00 84.44 339 ASN A CA 1
ATOM 2647 C C . ASN A 1 339 ? 16.949 39.531 -18.104 1.00 84.44 339 ASN A C 1
ATOM 2649 O O . ASN A 1 339 ? 17.255 40.204 -17.121 1.00 84.44 339 ASN A O 1
ATOM 2653 N N . THR A 1 340 ? 15.780 39.700 -18.728 1.00 86.94 340 THR A N 1
ATOM 2654 C CA . THR A 1 340 ? 14.741 40.603 -18.201 1.00 86.94 340 THR A CA 1
ATOM 2655 C C . THR A 1 340 ? 13.735 39.793 -17.391 1.00 86.94 340 THR A C 1
ATOM 2657 O O . THR A 1 340 ? 13.166 38.827 -17.895 1.00 86.94 340 THR A O 1
ATOM 2660 N N . ILE A 1 341 ? 13.512 40.166 -16.128 1.00 88.06 341 ILE A N 1
ATOM 2661 C CA . ILE A 1 341 ? 12.544 39.504 -15.242 1.00 88.06 341 ILE A CA 1
ATOM 2662 C C . ILE A 1 341 ? 11.204 40.243 -15.320 1.00 88.06 341 ILE A C 1
ATOM 2664 O O . ILE A 1 341 ? 11.116 41.410 -14.946 1.00 88.06 341 ILE A O 1
ATOM 2668 N N . PHE A 1 342 ? 10.152 39.553 -15.76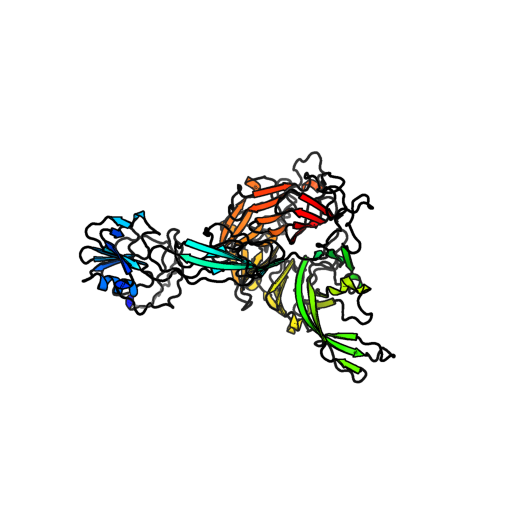1 1.00 86.44 342 PHE A N 1
ATOM 2669 C CA . PHE A 1 342 ? 8.792 40.106 -15.868 1.00 86.44 342 PHE A CA 1
ATOM 2670 C C . PHE A 1 342 ? 7.989 39.903 -14.594 1.00 86.44 342 PHE A C 1
ATOM 2672 O O . PHE A 1 342 ? 7.244 40.781 -14.166 1.00 86.44 342 PHE A O 1
ATOM 2679 N N . ASN A 1 343 ? 8.132 38.724 -13.992 1.00 86.56 343 ASN A N 1
ATOM 2680 C CA . ASN A 1 343 ? 7.550 38.402 -12.702 1.00 86.56 343 ASN A CA 1
ATOM 2681 C C . ASN A 1 343 ? 8.497 37.455 -11.964 1.00 86.56 343 ASN A C 1
ATOM 2683 O O . ASN A 1 343 ? 8.876 36.411 -12.486 1.00 86.56 343 ASN A O 1
ATOM 2687 N N . ASN A 1 344 ? 8.874 37.824 -10.750 1.00 88.62 344 ASN A N 1
ATOM 2688 C CA . ASN A 1 344 ? 9.783 37.073 -9.896 1.00 88.62 344 ASN A CA 1
ATOM 2689 C C . ASN A 1 344 ? 9.091 35.999 -9.039 1.00 88.62 344 ASN A C 1
ATOM 2691 O O . ASN A 1 344 ? 9.783 35.225 -8.384 1.00 88.62 344 ASN A O 1
ATOM 2695 N N . ASN A 1 345 ? 7.755 35.920 -9.047 1.00 89.88 345 ASN A N 1
ATOM 2696 C CA . ASN A 1 345 ? 7.007 34.872 -8.357 1.00 89.88 345 ASN A CA 1
ATOM 2697 C C . ASN A 1 345 ? 5.693 34.527 -9.078 1.00 89.88 345 ASN A C 1
ATOM 2699 O O . ASN A 1 345 ? 4.675 35.209 -8.947 1.00 89.88 345 ASN A O 1
ATOM 2703 N N . VAL A 1 346 ? 5.713 33.417 -9.808 1.00 88.94 346 VAL A N 1
ATOM 2704 C CA . VAL A 1 346 ? 4.557 32.807 -10.468 1.00 88.94 346 VAL A CA 1
ATOM 2705 C C . VAL A 1 346 ? 4.275 31.461 -9.794 1.00 88.94 346 VAL A C 1
ATOM 2707 O O . VAL A 1 346 ? 4.886 30.457 -10.165 1.00 88.94 346 VAL A O 1
ATOM 2710 N N . PRO A 1 347 ? 3.392 31.407 -8.781 1.00 89.56 347 PRO A N 1
ATOM 2711 C CA . PRO A 1 347 ? 3.034 30.152 -8.134 1.00 89.56 347 PRO A CA 1
ATOM 2712 C C . PRO A 1 347 ? 2.116 29.326 -9.039 1.00 89.56 347 PRO A C 1
ATOM 2714 O O . PRO A 1 347 ? 1.076 29.806 -9.493 1.00 89.56 347 PRO A O 1
ATOM 2717 N N . ILE A 1 348 ? 2.478 28.066 -9.271 1.00 86.75 348 ILE A N 1
ATOM 2718 C CA . ILE A 1 348 ? 1.673 27.102 -10.024 1.00 86.75 348 ILE A CA 1
ATOM 2719 C C . ILE A 1 348 ? 1.487 25.858 -9.162 1.00 86.75 348 ILE A C 1
ATOM 2721 O O . ILE A 1 348 ? 2.454 25.187 -8.805 1.00 86.75 348 ILE A O 1
ATOM 2725 N N . THR A 1 349 ? 0.235 25.550 -8.826 1.00 89.88 349 THR A N 1
ATOM 2726 C CA . THR A 1 349 ? -0.130 24.289 -8.173 1.00 89.88 349 THR A CA 1
ATOM 2727 C C . THR A 1 349 ? -0.301 23.206 -9.221 1.00 89.88 349 THR A C 1
ATOM 2729 O O . THR A 1 349 ? -1.103 23.341 -10.145 1.00 89.88 349 THR A O 1
ATOM 2732 N N . GLU A 1 350 ? 0.439 22.119 -9.066 1.00 87.62 350 GLU A N 1
ATOM 2733 C CA . GLU A 1 350 ? 0.448 21.026 -10.024 1.00 87.62 350 GLU A CA 1
ATOM 2734 C C . GLU A 1 350 ? 0.775 19.689 -9.359 1.00 87.62 350 GLU A C 1
ATOM 2736 O O . GLU A 1 350 ? 1.273 19.626 -8.235 1.00 87.62 350 GLU A O 1
ATOM 2741 N N . GLU A 1 351 ? 0.454 18.609 -10.065 1.00 90.56 351 GLU A N 1
ATOM 2742 C CA . GLU A 1 351 ? 0.743 17.249 -9.630 1.00 90.56 351 GLU A CA 1
ATOM 2743 C C . GLU A 1 351 ? 2.078 16.779 -10.227 1.00 90.56 351 GLU A C 1
ATOM 2745 O O . GLU A 1 351 ? 2.326 16.875 -11.436 1.00 90.56 351 GLU A O 1
ATOM 2750 N N . HIS A 1 352 ? 2.938 16.246 -9.368 1.00 92.75 352 HIS A N 1
ATOM 2751 C CA . HIS A 1 352 ? 4.222 15.655 -9.721 1.00 92.75 352 HIS A CA 1
ATOM 2752 C C . HIS A 1 352 ? 4.186 14.155 -9.456 1.00 92.75 352 HIS A C 1
ATOM 2754 O O . HIS A 1 352 ? 3.584 13.717 -8.480 1.00 92.75 352 HIS A O 1
ATOM 2760 N N . LEU A 1 353 ? 4.863 13.375 -10.295 1.00 96.38 353 LEU A N 1
ATOM 2761 C CA . LEU A 1 353 ? 5.054 11.938 -10.107 1.00 96.38 353 LEU A CA 1
ATOM 2762 C C . LEU A 1 353 ? 6.526 11.652 -9.816 1.00 96.38 353 LEU A C 1
ATOM 2764 O O . LEU A 1 353 ? 7.388 11.984 -10.625 1.00 96.38 353 LEU A O 1
ATOM 2768 N N . TYR A 1 354 ? 6.806 11.009 -8.690 1.00 97.88 354 TYR A N 1
ATOM 2769 C CA . TYR A 1 354 ? 8.142 10.552 -8.320 1.00 97.88 354 TYR A CA 1
ATOM 2770 C C . TYR A 1 354 ? 8.254 9.054 -8.589 1.00 97.88 354 TYR A C 1
ATOM 2772 O O . TYR A 1 354 ? 7.372 8.290 -8.201 1.00 97.88 354 TYR A O 1
ATOM 2780 N N . LEU A 1 355 ? 9.323 8.638 -9.264 1.00 98.25 355 LEU A N 1
ATOM 2781 C CA . LEU A 1 355 ? 9.550 7.255 -9.679 1.00 98.25 355 LEU A CA 1
ATOM 2782 C C . LEU A 1 355 ? 10.715 6.631 -8.906 1.00 98.25 355 LEU A C 1
ATOM 2784 O O . LEU A 1 355 ? 11.785 7.234 -8.792 1.00 98.25 355 LEU A O 1
ATOM 2788 N N . SER A 1 356 ? 10.503 5.407 -8.419 1.00 97.50 356 SER A N 1
ATOM 2789 C CA . SER A 1 356 ? 11.485 4.605 -7.684 1.00 97.50 356 SER A CA 1
ATOM 2790 C C . SER A 1 356 ? 12.363 3.806 -8.654 1.00 97.50 356 SER A C 1
ATOM 2792 O O . SER A 1 356 ? 11.836 2.925 -9.348 1.00 97.50 356 SER A O 1
ATOM 2794 N N . PRO A 1 357 ? 13.666 4.122 -8.770 1.00 97.38 357 PRO A N 1
ATOM 2795 C CA . PRO A 1 357 ? 14.540 3.499 -9.757 1.00 97.38 357 PRO A CA 1
ATOM 2796 C C . PRO A 1 357 ? 14.944 2.090 -9.325 1.00 97.38 357 PRO A C 1
ATOM 2798 O O . PRO A 1 357 ? 15.298 1.867 -8.169 1.00 97.38 357 PRO A O 1
ATOM 2801 N N . TYR A 1 358 ? 14.938 1.149 -10.272 1.00 96.31 358 TYR A N 1
ATOM 2802 C CA . TYR A 1 358 ? 15.357 -0.227 -10.020 1.00 96.31 358 TYR A CA 1
ATOM 2803 C C . TYR A 1 358 ? 16.578 -0.610 -10.852 1.00 96.31 358 TYR A C 1
ATOM 2805 O O . TYR A 1 358 ? 17.682 -0.688 -10.322 1.00 96.31 358 TYR A O 1
ATOM 2813 N N . MET A 1 359 ? 16.400 -0.806 -12.158 1.00 95.00 359 MET A N 1
ATOM 2814 C CA . MET A 1 359 ? 17.451 -1.224 -13.090 1.00 95.00 359 MET A CA 1
ATOM 2815 C C . MET A 1 359 ? 17.200 -0.606 -14.459 1.00 95.00 359 MET A C 1
ATOM 2817 O O . MET A 1 359 ? 16.064 -0.602 -14.905 1.00 95.00 359 MET A O 1
ATOM 2821 N N . ASN A 1 360 ? 18.237 -0.154 -15.161 1.00 92.75 360 ASN A N 1
ATOM 2822 C CA . ASN A 1 360 ? 18.095 0.567 -16.436 1.00 92.75 360 ASN A CA 1
ATOM 2823 C C . ASN A 1 360 ? 18.759 -0.141 -17.635 1.00 92.75 360 ASN A C 1
ATOM 2825 O O . ASN A 1 360 ? 19.143 0.511 -18.600 1.00 92.75 360 ASN A O 1
ATOM 2829 N N . GLY A 1 361 ? 18.952 -1.461 -17.553 1.00 87.00 361 GLY A N 1
ATOM 2830 C CA . GLY A 1 361 ? 19.647 -2.263 -18.574 1.00 87.00 361 GLY A CA 1
ATOM 2831 C C . GLY A 1 361 ? 21.176 -2.258 -18.444 1.00 87.00 361 GLY A C 1
ATOM 2832 O O . GLY A 1 361 ? 21.814 -3.247 -18.797 1.00 87.00 361 GLY A O 1
ATOM 2833 N N . GLY A 1 362 ? 21.766 -1.203 -17.864 1.00 88.56 362 GLY A N 1
ATOM 2834 C CA . GLY A 1 362 ? 23.201 -1.127 -17.553 1.00 88.56 362 GLY A CA 1
ATOM 2835 C C . GLY A 1 362 ? 23.593 -1.664 -16.169 1.00 88.56 362 GLY A C 1
ATOM 2836 O O . GLY A 1 362 ? 24.760 -1.971 -15.949 1.00 88.56 362 GLY A O 1
ATOM 2837 N N . GLY A 1 363 ? 22.633 -1.780 -15.248 1.00 93.31 363 GLY A N 1
ATOM 2838 C CA . GLY A 1 363 ? 22.835 -2.200 -13.857 1.00 93.31 363 GLY A CA 1
ATOM 2839 C C . GLY A 1 363 ? 21.701 -1.698 -12.961 1.00 93.31 363 GLY A C 1
ATOM 2840 O O . GLY A 1 363 ? 20.674 -1.225 -13.471 1.00 93.31 363 GLY A O 1
ATOM 2841 N N . TYR A 1 364 ? 21.870 -1.790 -11.639 1.00 96.62 364 TYR A N 1
ATOM 2842 C CA . TYR A 1 364 ? 20.951 -1.138 -10.702 1.00 96.62 364 TYR A CA 1
ATOM 2843 C C . TYR A 1 364 ? 21.105 0.386 -10.757 1.00 96.62 364 TYR A C 1
ATOM 2845 O O . TYR A 1 364 ? 22.203 0.915 -10.905 1.00 96.62 364 TYR A O 1
ATOM 2853 N N . SER A 1 365 ? 19.989 1.107 -10.634 1.00 96.56 365 SER A N 1
ATOM 2854 C CA . SER A 1 365 ? 19.950 2.571 -10.741 1.00 96.56 365 SER A CA 1
ATOM 2855 C C . SER A 1 365 ? 19.577 3.230 -9.414 1.00 96.56 365 SER A C 1
ATOM 2857 O O . SER A 1 365 ? 18.713 2.733 -8.690 1.00 96.56 365 SER A O 1
ATOM 2859 N N . GLY A 1 366 ? 20.219 4.365 -9.121 1.00 97.06 366 GLY A N 1
ATOM 2860 C CA . GLY A 1 366 ? 19.912 5.269 -8.005 1.00 97.06 366 GLY A CA 1
ATOM 2861 C C . GLY A 1 366 ? 19.265 6.588 -8.444 1.00 97.06 366 GLY A C 1
ATOM 2862 O O . GLY A 1 366 ? 19.139 7.510 -7.640 1.00 97.06 366 GLY A O 1
ATOM 2863 N N . LEU A 1 367 ? 18.865 6.697 -9.719 1.00 97.56 367 LEU A N 1
ATOM 2864 C CA . LEU A 1 367 ? 18.367 7.935 -10.321 1.00 97.56 367 LEU A CA 1
ATOM 2865 C C . LEU A 1 367 ? 16.867 8.138 -10.056 1.00 97.56 367 LEU A C 1
ATOM 2867 O O . LEU A 1 367 ? 16.011 7.764 -10.865 1.00 97.56 367 LEU A O 1
ATOM 2871 N N . VAL A 1 368 ? 16.531 8.759 -8.927 1.00 98.12 368 VAL A N 1
ATOM 2872 C CA . VAL A 1 368 ? 15.146 9.134 -8.615 1.00 98.12 368 VAL A CA 1
ATOM 2873 C C . VAL A 1 368 ? 14.686 10.194 -9.606 1.00 98.12 368 VAL A C 1
ATOM 2875 O O . VAL A 1 368 ? 15.378 11.180 -9.854 1.00 98.12 368 VAL A O 1
ATOM 2878 N N . THR A 1 369 ? 13.506 9.997 -10.187 1.00 97.56 369 THR A N 1
ATOM 2879 C CA . THR A 1 369 ? 12.985 10.870 -11.245 1.00 97.56 369 THR A CA 1
ATOM 2880 C C . THR A 1 369 ? 11.670 11.501 -10.819 1.00 97.56 369 THR A C 1
ATOM 2882 O O . THR A 1 369 ? 10.712 10.790 -10.523 1.00 97.56 369 THR A O 1
ATOM 2885 N N . LYS A 1 370 ? 11.619 12.834 -10.824 1.00 95.88 370 LYS A N 1
ATOM 2886 C CA . LYS A 1 370 ? 10.407 13.643 -10.684 1.00 95.88 370 LYS A CA 1
ATOM 2887 C C . LYS A 1 370 ? 9.903 14.012 -12.077 1.00 95.88 370 LYS A C 1
ATOM 2889 O O . LYS A 1 370 ? 10.630 14.625 -12.851 1.00 95.88 370 LYS A O 1
ATOM 2894 N N . VAL A 1 371 ? 8.656 13.687 -12.388 1.00 94.56 371 VAL A N 1
ATOM 2895 C CA . VAL A 1 371 ? 7.983 14.023 -13.648 1.00 94.56 371 VAL A CA 1
ATOM 2896 C C . VAL A 1 371 ? 6.878 15.033 -13.371 1.00 94.56 371 VAL A C 1
ATOM 2898 O O . VAL A 1 371 ? 6.050 14.835 -12.481 1.00 94.56 371 VAL A O 1
ATOM 2901 N N . TYR A 1 372 ? 6.838 16.108 -14.153 1.00 91.25 372 TYR A N 1
ATOM 2902 C CA . TYR A 1 372 ? 5.765 17.096 -14.085 1.00 91.25 372 TYR A CA 1
ATOM 2903 C C . TYR A 1 372 ? 4.603 16.621 -14.959 1.00 91.25 372 TYR A C 1
ATOM 2905 O O . TYR A 1 372 ? 4.744 16.526 -16.177 1.00 91.25 372 TYR A O 1
ATOM 2913 N N . LEU A 1 373 ? 3.446 16.300 -14.369 1.00 90.62 373 LEU A N 1
ATOM 2914 C CA . LEU A 1 373 ? 2.389 15.565 -15.083 1.00 90.62 373 LEU A CA 1
ATOM 2915 C C . LEU A 1 373 ? 1.703 16.366 -16.197 1.00 90.62 373 LEU A C 1
ATOM 2917 O O . LEU A 1 373 ? 1.136 15.771 -17.115 1.00 90.62 373 LEU A O 1
ATOM 2921 N N . ARG A 1 374 ? 1.857 17.696 -16.196 1.00 86.38 374 ARG A N 1
ATOM 2922 C CA . ARG A 1 374 ? 1.519 18.564 -17.338 1.00 86.38 374 ARG A CA 1
ATOM 2923 C C . ARG A 1 374 ? 2.239 18.166 -18.634 1.00 86.38 374 ARG A C 1
ATOM 2925 O O . ARG A 1 374 ? 1.765 18.496 -19.712 1.00 86.38 374 ARG A O 1
ATOM 2932 N N . ALA A 1 375 ? 3.364 17.450 -18.553 1.00 86.69 375 ALA A N 1
ATOM 2933 C CA . ALA A 1 375 ? 4.134 17.006 -19.715 1.00 86.69 375 ALA A CA 1
ATOM 2934 C C . ALA A 1 375 ? 3.334 16.092 -20.659 1.00 86.69 375 ALA A C 1
ATOM 2936 O O . ALA A 1 375 ? 3.611 16.049 -21.853 1.00 86.69 375 ALA A O 1
ATOM 2937 N N . PHE A 1 376 ? 2.314 15.393 -20.157 1.00 87.31 376 PHE A N 1
ATOM 2938 C CA . PHE A 1 376 ? 1.402 14.622 -21.007 1.00 87.31 376 PHE A CA 1
ATOM 2939 C C . PHE A 1 376 ? 0.477 15.498 -21.863 1.00 87.31 376 PHE A C 1
ATOM 2941 O O . PHE A 1 376 ? -0.101 15.014 -22.832 1.00 87.31 376 PHE A O 1
ATOM 2948 N N . ASP A 1 377 ? 0.348 16.776 -21.517 1.00 83.94 377 ASP A N 1
ATOM 2949 C CA . ASP A 1 377 ? -0.469 17.767 -22.210 1.00 83.94 377 ASP A CA 1
ATOM 2950 C C . ASP A 1 377 ? 0.413 18.735 -23.026 1.00 83.94 377 ASP A C 1
ATOM 2952 O O . ASP A 1 377 ? -0.023 19.828 -23.383 1.00 83.94 377 ASP A O 1
ATOM 2956 N N . ALA A 1 378 ? 1.657 18.344 -23.342 1.00 71.69 378 ALA A N 1
ATOM 2957 C CA . ALA A 1 378 ? 2.670 19.198 -23.970 1.00 71.69 378 ALA A CA 1
ATOM 2958 C C . ALA A 1 378 ? 2.240 19.849 -25.294 1.00 71.69 378 ALA A C 1
ATOM 2960 O O . ALA A 1 378 ? 2.672 20.958 -25.585 1.00 71.69 378 ALA A O 1
ATOM 2961 N N . SER A 1 379 ? 1.346 19.226 -26.068 1.00 67.69 379 SER A N 1
ATOM 2962 C CA . SER A 1 379 ? 0.777 19.830 -27.284 1.00 67.69 379 SER A CA 1
ATOM 2963 C C . SER A 1 379 ? -0.088 21.068 -27.014 1.00 67.69 379 SER A C 1
ATOM 2965 O O . SER A 1 379 ? -0.396 21.817 -27.936 1.00 67.69 379 SER A O 1
ATOM 2967 N N . THR A 1 380 ? -0.505 21.264 -25.764 1.00 67.31 380 THR A N 1
ATOM 2968 C CA . THR A 1 380 ? -1.276 22.423 -25.289 1.00 67.31 380 THR A CA 1
ATOM 2969 C C . THR A 1 380 ? -0.431 23.391 -24.464 1.00 67.31 380 THR A C 1
ATOM 2971 O O . THR A 1 380 ? -0.905 24.470 -24.105 1.00 67.31 380 THR A O 1
ATOM 2974 N N . LEU A 1 381 ? 0.816 23.019 -24.162 1.00 65.38 381 LEU A N 1
ATOM 2975 C CA . LEU A 1 381 ? 1.731 23.848 -23.399 1.00 65.38 381 LEU A CA 1
ATOM 2976 C C . LEU A 1 381 ? 2.395 24.898 -24.309 1.00 65.38 381 LEU A C 1
ATOM 2978 O O . LEU A 1 381 ? 2.732 24.596 -25.455 1.00 65.38 381 LEU A O 1
ATOM 2982 N N . PRO A 1 382 ? 2.625 26.131 -23.820 1.00 62.44 382 PRO A N 1
ATOM 2983 C CA . PRO A 1 382 ? 3.411 27.122 -24.548 1.00 62.44 382 PRO A CA 1
ATOM 2984 C C . PRO A 1 382 ? 4.828 26.601 -24.862 1.00 62.44 382 PRO A C 1
ATOM 2986 O O . PRO A 1 382 ? 5.392 25.870 -24.041 1.00 62.44 382 PRO A O 1
ATOM 2989 N N . PRO A 1 383 ? 5.452 27.016 -25.982 1.00 57.19 383 PRO A N 1
ATOM 2990 C CA . PRO A 1 383 ? 6.785 26.555 -26.404 1.00 57.19 383 PRO A CA 1
ATOM 2991 C C . PRO A 1 383 ? 7.916 26.830 -25.393 1.00 57.19 383 PRO A C 1
ATOM 2993 O O . PRO A 1 383 ? 8.975 26.220 -25.483 1.00 57.19 383 PRO A O 1
ATOM 2996 N N . PHE A 1 384 ? 7.680 27.690 -24.401 1.00 64.75 384 PHE A N 1
ATOM 2997 C CA . PHE A 1 384 ? 8.636 28.088 -23.363 1.00 64.75 384 PHE A CA 1
ATOM 2998 C C . PHE A 1 384 ? 8.224 27.585 -21.968 1.00 64.75 384 PHE A C 1
ATOM 3000 O O . PHE A 1 384 ? 8.262 28.309 -20.972 1.00 64.75 384 PHE A O 1
ATOM 3007 N N . SER A 1 385 ? 7.741 26.344 -21.910 1.00 64.38 385 SER A N 1
ATOM 3008 C CA . SER A 1 385 ? 7.251 25.740 -20.671 1.00 64.38 385 SER A CA 1
ATOM 3009 C C . SER A 1 385 ? 8.386 25.252 -19.757 1.00 64.38 385 SER A C 1
ATOM 3011 O O . SER A 1 385 ? 9.429 24.824 -20.252 1.00 64.38 385 SER A O 1
ATOM 3013 N N . PRO A 1 386 ? 8.176 25.262 -18.425 1.00 67.62 386 PRO A N 1
ATOM 3014 C CA . PRO A 1 386 ? 9.170 24.805 -17.457 1.00 67.62 386 PRO A CA 1
ATOM 3015 C C . PRO A 1 386 ? 9.528 23.318 -17.650 1.00 67.62 386 PRO A C 1
ATOM 3017 O O . PRO A 1 386 ? 8.726 22.574 -18.233 1.00 67.62 386 PRO A O 1
ATOM 3020 N N . PRO A 1 387 ? 10.678 22.850 -17.119 1.00 73.62 387 PRO A N 1
ATOM 3021 C CA . PRO A 1 387 ? 11.212 21.507 -17.362 1.00 73.62 387 PRO A CA 1
ATOM 3022 C C . PRO A 1 387 ? 10.174 20.402 -17.137 1.00 73.62 387 PRO A C 1
ATOM 3024 O O . PRO A 1 387 ? 9.406 20.439 -16.179 1.00 73.62 387 PRO A O 1
ATOM 3027 N N . VAL A 1 388 ? 10.145 19.406 -18.028 1.00 83.31 388 VAL A N 1
ATOM 3028 C CA . VAL A 1 388 ? 9.174 18.294 -17.963 1.00 83.31 388 VAL A CA 1
ATOM 3029 C C . VAL A 1 388 ? 9.553 17.223 -16.933 1.00 83.31 388 VAL A C 1
ATOM 3031 O O . VAL A 1 388 ? 8.712 16.409 -16.549 1.00 83.31 388 VAL A O 1
ATOM 3034 N N . TYR A 1 389 ? 10.793 17.250 -16.437 1.00 90.88 389 TYR A N 1
ATOM 3035 C CA . TYR A 1 389 ? 11.300 16.361 -15.394 1.00 90.88 389 TYR A CA 1
ATOM 3036 C C . TYR A 1 389 ? 12.428 17.014 -14.580 1.00 90.88 389 TYR A C 1
ATOM 3038 O O . TYR A 1 389 ? 12.989 18.033 -14.976 1.00 90.88 389 TYR A O 1
ATOM 3046 N N . SER A 1 390 ? 12.757 16.403 -13.445 1.00 92.31 390 SER A N 1
ATOM 3047 C CA . SER A 1 390 ? 13.961 16.650 -12.649 1.00 92.31 390 SER A CA 1
ATOM 3048 C C . SER A 1 390 ? 14.468 15.319 -12.086 1.00 92.31 390 SER A C 1
ATOM 3050 O O . SER A 1 390 ? 13.696 14.366 -11.948 1.00 92.31 390 SER A O 1
ATOM 3052 N N . THR A 1 391 ? 15.756 15.227 -11.763 1.00 95.75 391 THR A N 1
ATOM 3053 C CA . THR A 1 391 ? 16.379 13.989 -11.275 1.00 95.75 391 THR A CA 1
ATOM 3054 C C . THR A 1 391 ? 17.233 14.230 -10.044 1.00 95.75 391 THR A C 1
ATOM 3056 O O . THR A 1 391 ? 17.931 15.238 -9.974 1.00 95.75 391 THR A O 1
ATOM 3059 N N . LEU A 1 392 ? 17.262 13.246 -9.149 1.00 97.62 392 LEU A N 1
ATOM 3060 C CA . LEU A 1 392 ? 18.148 13.198 -7.994 1.00 97.62 392 LEU A CA 1
ATOM 3061 C C . LEU A 1 392 ? 18.917 11.873 -8.014 1.00 97.62 392 LEU A C 1
ATOM 3063 O O . LEU A 1 392 ? 18.317 10.803 -7.923 1.00 97.62 392 LEU A O 1
ATOM 3067 N N . ASP A 1 393 ? 20.238 11.944 -8.162 1.00 97.44 393 ASP A N 1
ATOM 3068 C CA . ASP A 1 393 ? 21.096 10.763 -8.277 1.00 97.44 393 ASP A CA 1
ATOM 3069 C C . ASP A 1 393 ? 21.676 10.366 -6.916 1.00 97.44 393 ASP A C 1
ATOM 3071 O O . ASP A 1 393 ? 22.649 10.951 -6.434 1.00 97.44 393 ASP A O 1
ATOM 3075 N N . LEU A 1 394 ? 21.060 9.373 -6.275 1.00 98.06 394 LEU A N 1
ATOM 3076 C CA . LEU A 1 394 ? 21.413 8.967 -4.917 1.00 98.06 394 LEU A CA 1
ATOM 3077 C C . LEU A 1 394 ? 22.816 8.351 -4.819 1.00 98.06 394 LEU A C 1
ATOM 3079 O O . LEU A 1 394 ? 23.406 8.382 -3.738 1.00 98.06 394 LEU A O 1
ATOM 3083 N N . THR A 1 395 ? 23.409 7.895 -5.928 1.00 97.06 395 THR A N 1
ATOM 3084 C CA . THR A 1 395 ? 24.764 7.317 -5.913 1.00 97.06 395 THR A CA 1
ATOM 3085 C C . THR A 1 395 ? 25.850 8.353 -5.615 1.00 97.06 395 THR A C 1
ATOM 3087 O O . THR A 1 395 ? 26.969 7.998 -5.249 1.00 97.06 395 THR A O 1
ATOM 3090 N N . GLN A 1 396 ? 25.535 9.648 -5.736 1.00 97.19 396 GLN A N 1
ATOM 3091 C CA . GLN A 1 396 ? 26.432 10.742 -5.342 1.00 97.19 396 GLN A CA 1
ATOM 3092 C C . GLN A 1 396 ? 26.486 10.946 -3.819 1.00 97.19 396 GLN A C 1
ATOM 3094 O O . GLN A 1 396 ? 27.422 11.568 -3.301 1.00 97.19 396 GLN A O 1
ATOM 3099 N N . LEU A 1 397 ? 25.472 10.459 -3.096 1.00 97.00 397 LEU A N 1
ATOM 3100 C CA . LEU A 1 397 ? 25.469 10.411 -1.636 1.00 97.00 397 LEU A CA 1
ATOM 3101 C C . LEU A 1 397 ? 26.217 9.168 -1.150 1.00 97.00 397 LEU A C 1
ATOM 3103 O O . LEU A 1 397 ? 27.131 9.289 -0.338 1.00 97.00 397 LEU A O 1
ATOM 3107 N N . ASP A 1 398 ? 25.841 8.008 -1.681 1.00 96.31 398 ASP A N 1
ATOM 3108 C CA . ASP A 1 398 ? 26.430 6.707 -1.376 1.00 96.31 398 ASP A CA 1
ATOM 3109 C C . ASP A 1 398 ? 26.272 5.793 -2.611 1.00 96.31 398 ASP A C 1
ATOM 3111 O O . ASP A 1 398 ? 25.137 5.579 -3.046 1.00 96.31 398 ASP A O 1
ATOM 3115 N N . PRO A 1 399 ? 27.370 5.258 -3.190 1.00 95.94 399 PRO A N 1
ATOM 3116 C CA . PRO A 1 399 ? 27.331 4.420 -4.392 1.00 95.94 399 PRO A CA 1
ATOM 3117 C C . PRO A 1 399 ? 26.418 3.194 -4.297 1.00 95.94 399 PRO A C 1
ATOM 3119 O O . PRO A 1 399 ? 25.931 2.726 -5.325 1.00 95.94 399 PRO A O 1
ATOM 3122 N N . ASP A 1 400 ? 26.157 2.690 -3.089 1.00 96.00 400 ASP A N 1
ATOM 3123 C CA . ASP A 1 400 ? 25.298 1.526 -2.878 1.00 96.00 400 ASP A CA 1
ATOM 3124 C C . ASP A 1 400 ? 23.805 1.841 -3.000 1.00 96.00 400 ASP A C 1
ATOM 3126 O O . ASP A 1 400 ? 23.008 0.903 -3.011 1.00 96.00 400 ASP A O 1
ATOM 3130 N N . LEU A 1 401 ? 23.399 3.116 -3.059 1.00 97.75 401 LEU A N 1
ATOM 3131 C CA . LEU A 1 401 ? 21.996 3.544 -3.112 1.00 97.75 401 LEU A CA 1
ATOM 3132 C C . LEU A 1 401 ? 21.391 3.360 -4.506 1.00 97.75 401 LEU A C 1
ATOM 3134 O O . LEU A 1 401 ? 21.071 4.321 -5.208 1.00 97.75 401 LEU A O 1
ATOM 3138 N N . THR A 1 402 ? 21.206 2.102 -4.888 1.00 97.62 402 THR A N 1
ATOM 3139 C CA . THR A 1 402 ? 20.587 1.678 -6.146 1.00 97.62 402 THR A CA 1
ATOM 3140 C C . THR A 1 402 ? 19.570 0.556 -5.914 1.00 97.62 402 THR A C 1
ATOM 3142 O O . THR A 1 402 ? 19.576 -0.097 -4.870 1.00 97.62 402 THR A O 1
ATOM 3145 N N . GLY A 1 403 ? 18.667 0.330 -6.871 1.00 96.69 403 GLY A N 1
ATOM 3146 C CA . GLY A 1 403 ? 17.774 -0.836 -6.859 1.00 96.69 403 GLY A CA 1
ATOM 3147 C C . GLY A 1 403 ? 16.672 -0.791 -5.797 1.00 96.69 403 GLY A C 1
ATOM 3148 O O . GLY A 1 403 ? 16.517 -1.674 -4.942 1.00 96.69 403 GLY A O 1
ATOM 3149 N N . PHE A 1 404 ? 15.861 0.258 -5.885 1.00 97.75 404 PHE A N 1
ATOM 3150 C CA . PHE A 1 404 ? 14.705 0.492 -5.034 1.00 97.75 404 PHE A CA 1
ATOM 3151 C C . PHE A 1 404 ? 13.459 -0.184 -5.610 1.00 97.75 404 PHE A C 1
ATOM 3153 O O . PHE A 1 404 ? 13.158 -0.085 -6.799 1.00 97.75 404 PHE A O 1
ATOM 3160 N N . VAL A 1 405 ? 12.717 -0.897 -4.760 1.00 94.75 405 VAL A N 1
ATOM 3161 C CA . VAL A 1 405 ? 11.527 -1.667 -5.179 1.00 94.75 405 VAL A CA 1
ATOM 3162 C C . VAL A 1 405 ? 10.218 -0.982 -4.798 1.00 94.75 405 VAL A C 1
ATOM 3164 O O . VAL A 1 405 ? 9.152 -1.345 -5.294 1.00 94.75 405 VAL A O 1
ATOM 3167 N N . SER A 1 406 ? 10.273 -0.018 -3.881 1.00 96.00 406 SER A N 1
ATOM 3168 C CA . SER A 1 406 ? 9.084 0.668 -3.395 1.00 96.00 406 SER A CA 1
ATOM 3169 C C . SER A 1 406 ? 9.388 2.087 -2.963 1.00 96.00 406 SER A C 1
ATOM 3171 O O . SER A 1 406 ? 10.519 2.409 -2.587 1.00 96.00 406 SER A O 1
ATOM 3173 N N . CYS A 1 407 ? 8.372 2.933 -3.046 1.00 97.19 407 CYS A N 1
ATOM 3174 C CA . CYS A 1 407 ? 8.431 4.291 -2.550 1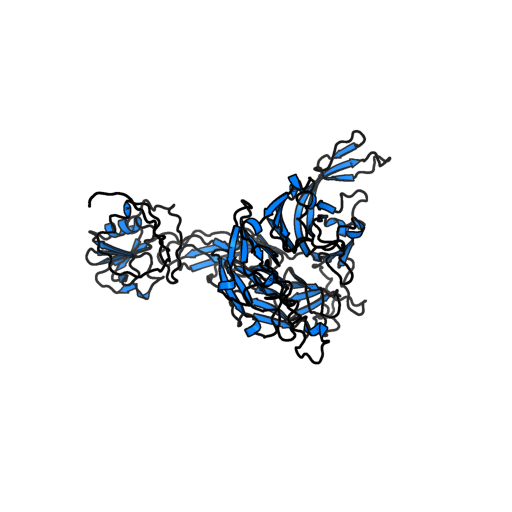.00 97.19 407 CYS A CA 1
ATOM 3175 C C . CYS A 1 407 ? 7.070 4.759 -2.042 1.00 97.19 407 CYS A C 1
ATOM 3177 O O . CYS A 1 407 ? 6.029 4.332 -2.534 1.00 97.19 407 CYS A O 1
ATOM 3179 N N . PHE A 1 408 ? 7.076 5.677 -1.085 1.00 96.75 408 PHE A N 1
ATOM 3180 C CA . PHE A 1 408 ? 5.866 6.299 -0.554 1.00 96.75 408 PHE A CA 1
ATOM 3181 C C . PHE A 1 408 ? 6.170 7.719 -0.085 1.00 96.75 408 PHE A C 1
ATOM 3183 O O . PHE A 1 408 ? 7.328 8.121 0.014 1.00 96.75 408 PHE A O 1
ATOM 3190 N N . THR A 1 409 ? 5.128 8.482 0.229 1.00 95.94 409 THR A N 1
ATOM 3191 C CA . THR A 1 409 ? 5.267 9.837 0.762 1.00 95.94 409 THR A CA 1
ATOM 3192 C C . THR A 1 409 ? 4.539 9.989 2.088 1.00 95.94 409 THR A C 1
ATOM 3194 O O . THR A 1 409 ? 3.521 9.341 2.339 1.00 95.94 409 THR A O 1
ATOM 3197 N N . ARG A 1 410 ? 5.085 10.848 2.948 1.00 94.12 410 ARG A N 1
ATOM 3198 C CA . ARG A 1 410 ? 4.423 11.355 4.147 1.00 94.12 410 ARG A CA 1
ATOM 3199 C C . ARG A 1 410 ? 4.856 12.799 4.354 1.00 94.12 410 ARG A C 1
ATOM 3201 O O . ARG A 1 410 ? 6.052 13.086 4.387 1.00 94.12 410 ARG A O 1
ATOM 3208 N N . ASN A 1 411 ? 3.888 13.688 4.567 1.00 90.75 411 ASN A N 1
ATOM 3209 C CA . ASN A 1 411 ? 4.125 15.128 4.672 1.00 90.75 411 ASN A CA 1
ATOM 3210 C C . ASN A 1 411 ? 4.888 15.635 3.430 1.00 90.75 411 ASN A C 1
ATOM 3212 O O . ASN A 1 411 ? 4.467 15.353 2.313 1.00 90.75 411 ASN A O 1
ATOM 3216 N N . ASN A 1 412 ? 6.003 16.347 3.613 1.00 93.38 412 ASN A N 1
ATOM 3217 C CA . ASN A 1 412 ? 6.847 16.841 2.521 1.00 93.38 412 ASN A CA 1
ATOM 3218 C C . ASN A 1 412 ? 7.992 15.884 2.139 1.00 93.38 412 ASN A C 1
ATOM 3220 O O . ASN A 1 412 ? 8.899 16.278 1.415 1.00 93.38 412 ASN A O 1
ATOM 3224 N N . PHE A 1 413 ? 7.992 14.645 2.637 1.00 97.31 413 PHE A N 1
ATOM 3225 C CA . PHE A 1 413 ? 9.077 13.696 2.398 1.00 97.31 413 PHE A CA 1
ATOM 3226 C C . PHE A 1 413 ? 8.656 12.573 1.450 1.00 97.31 413 PHE A C 1
ATOM 3228 O O . PHE A 1 413 ? 7.550 12.029 1.546 1.00 97.31 413 PHE A O 1
ATOM 3235 N N . GLY A 1 414 ? 9.568 12.201 0.555 1.00 98.00 414 GLY A N 1
ATOM 3236 C CA . GLY A 1 414 ? 9.530 10.969 -0.224 1.00 98.00 414 GLY A CA 1
ATOM 3237 C C . GLY A 1 414 ? 10.468 9.930 0.381 1.00 98.00 414 GLY A C 1
ATOM 3238 O O . GLY A 1 414 ? 11.577 10.259 0.792 1.00 98.00 414 GLY A O 1
ATOM 3239 N N . TYR A 1 415 ? 10.040 8.677 0.429 1.00 98.62 415 TYR A N 1
ATOM 3240 C CA . TYR A 1 415 ? 10.808 7.571 0.990 1.00 98.62 415 TYR A CA 1
ATOM 3241 C C . TYR A 1 415 ? 11.027 6.506 -0.075 1.00 98.62 415 TYR A C 1
ATOM 3243 O O . TYR A 1 415 ? 10.081 6.140 -0.769 1.00 98.62 415 TYR A O 1
ATOM 3251 N N . PHE A 1 416 ? 12.250 5.993 -0.182 1.00 98.50 416 PHE A N 1
ATOM 3252 C CA . PHE A 1 416 ? 12.644 4.976 -1.157 1.00 98.50 416 PHE A CA 1
ATOM 3253 C C . PHE A 1 416 ? 13.255 3.784 -0.429 1.00 98.50 416 PHE A C 1
ATOM 3255 O O . PHE A 1 416 ? 14.178 3.945 0.369 1.00 98.50 416 PHE A O 1
ATOM 3262 N N . VAL A 1 417 ? 12.720 2.590 -0.690 1.00 98.19 417 VAL A N 1
ATOM 3263 C CA . VAL A 1 417 ? 13.097 1.356 0.008 1.00 98.19 417 VAL A CA 1
ATOM 3264 C C . VAL A 1 417 ? 13.897 0.463 -0.922 1.00 98.19 417 VAL A C 1
ATOM 3266 O O . VAL A 1 417 ? 13.406 0.026 -1.971 1.00 98.19 417 VAL A O 1
ATOM 3269 N N . GLN A 1 418 ? 15.145 0.220 -0.534 1.00 96.75 418 GLN A N 1
ATOM 3270 C CA . GLN A 1 418 ? 16.062 -0.615 -1.285 1.00 96.75 418 GLN A CA 1
ATOM 3271 C C . GLN A 1 418 ? 15.673 -2.088 -1.170 1.00 96.75 418 GLN A C 1
ATOM 3273 O O . GLN A 1 418 ? 15.220 -2.551 -0.123 1.00 96.75 418 GLN A O 1
ATOM 3278 N N . ARG A 1 419 ? 15.875 -2.834 -2.257 1.00 94.81 419 ARG A N 1
ATOM 3279 C CA . ARG A 1 419 ? 15.800 -4.296 -2.233 1.00 94.81 419 ARG A CA 1
ATOM 3280 C C . ARG A 1 419 ? 17.160 -4.919 -2.484 1.00 94.81 419 ARG A C 1
ATOM 3282 O O . ARG A 1 419 ? 17.613 -5.745 -1.699 1.00 94.81 419 ARG A O 1
ATOM 3289 N N . ASN A 1 420 ? 17.796 -4.561 -3.586 1.00 92.94 420 ASN A N 1
ATOM 3290 C CA . ASN A 1 420 ? 19.038 -5.177 -4.016 1.00 92.94 420 ASN A CA 1
ATOM 3291 C C . ASN A 1 420 ? 19.833 -4.230 -4.903 1.00 92.94 420 ASN A C 1
ATOM 3293 O O . ASN A 1 420 ? 19.245 -3.435 -5.617 1.00 92.94 420 ASN A O 1
ATOM 3297 N N . ASN A 1 421 ? 21.151 -4.345 -4.862 1.00 94.62 421 ASN A N 1
ATOM 3298 C CA . ASN A 1 421 ? 22.086 -3.596 -5.690 1.00 94.62 421 ASN A CA 1
ATOM 3299 C C . ASN A 1 421 ? 23.124 -4.554 -6.300 1.00 94.62 421 ASN A C 1
ATOM 3301 O O . ASN A 1 421 ? 23.013 -5.778 -6.173 1.00 94.62 421 ASN A O 1
ATOM 3305 N N . ASP A 1 422 ? 24.146 -4.006 -6.959 1.00 92.88 422 ASP A N 1
ATOM 3306 C CA . ASP A 1 422 ? 25.221 -4.803 -7.566 1.00 92.88 422 ASP A CA 1
ATOM 3307 C C . ASP A 1 422 ? 26.040 -5.602 -6.529 1.00 92.88 422 ASP A C 1
ATOM 3309 O O . ASP A 1 422 ? 26.685 -6.589 -6.882 1.00 92.88 422 ASP A O 1
ATOM 3313 N N . ASN A 1 423 ? 25.968 -5.225 -5.247 1.00 91.44 423 ASN A N 1
ATOM 3314 C CA . ASN A 1 423 ? 26.665 -5.870 -4.134 1.00 91.44 423 ASN A CA 1
ATOM 3315 C C . ASN A 1 423 ? 25.816 -6.928 -3.399 1.00 91.44 423 ASN A C 1
ATOM 3317 O O . ASN A 1 423 ? 26.354 -7.667 -2.574 1.00 91.44 423 ASN A O 1
ATOM 3321 N N . GLY A 1 424 ? 24.518 -7.059 -3.701 1.00 91.38 424 GLY A N 1
ATOM 3322 C CA . GLY A 1 424 ? 23.639 -8.062 -3.094 1.00 91.38 424 GLY A CA 1
ATOM 3323 C C . GLY A 1 424 ? 22.308 -7.500 -2.599 1.00 91.38 424 GLY A C 1
ATOM 3324 O O . GLY A 1 424 ? 21.724 -6.612 -3.217 1.00 91.38 424 GLY A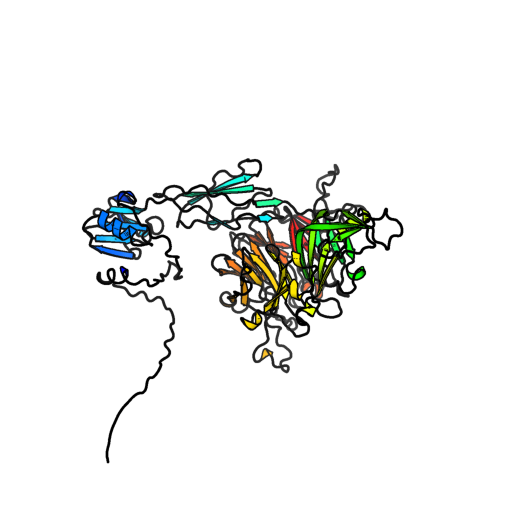 O 1
ATOM 3325 N N . LEU A 1 425 ? 21.775 -8.073 -1.515 1.00 93.88 425 LEU A N 1
ATOM 3326 C CA . LEU A 1 425 ? 20.562 -7.563 -0.868 1.00 93.88 425 LEU A CA 1
ATOM 3327 C C . LEU A 1 425 ? 20.894 -6.280 -0.100 1.00 93.88 425 LEU A C 1
ATOM 3329 O O . LEU A 1 425 ? 21.900 -6.232 0.594 1.00 93.88 425 LEU A O 1
ATOM 3333 N N . GLY A 1 426 ? 20.040 -5.264 -0.218 1.00 93.75 426 GLY A N 1
ATOM 3334 C CA . GLY A 1 426 ? 20.200 -3.985 0.474 1.00 93.75 426 GLY A CA 1
ATOM 3335 C C . GLY A 1 426 ? 19.166 -3.793 1.582 1.00 93.75 426 GLY A C 1
ATOM 3336 O O . GLY A 1 426 ? 18.033 -4.267 1.463 1.00 93.75 426 GLY A O 1
ATOM 3337 N N . GLY A 1 427 ? 19.559 -3.089 2.645 1.00 95.25 427 GLY A N 1
ATOM 3338 C CA . GLY A 1 427 ? 18.721 -2.756 3.806 1.00 95.25 427 GLY A CA 1
ATOM 3339 C C . GLY A 1 427 ? 18.464 -1.257 3.999 1.00 95.25 427 GLY A C 1
ATOM 3340 O O . GLY A 1 427 ? 17.945 -0.851 5.037 1.00 95.25 427 GLY A O 1
ATOM 3341 N N . LYS A 1 428 ? 18.835 -0.408 3.031 1.00 97.69 428 LYS A N 1
ATOM 3342 C CA . LYS A 1 428 ? 18.780 1.052 3.194 1.00 97.69 428 LYS A CA 1
ATOM 3343 C C . LYS A 1 428 ? 17.414 1.634 2.814 1.00 97.69 428 LYS A C 1
ATOM 3345 O O . LYS A 1 428 ? 16.799 1.264 1.810 1.00 97.69 428 LYS A O 1
ATOM 3350 N N . VAL A 1 429 ? 16.960 2.605 3.602 1.00 98.44 429 VAL A N 1
ATOM 3351 C CA . VAL A 1 429 ? 15.804 3.462 3.314 1.00 98.44 429 VAL A CA 1
ATOM 3352 C C . VAL A 1 429 ? 16.291 4.892 3.158 1.00 98.44 429 VAL A C 1
ATOM 3354 O O . VAL A 1 429 ? 16.979 5.418 4.032 1.00 98.44 429 VAL A O 1
ATOM 3357 N N . VAL A 1 430 ? 15.914 5.544 2.064 1.00 98.50 430 VAL A N 1
ATOM 3358 C CA . VAL A 1 430 ? 16.285 6.938 1.799 1.00 98.50 430 VAL A CA 1
ATOM 3359 C C . VAL A 1 430 ? 15.070 7.827 1.999 1.00 98.50 430 VAL A C 1
ATOM 3361 O O . VAL A 1 430 ? 14.043 7.606 1.363 1.00 98.50 430 VAL A O 1
ATOM 3364 N N . ARG A 1 431 ? 15.187 8.838 2.861 1.00 98.50 431 ARG A N 1
ATOM 3365 C CA . ARG A 1 431 ? 14.207 9.916 3.037 1.00 98.50 431 ARG A CA 1
ATOM 3366 C C . ARG A 1 431 ? 14.702 11.156 2.304 1.00 98.50 431 ARG A C 1
ATOM 3368 O O . ARG A 1 431 ? 15.751 11.690 2.660 1.00 98.50 431 ARG A O 1
ATOM 3375 N N . VAL A 1 432 ? 13.934 11.613 1.325 1.00 98.50 432 VAL A N 1
ATOM 3376 C CA . VAL A 1 432 ? 14.195 12.790 0.492 1.00 98.50 432 VAL A CA 1
ATOM 3377 C C . VAL A 1 432 ? 13.206 13.892 0.852 1.00 98.50 432 VAL A C 1
ATOM 3379 O O . VAL A 1 432 ? 11.998 13.658 0.829 1.00 98.50 432 VAL A O 1
ATOM 3382 N N . ASP A 1 433 ? 13.700 15.085 1.162 1.00 97.19 433 ASP A N 1
ATOM 3383 C CA . ASP A 1 433 ? 12.876 16.284 1.286 1.00 97.19 433 ASP A CA 1
ATOM 3384 C C . ASP A 1 433 ? 12.471 16.777 -0.107 1.00 97.19 433 ASP A C 1
ATOM 3386 O O . ASP A 1 433 ? 13.310 17.101 -0.952 1.00 97.19 433 ASP A O 1
ATOM 3390 N N . LEU A 1 434 ? 11.167 16.793 -0.374 1.00 94.94 434 LEU A N 1
ATOM 3391 C CA . LEU A 1 434 ? 10.645 17.096 -1.700 1.00 94.94 434 LEU A CA 1
ATOM 3392 C C . LEU A 1 434 ? 10.759 18.584 -2.052 1.00 94.94 434 LEU A C 1
ATOM 3394 O O . LEU A 1 434 ? 10.773 18.895 -3.246 1.00 94.94 434 LEU A O 1
ATOM 3398 N N . SER A 1 435 ? 10.889 19.489 -1.068 1.00 91.75 435 SER A N 1
ATOM 3399 C CA . SER A 1 435 ? 11.186 20.905 -1.352 1.00 91.75 435 SER A CA 1
ATOM 3400 C C . SER A 1 435 ? 12.632 21.107 -1.792 1.00 91.75 435 SER A C 1
ATOM 3402 O O . SER A 1 435 ? 12.899 21.965 -2.627 1.00 91.75 435 SER A O 1
ATOM 3404 N N . GLU A 1 436 ? 13.544 20.266 -1.308 1.00 94.06 436 GLU A N 1
ATOM 3405 C CA . GLU A 1 436 ? 14.981 20.338 -1.585 1.00 94.06 436 GLU A CA 1
ATOM 3406 C C . GLU A 1 436 ? 15.404 19.465 -2.774 1.00 94.06 436 GLU A C 1
ATOM 3408 O O . GLU A 1 436 ? 16.588 19.344 -3.067 1.00 94.06 436 GLU A O 1
ATOM 3413 N N . PHE A 1 437 ? 14.460 18.861 -3.503 1.00 93.56 437 PHE A N 1
ATOM 3414 C CA . PHE A 1 437 ? 14.751 17.919 -4.595 1.00 93.56 437 PHE A CA 1
ATOM 3415 C C . PHE A 1 437 ? 15.627 18.508 -5.720 1.00 93.56 437 PHE A C 1
ATOM 3417 O O . PHE A 1 437 ? 16.244 17.771 -6.482 1.00 93.56 437 PHE A O 1
ATOM 3424 N N . HIS A 1 438 ? 15.670 19.835 -5.841 1.00 88.94 438 HIS A N 1
ATOM 3425 C CA . HIS A 1 438 ? 16.495 20.561 -6.808 1.00 88.94 438 HIS A CA 1
ATOM 3426 C C . HIS A 1 438 ? 17.971 20.696 -6.382 1.00 88.94 438 HIS A C 1
ATOM 3428 O O . HIS A 1 438 ? 18.807 21.094 -7.194 1.00 88.94 438 HIS A O 1
ATOM 3434 N N . ASN A 1 439 ? 18.291 20.388 -5.124 1.00 93.50 439 ASN A N 1
ATOM 3435 C CA . ASN A 1 439 ? 19.627 20.486 -4.553 1.00 93.50 439 ASN A CA 1
ATOM 3436 C C . ASN A 1 439 ? 20.417 19.179 -4.686 1.00 93.50 439 ASN A C 1
ATOM 3438 O O . ASN A 1 439 ? 19.906 18.134 -5.089 1.00 93.50 439 ASN A O 1
ATOM 3442 N N . ALA A 1 440 ? 21.705 19.233 -4.337 1.00 94.69 440 ALA A N 1
ATOM 3443 C CA . ALA A 1 440 ? 22.548 18.043 -4.325 1.00 94.69 440 ALA A CA 1
ATOM 3444 C C . ALA A 1 440 ? 22.010 16.995 -3.322 1.00 94.69 440 ALA A C 1
ATOM 3446 O O . ALA A 1 440 ? 21.537 17.373 -2.246 1.00 94.69 440 ALA A O 1
ATOM 3447 N N . PRO A 1 441 ? 22.165 15.681 -3.582 1.00 95.94 441 PRO A N 1
ATOM 3448 C CA . PRO A 1 441 ? 21.641 14.614 -2.716 1.00 95.94 441 PRO A CA 1
ATOM 3449 C C . PRO A 1 441 ? 22.020 14.728 -1.235 1.00 95.94 441 PRO A C 1
ATOM 3451 O O . PRO A 1 441 ? 21.218 14.396 -0.372 1.00 95.94 441 PRO A O 1
ATOM 3454 N N . ARG A 1 442 ? 23.207 15.263 -0.917 1.00 95.88 442 ARG A N 1
ATOM 3455 C CA . ARG A 1 442 ? 23.664 15.494 0.469 1.00 95.88 442 ARG A CA 1
ATOM 3456 C C . ARG A 1 442 ? 22.853 16.542 1.241 1.00 95.88 442 ARG A C 1
ATOM 3458 O O . ARG A 1 442 ? 22.955 16.587 2.460 1.00 95.88 442 ARG A O 1
ATOM 3465 N N . GLN A 1 443 ? 22.119 17.404 0.542 1.00 95.81 443 GLN A N 1
ATOM 3466 C CA . GLN A 1 443 ? 21.242 18.423 1.127 1.00 95.81 443 GLN A CA 1
ATOM 3467 C C . GLN A 1 443 ? 19.785 17.954 1.136 1.00 95.81 443 GLN A C 1
ATOM 3469 O O . GLN A 1 443 ? 19.059 18.243 2.079 1.00 95.81 443 GLN A O 1
ATOM 3474 N N . ALA A 1 444 ? 19.377 17.202 0.111 1.00 96.69 444 ALA A N 1
ATOM 3475 C CA . ALA A 1 444 ? 17.997 16.763 -0.056 1.00 96.69 444 ALA A CA 1
ATOM 3476 C C . ALA A 1 444 ? 17.662 15.451 0.669 1.00 96.69 444 ALA A C 1
ATOM 3478 O O . ALA A 1 444 ? 16.489 15.188 0.918 1.00 96.69 444 ALA A O 1
ATOM 3479 N N . ALA A 1 445 ? 18.645 14.592 0.963 1.00 98.06 445 ALA A N 1
ATOM 3480 C CA . ALA A 1 445 ? 18.388 13.216 1.377 1.00 98.06 445 ALA A CA 1
ATOM 3481 C C . ALA A 1 445 ? 19.120 12.793 2.659 1.00 98.06 445 ALA A C 1
ATOM 3483 O O . ALA A 1 445 ? 20.247 13.194 2.942 1.00 98.06 445 ALA A O 1
ATOM 3484 N N . THR A 1 446 ? 18.467 11.905 3.408 1.00 98.00 446 T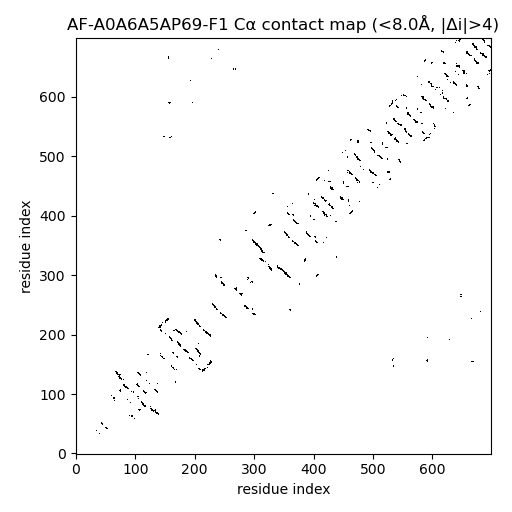HR A N 1
ATOM 3485 C CA . THR A 1 446 ? 18.992 11.213 4.593 1.00 98.00 446 THR A CA 1
ATOM 3486 C C . THR A 1 446 ? 18.791 9.708 4.438 1.00 98.00 446 THR A C 1
ATOM 3488 O O . THR A 1 446 ? 17.815 9.276 3.824 1.00 98.00 446 THR A O 1
ATOM 3491 N N . VAL A 1 447 ? 19.712 8.905 4.973 1.00 98.50 447 VAL A N 1
ATOM 3492 C CA . VAL A 1 447 ? 19.724 7.443 4.809 1.00 98.50 447 VAL A CA 1
ATOM 3493 C C . VAL A 1 447 ? 19.603 6.780 6.172 1.00 98.50 447 VAL A C 1
ATOM 3495 O O . VAL A 1 447 ? 20.326 7.142 7.098 1.00 98.50 447 VAL A O 1
ATOM 3498 N N . LEU A 1 448 ? 18.712 5.799 6.271 1.00 98.50 448 LEU A N 1
ATOM 3499 C CA . LEU A 1 448 ? 18.612 4.875 7.392 1.00 98.50 448 LEU A CA 1
ATOM 3500 C C . LEU A 1 448 ? 19.044 3.490 6.914 1.00 98.50 448 LEU A C 1
ATOM 3502 O O . LEU A 1 448 ? 18.453 2.947 5.981 1.00 98.50 448 LEU A O 1
ATOM 3506 N N . ASP A 1 449 ? 20.068 2.928 7.546 1.00 97.75 449 ASP A N 1
ATOM 3507 C CA . ASP A 1 449 ? 20.571 1.591 7.242 1.00 97.75 449 ASP A CA 1
ATOM 3508 C C . ASP A 1 449 ? 19.995 0.577 8.236 1.00 97.75 449 ASP A C 1
ATOM 3510 O O . ASP A 1 449 ? 20.368 0.555 9.410 1.00 97.75 449 ASP A O 1
ATOM 3514 N N . LEU A 1 450 ? 19.040 -0.236 7.780 1.00 97.94 450 LEU A N 1
ATOM 3515 C CA . LEU A 1 450 ? 18.355 -1.199 8.641 1.00 97.94 450 LEU A CA 1
ATOM 3516 C C . LEU A 1 450 ? 19.193 -2.448 8.909 1.00 97.94 450 LEU A C 1
ATOM 3518 O O . LEU A 1 450 ? 18.970 -3.103 9.926 1.00 97.94 450 LEU A O 1
ATOM 3522 N N . GLU A 1 451 ? 20.180 -2.747 8.063 1.00 94.94 451 GLU A N 1
ATOM 3523 C CA . GLU A 1 451 ? 21.084 -3.883 8.267 1.00 94.94 451 GLU A CA 1
ATOM 3524 C C . GLU A 1 451 ? 21.955 -3.679 9.517 1.00 94.94 451 GLU A C 1
ATOM 3526 O O . GLU A 1 451 ? 22.279 -4.634 10.220 1.00 94.94 451 GLU A O 1
ATOM 3531 N N . GLN A 1 452 ? 22.257 -2.420 9.859 1.00 95.31 452 GLN A N 1
ATOM 3532 C CA . GLN A 1 452 ? 22.962 -2.061 11.096 1.00 95.31 452 GLN A CA 1
ATOM 3533 C C . GLN A 1 452 ? 22.106 -2.240 12.357 1.00 95.31 452 GLN A C 1
ATOM 3535 O O . GLN A 1 452 ? 22.650 -2.357 13.455 1.00 95.31 452 GLN A O 1
ATOM 3540 N N . VAL A 1 453 ? 20.777 -2.245 12.218 1.00 95.94 453 VAL A N 1
ATOM 3541 C CA . VAL A 1 453 ? 19.848 -2.498 13.327 1.00 95.94 453 VAL A CA 1
ATOM 3542 C C . VAL A 1 453 ? 19.676 -4.002 13.538 1.00 95.94 453 VAL A C 1
ATOM 3544 O O . VAL A 1 453 ? 19.738 -4.478 14.670 1.00 95.94 453 VAL A O 1
ATOM 3547 N N . ASP A 1 454 ? 19.454 -4.745 12.454 1.00 95.25 454 ASP A N 1
ATOM 3548 C CA . ASP A 1 454 ? 19.334 -6.203 12.443 1.00 95.25 454 ASP A CA 1
ATOM 3549 C C . ASP A 1 454 ? 19.725 -6.721 11.049 1.00 95.25 454 ASP A C 1
ATOM 3551 O O . ASP A 1 454 ? 19.114 -6.352 10.046 1.00 95.25 454 ASP A O 1
ATOM 3555 N N . GLU A 1 455 ? 20.718 -7.614 10.985 1.00 92.94 455 GLU A N 1
ATOM 3556 C CA . GLU A 1 455 ? 21.297 -8.152 9.738 1.00 92.94 455 GLU A CA 1
ATOM 3557 C C . GLU A 1 455 ? 20.283 -8.865 8.820 1.00 92.94 455 GLU A C 1
ATOM 3559 O O . GLU A 1 455 ? 20.559 -9.152 7.653 1.00 92.94 455 GLU A O 1
ATOM 3564 N N . ARG A 1 456 ? 19.095 -9.192 9.345 1.00 93.44 456 ARG A N 1
ATOM 3565 C CA . ARG A 1 456 ? 18.002 -9.826 8.596 1.00 93.44 456 ARG A CA 1
ATOM 3566 C C . ARG A 1 456 ? 17.154 -8.818 7.817 1.00 93.44 456 ARG A C 1
ATOM 3568 O O . ARG A 1 456 ? 16.347 -9.242 6.989 1.00 93.44 456 ARG A O 1
ATOM 3575 N N . LEU A 1 457 ? 17.290 -7.520 8.093 1.00 96.69 457 LEU A N 1
ATOM 3576 C CA . LEU A 1 457 ? 16.486 -6.440 7.516 1.00 96.69 457 LEU A CA 1
ATOM 3577 C C . LEU A 1 457 ? 17.051 -5.952 6.179 1.00 96.69 457 LEU A C 1
ATOM 3579 O O . LEU A 1 457 ? 17.429 -4.795 6.014 1.00 96.69 457 LEU A O 1
ATOM 3583 N N . VAL A 1 458 ? 17.067 -6.859 5.209 1.00 96.00 458 VAL A N 1
ATOM 3584 C CA . VAL A 1 458 ? 17.520 -6.613 3.838 1.00 96.00 458 VAL A CA 1
ATOM 3585 C C . VAL A 1 458 ? 16.512 -7.180 2.844 1.00 96.00 458 VAL A C 1
ATOM 3587 O O . VAL A 1 458 ? 15.687 -8.019 3.200 1.00 96.00 458 VAL A O 1
ATOM 3590 N N . GLY A 1 459 ? 16.575 -6.764 1.578 1.00 94.38 459 GLY A N 1
ATOM 3591 C CA . GLY A 1 459 ? 15.842 -7.453 0.516 1.00 94.38 459 GLY A CA 1
ATOM 3592 C C . GLY A 1 459 ? 14.324 -7.335 0.626 1.00 94.38 459 GLY A C 1
ATOM 3593 O O . GLY A 1 459 ? 13.615 -8.323 0.442 1.00 94.38 459 GLY A O 1
ATOM 3594 N N . PHE A 1 460 ? 13.809 -6.147 0.944 1.00 96.25 460 PHE A N 1
ATOM 3595 C CA . PHE A 1 460 ? 12.375 -5.926 1.135 1.00 96.25 460 PHE A CA 1
ATOM 3596 C C . PHE A 1 460 ? 11.562 -6.129 -0.152 1.00 96.25 460 PHE A C 1
ATOM 3598 O O . PHE A 1 460 ? 12.034 -5.877 -1.258 1.00 96.25 460 PHE A O 1
ATOM 3605 N N . GLY A 1 461 ? 10.307 -6.565 -0.008 1.00 94.62 461 GLY A N 1
ATOM 3606 C CA . GLY A 1 461 ? 9.361 -6.756 -1.118 1.00 94.62 461 GLY A CA 1
ATOM 3607 C C . GLY A 1 461 ? 8.431 -5.569 -1.369 1.00 94.62 461 GLY A C 1
ATOM 3608 O O . GLY A 1 461 ? 7.602 -5.615 -2.274 1.00 94.62 461 GLY A O 1
ATOM 3609 N N . GLY A 1 462 ? 8.519 -4.528 -0.543 1.00 95.88 462 GLY A N 1
ATOM 3610 C CA . GLY A 1 462 ? 7.693 -3.326 -0.620 1.00 95.88 462 GLY A CA 1
ATOM 3611 C C . GLY A 1 462 ? 7.603 -2.603 0.719 1.00 95.88 462 GLY A C 1
ATOM 3612 O O . GLY A 1 462 ? 8.131 -3.086 1.721 1.00 95.88 462 GLY A O 1
ATOM 3613 N N . ALA A 1 463 ? 6.912 -1.469 0.761 1.00 97.06 463 ALA A N 1
ATOM 3614 C CA . ALA A 1 463 ? 6.600 -0.776 2.005 1.00 97.06 463 ALA A CA 1
ATOM 3615 C C . ALA A 1 463 ? 5.287 0.003 1.903 1.00 97.06 463 ALA A C 1
ATOM 3617 O O . ALA A 1 463 ? 4.836 0.341 0.812 1.00 97.06 463 ALA A O 1
ATOM 3618 N N . PHE A 1 464 ? 4.680 0.292 3.049 1.00 96.00 464 PHE A N 1
ATOM 3619 C CA . PHE A 1 464 ? 3.502 1.150 3.146 1.00 96.00 464 PHE A CA 1
ATOM 3620 C C . PHE A 1 464 ? 3.552 1.987 4.427 1.00 96.00 464 PHE A C 1
ATOM 3622 O O . PHE A 1 464 ? 4.272 1.660 5.373 1.00 96.00 464 PHE A O 1
ATOM 3629 N N . VAL A 1 465 ? 2.784 3.075 4.455 1.00 95.06 465 VAL A N 1
ATOM 3630 C CA . VAL A 1 465 ? 2.741 4.022 5.575 1.00 95.06 465 VAL A CA 1
ATOM 3631 C C . VAL A 1 465 ? 1.405 3.942 6.311 1.00 95.06 465 VAL A C 1
ATOM 3633 O O . VAL A 1 465 ? 0.348 3.813 5.693 1.00 95.06 465 VAL A O 1
ATOM 3636 N N . TYR A 1 466 ? 1.448 4.036 7.639 1.00 93.12 466 TYR A N 1
ATOM 3637 C CA . TYR A 1 466 ? 0.273 4.247 8.481 1.00 93.12 466 TYR A CA 1
ATOM 3638 C C . TYR A 1 466 ? 0.610 5.199 9.629 1.00 93.12 466 TYR A C 1
ATOM 3640 O O . TYR A 1 466 ? 1.495 4.932 10.447 1.00 93.12 466 TYR A O 1
ATOM 3648 N N . GLY A 1 467 ? -0.102 6.325 9.690 1.00 91.06 467 GLY A N 1
ATOM 3649 C CA . GLY A 1 467 ? 0.169 7.384 10.658 1.00 91.06 467 GLY A CA 1
ATOM 3650 C C . GLY A 1 467 ? 1.598 7.911 10.518 1.00 91.06 467 GLY A C 1
ATOM 3651 O O . GLY A 1 467 ? 1.977 8.452 9.479 1.00 91.06 467 GLY A O 1
ATOM 3652 N N . LYS A 1 468 ? 2.397 7.759 11.575 1.00 94.50 468 LYS A N 1
ATOM 3653 C CA . LYS A 1 468 ? 3.818 8.133 11.587 1.00 94.50 468 LYS A CA 1
ATOM 3654 C C . LYS A 1 468 ? 4.781 6.982 11.313 1.00 94.50 468 LYS A C 1
ATOM 3656 O O . LYS A 1 468 ? 5.982 7.187 11.373 1.00 94.50 468 LYS A O 1
ATOM 3661 N N . TYR A 1 469 ? 4.280 5.788 11.018 1.00 97.31 469 TYR A N 1
ATOM 3662 C CA . TYR A 1 469 ? 5.117 4.607 10.849 1.00 97.31 469 TYR A CA 1
ATOM 3663 C C . TYR A 1 469 ? 5.158 4.149 9.394 1.00 97.31 469 TYR A C 1
ATOM 3665 O O . TYR A 1 469 ? 4.127 4.110 8.721 1.00 97.31 469 TYR A O 1
ATOM 3673 N N . ALA A 1 470 ? 6.337 3.740 8.932 1.00 97.94 470 ALA A N 1
ATOM 3674 C CA . ALA A 1 470 ? 6.488 2.920 7.736 1.00 97.94 470 ALA A CA 1
ATOM 3675 C C . ALA A 1 470 ? 6.634 1.450 8.120 1.00 97.94 470 ALA A C 1
ATOM 3677 O O . ALA A 1 470 ? 7.304 1.125 9.097 1.00 97.94 470 ALA A O 1
ATOM 3678 N N . PHE A 1 471 ? 6.031 0.569 7.331 1.00 98.31 471 PHE A N 1
ATOM 3679 C CA . PHE A 1 471 ? 6.075 -0.879 7.502 1.00 98.31 471 PHE A CA 1
ATOM 3680 C C . PHE A 1 471 ? 6.716 -1.485 6.258 1.00 98.31 471 PHE A C 1
ATOM 3682 O O . PHE A 1 471 ? 6.160 -1.403 5.160 1.00 98.31 471 PHE A O 1
ATOM 3689 N N . LEU A 1 472 ? 7.897 -2.073 6.421 1.00 98.31 472 LEU A N 1
ATOM 3690 C CA . LEU A 1 472 ? 8.663 -2.663 5.334 1.00 98.31 472 LEU A CA 1
ATOM 3691 C C . LEU A 1 472 ? 8.376 -4.155 5.246 1.00 98.31 472 LEU A C 1
ATOM 3693 O O . LEU A 1 472 ? 8.537 -4.907 6.205 1.00 98.31 472 LEU A O 1
ATOM 3697 N N . THR A 1 473 ? 7.946 -4.576 4.066 1.00 97.62 473 THR A N 1
ATOM 3698 C CA . THR A 1 473 ? 7.471 -5.928 3.796 1.00 97.62 473 THR A CA 1
ATOM 3699 C C . THR A 1 473 ? 8.650 -6.898 3.666 1.00 97.62 473 THR A C 1
ATOM 3701 O O . THR A 1 473 ? 9.476 -6.708 2.767 1.00 97.62 473 THR A O 1
ATOM 3704 N N . PRO A 1 474 ? 8.729 -7.956 4.496 1.00 96.50 474 PRO A N 1
ATOM 3705 C CA . PRO A 1 474 ? 9.811 -8.928 4.410 1.00 96.50 474 PRO A CA 1
ATOM 3706 C C . PRO A 1 474 ? 9.676 -9.795 3.165 1.00 96.50 474 PRO A C 1
ATOM 3708 O O . PRO A 1 474 ? 8.622 -10.396 2.949 1.00 96.50 474 PRO A O 1
ATOM 3711 N N . LEU A 1 475 ? 10.755 -9.917 2.392 1.00 94.81 475 LEU A N 1
ATOM 3712 C CA . LEU A 1 475 ? 10.795 -10.785 1.219 1.00 94.81 475 LEU A CA 1
ATOM 3713 C C . LEU A 1 475 ? 12.011 -11.705 1.241 1.00 94.81 475 LEU A C 1
ATOM 3715 O O . LEU A 1 475 ? 11.851 -12.897 1.487 1.00 94.81 475 LEU A O 1
ATOM 3719 N N . ASP A 1 476 ? 13.202 -11.158 1.030 1.00 92.62 476 ASP A N 1
ATOM 3720 C CA . ASP A 1 476 ? 14.463 -11.895 0.945 1.00 92.62 476 ASP A CA 1
ATOM 3721 C C . ASP A 1 476 ? 15.272 -11.740 2.253 1.00 92.62 476 ASP A C 1
ATOM 3723 O O . ASP A 1 476 ? 14.962 -10.883 3.075 1.00 92.62 476 ASP A O 1
ATOM 3727 N N . ARG A 1 477 ? 16.277 -12.592 2.496 1.00 91.12 477 ARG A N 1
ATOM 3728 C CA . ARG A 1 477 ? 17.269 -12.412 3.579 1.00 91.12 477 ARG A CA 1
ATOM 3729 C C . ARG A 1 477 ? 18.669 -12.823 3.134 1.00 91.12 477 ARG A C 1
ATOM 3731 O O . ARG A 1 477 ? 18.829 -13.527 2.139 1.00 91.12 477 ARG A O 1
ATOM 3738 N N . ASN A 1 478 ? 19.679 -12.465 3.919 1.00 88.69 478 ASN A N 1
ATOM 3739 C CA . ASN A 1 478 ? 21.025 -12.997 3.739 1.00 88.69 478 ASN A CA 1
ATOM 3740 C C . ASN A 1 478 ? 21.066 -14.521 3.968 1.00 88.69 478 ASN A C 1
ATOM 3742 O O . ASN A 1 478 ? 20.303 -15.088 4.762 1.00 88.69 478 ASN A O 1
ATOM 3746 N N . ARG A 1 479 ? 21.956 -15.198 3.233 1.00 85.50 479 ARG A N 1
ATOM 3747 C CA . ARG A 1 479 ? 22.224 -16.635 3.392 1.00 85.50 479 ARG A CA 1
ATOM 3748 C C . ARG A 1 479 ? 23.013 -16.883 4.672 1.00 85.50 479 ARG A C 1
ATOM 3750 O O . ARG A 1 479 ? 23.924 -16.125 4.983 1.00 85.50 479 ARG A O 1
ATOM 3757 N N . VAL A 1 480 ? 22.708 -17.971 5.377 1.00 84.38 480 VAL A N 1
ATOM 3758 C CA . VAL A 1 480 ? 23.367 -18.322 6.648 1.00 84.38 480 VAL A CA 1
ATOM 3759 C C . VAL A 1 480 ? 23.847 -19.774 6.680 1.00 84.38 480 VAL A C 1
ATOM 3761 O O . VAL A 1 480 ? 23.251 -20.669 6.078 1.00 84.38 480 VAL A O 1
ATOM 3764 N N . GLY A 1 481 ? 24.930 -20.036 7.417 1.00 85.31 481 GLY A N 1
ATOM 3765 C CA . GLY A 1 481 ? 25.434 -21.391 7.663 1.00 85.31 481 GLY A CA 1
ATOM 3766 C C . GLY A 1 481 ? 25.742 -22.168 6.378 1.00 85.31 481 GLY A C 1
ATOM 3767 O O . GLY A 1 481 ? 26.531 -21.726 5.545 1.00 85.31 481 GLY A O 1
ATOM 3768 N N . LEU A 1 482 ? 25.116 -23.339 6.210 1.00 80.44 482 LEU A N 1
ATOM 3769 C CA . LEU A 1 482 ? 25.315 -24.190 5.029 1.00 80.44 482 LEU A CA 1
ATOM 3770 C C . LEU A 1 482 ? 24.835 -23.538 3.722 1.00 80.44 482 LEU A C 1
ATOM 3772 O O . LEU A 1 482 ? 25.341 -23.906 2.665 1.00 80.44 482 LEU A O 1
ATOM 3776 N N . GLU A 1 483 ? 23.931 -22.552 3.781 1.00 79.38 483 GLU A N 1
ATOM 3777 C CA . GLU A 1 483 ? 23.433 -21.828 2.600 1.00 79.38 483 GLU A CA 1
ATOM 3778 C C . GLU A 1 483 ? 24.545 -21.044 1.880 1.00 79.38 483 GLU A C 1
ATOM 3780 O O . GLU A 1 483 ? 24.439 -20.773 0.682 1.00 79.38 483 GLU A O 1
ATOM 3785 N N . LEU A 1 484 ? 25.622 -20.694 2.594 1.00 78.94 484 LEU A N 1
ATOM 3786 C CA . LEU A 1 484 ? 26.786 -19.991 2.048 1.00 78.94 484 LEU A CA 1
ATOM 3787 C C . LEU A 1 484 ? 27.708 -20.903 1.233 1.00 78.94 484 LEU A C 1
ATOM 3789 O O . LEU A 1 484 ? 28.546 -20.411 0.482 1.00 78.94 484 LEU A O 1
ATOM 3793 N N . ASN A 1 485 ? 27.597 -22.224 1.387 1.00 76.12 485 ASN A N 1
ATOM 3794 C CA . ASN A 1 485 ? 28.543 -23.143 0.776 1.00 76.12 485 ASN A CA 1
ATOM 3795 C C . ASN A 1 485 ? 28.229 -23.328 -0.725 1.00 76.12 485 ASN A C 1
ATOM 3797 O O . ASN A 1 485 ? 27.207 -23.930 -1.071 1.00 76.12 485 ASN A O 1
ATOM 3801 N N . PRO A 1 486 ? 29.127 -22.882 -1.625 1.00 67.38 486 PRO A N 1
ATOM 3802 C CA . PRO A 1 486 ? 28.889 -22.886 -3.067 1.00 67.38 486 PRO A CA 1
ATOM 3803 C C . PRO A 1 486 ? 28.846 -24.300 -3.668 1.00 67.38 486 PRO A C 1
ATOM 3805 O O . PRO A 1 486 ? 28.326 -24.481 -4.767 1.00 67.38 486 PRO A O 1
ATOM 3808 N N . ASN A 1 487 ? 29.347 -25.316 -2.952 1.00 69.06 487 ASN A N 1
ATOM 3809 C CA . ASN A 1 487 ? 29.299 -26.714 -3.392 1.00 69.06 487 ASN A CA 1
ATOM 3810 C C . ASN A 1 487 ? 27.885 -27.305 -3.305 1.00 69.06 487 ASN A C 1
ATOM 3812 O O . ASN A 1 487 ? 27.571 -28.272 -4.001 1.00 69.06 487 ASN A O 1
ATOM 3816 N N . TYR A 1 488 ? 27.005 -26.714 -2.493 1.00 62.50 488 TYR A N 1
ATOM 3817 C CA . TYR A 1 488 ? 25.586 -27.039 -2.519 1.00 62.50 488 TYR A CA 1
ATOM 3818 C C . TYR A 1 488 ? 24.908 -26.200 -3.601 1.00 62.50 488 TYR A C 1
ATOM 3820 O O . TYR A 1 488 ? 24.322 -25.152 -3.343 1.00 62.50 488 TYR A O 1
ATOM 3828 N N . LYS A 1 489 ? 24.962 -26.710 -4.835 1.00 52.66 489 LYS A N 1
ATOM 3829 C CA . LYS A 1 489 ? 24.426 -26.093 -6.063 1.00 52.66 489 LYS A CA 1
ATOM 3830 C C . LYS A 1 489 ? 22.925 -25.719 -6.012 1.00 52.66 489 LYS A C 1
ATOM 3832 O O . LYS A 1 489 ? 22.422 -25.126 -6.958 1.00 52.66 489 LYS A O 1
ATOM 3837 N N . TYR A 1 490 ? 22.204 -26.055 -4.936 1.00 58.31 490 TYR A N 1
ATOM 3838 C CA . TYR A 1 490 ? 20.739 -26.019 -4.863 1.00 58.31 490 TYR A CA 1
ATOM 3839 C C . TYR A 1 490 ? 20.161 -25.391 -3.583 1.00 58.31 490 TYR A C 1
ATOM 3841 O O . TYR A 1 490 ? 19.030 -25.716 -3.215 1.00 58.31 490 TYR A O 1
ATOM 3849 N N . PHE A 1 491 ? 20.887 -24.506 -2.888 1.00 58.59 491 PHE A N 1
ATOM 3850 C CA . PHE A 1 491 ? 20.237 -23.716 -1.836 1.00 58.59 491 PHE A CA 1
ATOM 3851 C C . PHE A 1 491 ? 19.313 -22.658 -2.458 1.00 58.59 491 PHE A C 1
ATOM 3853 O O . PHE A 1 491 ? 19.766 -21.877 -3.299 1.00 58.59 491 PHE A O 1
ATOM 3860 N N . PRO A 1 492 ? 18.027 -22.616 -2.071 1.00 63.88 492 PRO A N 1
ATOM 3861 C CA . PRO A 1 492 ? 17.128 -21.572 -2.536 1.00 63.88 492 PRO A CA 1
ATOM 3862 C C . PRO A 1 492 ? 17.573 -20.181 -2.090 1.00 63.88 492 PRO A C 1
ATOM 3864 O O . PRO A 1 492 ? 18.202 -20.061 -1.039 1.00 63.88 492 PRO A O 1
ATOM 3867 N N . THR A 1 493 ? 17.160 -19.124 -2.802 1.00 69.06 493 THR A N 1
ATOM 3868 C CA . THR A 1 493 ? 17.207 -17.776 -2.215 1.00 69.06 493 THR A CA 1
ATOM 3869 C C . THR A 1 493 ? 16.353 -17.788 -0.950 1.00 69.06 493 THR A C 1
ATOM 3871 O O . THR A 1 493 ? 15.178 -18.181 -1.014 1.00 69.06 493 THR A O 1
ATOM 3874 N N . PRO A 1 494 ? 16.943 -17.452 0.202 1.00 80.69 494 PRO A N 1
ATOM 3875 C CA . PRO A 1 494 ? 16.233 -17.535 1.455 1.00 80.69 494 PRO A CA 1
ATOM 3876 C C . PRO A 1 494 ? 15.299 -16.337 1.612 1.00 80.69 494 PRO A C 1
ATOM 3878 O O . PRO A 1 494 ? 15.669 -15.201 1.331 1.00 80.69 494 PRO A O 1
ATOM 3881 N N . THR A 1 495 ? 14.089 -16.605 2.093 1.00 89.88 495 THR A N 1
ATOM 3882 C CA . THR A 1 495 ? 13.060 -15.584 2.303 1.00 89.88 495 THR A CA 1
ATOM 3883 C C . THR A 1 495 ? 12.955 -15.195 3.775 1.00 89.88 495 THR A C 1
ATOM 3885 O O . THR A 1 495 ? 13.133 -16.044 4.658 1.00 89.88 495 THR A O 1
ATOM 3888 N N . SER A 1 496 ? 12.622 -13.934 4.039 1.00 93.50 496 SER A N 1
ATOM 3889 C CA . SER A 1 496 ? 12.515 -13.363 5.385 1.00 93.50 496 SER A CA 1
ATOM 3890 C C . SER A 1 496 ? 11.096 -13.430 5.950 1.00 93.50 496 SER A C 1
ATOM 3892 O O . SER A 1 496 ? 10.114 -13.354 5.211 1.00 93.50 496 SER A O 1
ATOM 3894 N N . SER A 1 497 ? 10.994 -13.546 7.275 1.00 94.75 497 SER A N 1
ATOM 3895 C CA . SER A 1 497 ? 9.765 -13.368 8.063 1.00 94.75 497 SER A CA 1
ATOM 3896 C C . SER A 1 497 ? 9.762 -12.066 8.875 1.00 94.75 497 SER A C 1
ATOM 3898 O O . SER A 1 497 ? 8.780 -11.787 9.558 1.00 94.75 497 SER A O 1
ATOM 3900 N N . CYS A 1 498 ? 10.840 -11.278 8.826 1.00 95.94 498 CYS A N 1
ATOM 3901 C CA . CYS A 1 498 ? 11.068 -10.143 9.722 1.00 95.94 498 CYS A CA 1
ATOM 3902 C C . CYS A 1 498 ? 10.639 -8.821 9.082 1.00 95.94 498 CYS A C 1
ATOM 3904 O O . CYS A 1 498 ? 11.343 -8.263 8.244 1.00 95.94 498 CYS A O 1
ATOM 3906 N N . MET A 1 499 ? 9.483 -8.315 9.494 1.00 96.44 499 MET A N 1
ATOM 3907 C CA . MET A 1 499 ? 8.964 -7.008 9.097 1.00 96.44 499 MET A CA 1
ATOM 3908 C C . MET A 1 499 ? 9.613 -5.908 9.941 1.00 96.44 499 MET A C 1
ATOM 3910 O O . MET A 1 499 ? 9.721 -6.060 11.160 1.00 96.44 499 MET A O 1
ATOM 3914 N N . ALA A 1 500 ? 10.010 -4.799 9.313 1.00 98.00 500 ALA A N 1
ATOM 3915 C CA . ALA A 1 500 ? 10.516 -3.622 10.020 1.00 98.00 500 ALA A CA 1
ATOM 3916 C C . ALA A 1 500 ? 9.461 -2.513 10.069 1.00 98.00 500 ALA A C 1
ATOM 3918 O O . ALA A 1 500 ? 8.942 -2.094 9.034 1.00 98.00 500 ALA A O 1
ATOM 3919 N N . ARG A 1 501 ? 9.182 -2.004 11.271 1.00 98.19 501 ARG A N 1
ATOM 3920 C CA . ARG A 1 501 ? 8.393 -0.794 11.506 1.00 98.19 501 ARG A CA 1
ATOM 3921 C C . ARG A 1 501 ? 9.327 0.356 11.863 1.00 98.19 501 ARG A C 1
ATOM 3923 O O . ARG A 1 501 ? 9.972 0.303 12.906 1.00 98.19 501 ARG A O 1
ATOM 3930 N N . VAL A 1 502 ? 9.367 1.390 11.032 1.00 98.56 502 VAL A N 1
ATOM 3931 C CA . VAL A 1 502 ? 10.221 2.575 11.206 1.00 98.56 502 VAL A CA 1
ATOM 3932 C C . VAL A 1 502 ? 9.363 3.759 11.644 1.00 98.56 502 VAL A C 1
ATOM 3934 O O . VAL A 1 502 ? 8.341 4.029 11.010 1.00 98.56 502 VAL A O 1
ATOM 3937 N N . ASP A 1 503 ? 9.756 4.465 12.704 1.00 98.12 503 ASP A N 1
ATOM 3938 C CA . ASP A 1 503 ? 9.162 5.758 13.064 1.00 98.12 503 ASP A CA 1
ATOM 3939 C C . ASP A 1 503 ? 9.681 6.843 12.110 1.00 98.12 503 ASP A C 1
ATOM 3941 O O . ASP A 1 503 ? 10.882 7.049 11.963 1.00 98.12 503 ASP A O 1
ATOM 3945 N N . LEU A 1 504 ? 8.774 7.504 11.396 1.00 97.88 504 LEU A N 1
ATOM 3946 C CA . LEU A 1 504 ? 9.112 8.486 10.369 1.00 97.88 504 LEU A CA 1
ATOM 3947 C C . LEU A 1 504 ? 9.317 9.896 10.927 1.00 97.88 504 LEU A C 1
ATOM 3949 O O . LEU A 1 504 ? 9.802 10.751 10.181 1.00 97.88 504 LEU A O 1
ATOM 3953 N N . ASP A 1 505 ? 8.938 10.152 12.184 1.00 96.69 505 ASP A N 1
ATOM 3954 C CA . ASP A 1 505 ? 9.153 11.453 12.820 1.00 96.69 505 ASP A CA 1
ATOM 3955 C C . ASP A 1 505 ? 10.625 11.620 13.223 1.00 96.69 505 ASP A C 1
ATOM 3957 O O . ASP A 1 505 ? 11.230 12.645 12.905 1.00 96.69 505 ASP A O 1
ATOM 3961 N N . ASP A 1 506 ? 11.228 10.600 13.844 1.00 96.81 506 ASP A N 1
ATOM 3962 C CA . ASP A 1 506 ? 12.668 10.594 14.148 1.00 96.81 506 ASP A CA 1
ATOM 3963 C C . ASP A 1 506 ? 13.528 9.983 13.026 1.00 96.81 506 ASP A C 1
ATOM 3965 O O . ASP A 1 506 ? 14.701 10.333 12.897 1.00 96.81 506 ASP A O 1
ATOM 3969 N N . PHE A 1 507 ? 12.935 9.136 12.175 1.00 97.62 507 PHE A N 1
ATOM 3970 C CA . PHE A 1 507 ? 13.609 8.399 11.103 1.00 97.62 507 PHE A CA 1
ATOM 3971 C C . PHE A 1 507 ? 14.831 7.599 11.585 1.00 97.62 507 PHE A C 1
ATOM 3973 O O . PHE A 1 507 ? 15.842 7.497 10.893 1.00 97.62 507 PHE A O 1
ATOM 3980 N N . ALA A 1 508 ? 14.728 7.033 12.788 1.00 96.38 508 ALA A N 1
ATOM 3981 C CA . ALA A 1 508 ? 15.785 6.259 13.428 1.00 96.38 508 ALA A CA 1
ATOM 3982 C C . ALA A 1 508 ? 15.245 5.094 14.270 1.00 96.38 508 ALA A C 1
ATOM 3984 O O . ALA A 1 508 ? 15.875 4.039 14.328 1.00 96.38 508 ALA A O 1
ATOM 3985 N N . THR A 1 509 ? 14.086 5.248 14.916 1.00 97.94 509 THR A N 1
ATOM 3986 C CA . THR A 1 509 ? 13.509 4.193 15.753 1.00 97.94 509 THR A CA 1
ATOM 3987 C C . THR A 1 509 ? 12.932 3.079 14.883 1.00 97.94 509 THR A C 1
ATOM 3989 O O . THR A 1 509 ? 12.010 3.298 14.093 1.00 97.94 509 THR A O 1
ATOM 3992 N N . VAL A 1 510 ? 13.436 1.858 15.073 1.00 98.25 510 VAL A N 1
ATOM 3993 C CA . VAL A 1 510 ? 13.024 0.664 14.324 1.00 98.25 510 VAL A CA 1
ATOM 3994 C C . VAL A 1 510 ? 12.538 -0.418 15.280 1.00 98.25 510 VAL A C 1
ATOM 3996 O O . VAL A 1 510 ? 13.167 -0.705 16.296 1.00 98.25 510 VAL A O 1
ATOM 3999 N N . GLN A 1 511 ? 11.416 -1.045 14.941 1.00 97.44 511 GLN A N 1
ATOM 4000 C CA . GLN A 1 511 ? 10.889 -2.217 15.633 1.00 97.44 511 GLN A CA 1
ATOM 4001 C C . GLN A 1 511 ? 10.737 -3.380 14.661 1.00 97.44 511 GLN A C 1
ATOM 4003 O O . GLN A 1 511 ? 10.228 -3.206 13.556 1.00 97.44 511 GLN A O 1
ATOM 4008 N N . VAL A 1 512 ? 11.142 -4.573 15.090 1.00 97.31 512 VAL A N 1
ATOM 4009 C CA . VAL A 1 512 ? 11.084 -5.789 14.272 1.00 97.31 512 VAL A CA 1
ATOM 4010 C C . VAL A 1 512 ? 9.934 -6.671 14.739 1.00 97.31 512 VAL A C 1
ATOM 4012 O O . VAL A 1 512 ? 9.805 -6.946 15.931 1.00 97.31 512 VAL A O 1
ATOM 4015 N N . VAL A 1 513 ? 9.115 -7.138 13.797 1.00 96.12 513 VAL A N 1
ATOM 4016 C CA . VAL A 1 513 ? 8.068 -8.140 14.046 1.00 96.12 513 VAL A CA 1
ATOM 4017 C C . VAL A 1 513 ? 8.374 -9.378 13.216 1.00 96.12 513 VAL A C 1
ATOM 4019 O O . VAL A 1 513 ? 8.479 -9.303 11.992 1.00 96.12 513 VAL A O 1
ATOM 4022 N N . ASP A 1 514 ? 8.517 -10.524 13.877 1.00 95.69 514 ASP A N 1
ATOM 4023 C CA . ASP A 1 514 ? 8.803 -11.798 13.220 1.00 95.69 514 ASP A CA 1
ATOM 4024 C C . ASP A 1 514 ? 7.512 -12.594 12.996 1.00 95.69 514 ASP A C 1
ATOM 4026 O O . ASP A 1 514 ? 6.840 -13.022 13.934 1.00 95.69 514 ASP A O 1
ATOM 4030 N N . PHE A 1 515 ? 7.157 -12.817 11.734 1.00 96.12 515 PHE A N 1
ATOM 4031 C CA . PHE A 1 515 ? 5.959 -13.572 11.379 1.00 96.12 515 PHE A CA 1
ATOM 4032 C C . PHE A 1 515 ? 6.112 -15.087 11.543 1.00 96.12 515 PHE A C 1
ATOM 4034 O O . PHE A 1 515 ? 5.105 -15.797 11.528 1.00 96.12 515 PHE A O 1
ATOM 4041 N N . SER A 1 516 ? 7.327 -15.608 11.749 1.00 92.44 516 SER A N 1
ATOM 4042 C CA . SER A 1 516 ? 7.578 -17.055 11.848 1.00 92.44 516 SER A CA 1
ATOM 4043 C C . SER A 1 516 ? 6.826 -17.735 13.000 1.00 92.44 516 SER A C 1
ATOM 4045 O O . SER A 1 516 ? 6.577 -18.940 12.935 1.00 92.44 516 SER A O 1
ATOM 4047 N N . HIS A 1 517 ? 6.383 -16.967 14.002 1.00 90.25 517 HIS A N 1
ATOM 4048 C CA . HIS A 1 517 ? 5.522 -17.437 15.089 1.00 90.25 517 HIS A CA 1
ATOM 4049 C C . HIS A 1 517 ? 4.137 -17.913 14.621 1.00 90.25 517 HIS A C 1
ATOM 4051 O O . HIS A 1 517 ? 3.546 -18.782 15.257 1.00 90.25 517 HIS A O 1
ATOM 4057 N N . LEU A 1 518 ? 3.614 -17.374 13.514 1.00 92.88 518 LEU A N 1
ATOM 4058 C CA . LEU A 1 518 ? 2.324 -17.788 12.950 1.00 92.88 518 LEU A CA 1
ATOM 4059 C C . LEU A 1 518 ? 2.434 -19.073 12.133 1.00 92.88 518 LEU A C 1
ATOM 4061 O O . LEU A 1 518 ? 1.540 -19.926 12.146 1.00 92.88 518 LEU A O 1
ATOM 4065 N N . ASP A 1 519 ? 3.505 -19.181 11.356 1.00 89.94 519 ASP A N 1
ATOM 4066 C CA . ASP A 1 519 ? 3.803 -20.351 10.549 1.00 89.94 519 ASP A CA 1
ATOM 4067 C C . ASP A 1 519 ? 5.307 -20.410 10.254 1.00 89.94 519 ASP A C 1
ATOM 4069 O O . ASP A 1 519 ? 5.819 -19.587 9.486 1.00 89.94 519 ASP A O 1
ATOM 4073 N N . PRO A 1 520 ? 6.038 -21.394 10.801 1.00 85.69 520 PRO A N 1
ATOM 4074 C CA . PRO A 1 520 ? 7.483 -21.431 10.659 1.00 85.69 520 PRO A CA 1
ATOM 4075 C C . PRO A 1 520 ? 7.915 -21.666 9.212 1.00 85.69 520 PRO A C 1
ATOM 4077 O O . PRO A 1 520 ? 9.064 -21.385 8.894 1.00 85.69 520 PRO A O 1
ATOM 4080 N N . LYS A 1 521 ? 7.044 -22.150 8.316 1.00 84.12 521 LYS A N 1
ATOM 4081 C CA . LYS A 1 521 ? 7.397 -22.389 6.914 1.00 84.12 521 LYS A CA 1
ATOM 4082 C C . LYS A 1 521 ? 6.902 -21.288 5.987 1.00 84.12 521 LYS A C 1
ATOM 4084 O O . LYS A 1 521 ? 7.671 -20.836 5.146 1.00 84.12 521 LYS A O 1
ATOM 4089 N N . PHE A 1 522 ? 5.640 -20.893 6.108 1.00 86.44 522 PHE A N 1
ATOM 4090 C CA . PHE A 1 522 ? 4.975 -20.057 5.106 1.00 86.44 522 PHE A CA 1
ATOM 4091 C C . PHE A 1 522 ? 4.755 -18.614 5.538 1.00 86.44 522 PHE A C 1
ATOM 4093 O O . PHE A 1 522 ? 4.396 -17.801 4.693 1.00 86.44 522 PHE A O 1
ATOM 4100 N N . ALA A 1 523 ? 4.984 -18.264 6.806 1.00 90.62 523 ALA A N 1
ATOM 4101 C CA . ALA A 1 523 ? 4.860 -16.881 7.245 1.00 90.62 523 ALA A CA 1
ATOM 4102 C C . ALA A 1 523 ? 6.128 -16.071 6.909 1.00 90.62 523 ALA A C 1
ATOM 4104 O O . ALA A 1 523 ? 6.774 -15.496 7.782 1.00 90.62 523 ALA A O 1
ATOM 4105 N N . ARG A 1 524 ? 6.526 -16.081 5.634 1.00 93.38 524 ARG A N 1
ATOM 4106 C CA . ARG A 1 524 ? 7.752 -15.472 5.104 1.00 93.38 524 ARG A CA 1
ATOM 4107 C C . ARG A 1 524 ? 7.593 -15.176 3.616 1.00 93.38 524 ARG A C 1
ATOM 4109 O O . ARG A 1 524 ? 6.854 -15.886 2.948 1.00 93.38 524 ARG A O 1
ATOM 4116 N N . GLY A 1 525 ? 8.342 -14.200 3.113 1.00 94.06 525 GLY A N 1
ATOM 4117 C CA . GLY A 1 525 ? 8.458 -13.945 1.681 1.00 94.06 525 GLY A CA 1
ATOM 4118 C C . GLY A 1 525 ? 7.213 -13.326 1.041 1.00 94.06 525 GLY A C 1
ATOM 4119 O O . GLY A 1 525 ? 6.539 -13.923 0.199 1.00 94.06 525 GLY A O 1
ATOM 4120 N N . TYR A 1 526 ? 6.930 -12.089 1.432 1.00 96.62 526 TYR A N 1
ATOM 4121 C CA . TYR A 1 526 ? 5.785 -11.306 0.986 1.00 96.62 526 TYR A CA 1
ATOM 4122 C C . TYR A 1 526 ? 6.204 -10.259 -0.040 1.00 96.62 526 TYR A C 1
ATOM 4124 O O . TYR A 1 526 ? 7.290 -9.690 0.048 1.00 96.62 526 TYR A O 1
ATOM 4132 N N . PHE A 1 527 ? 5.334 -9.966 -1.003 1.00 94.75 527 PHE A N 1
ATOM 4133 C CA . PHE A 1 527 ? 5.616 -8.972 -2.037 1.00 94.75 527 PHE A CA 1
ATOM 4134 C C . PHE A 1 527 ? 4.590 -7.840 -1.997 1.00 94.75 527 PHE A C 1
ATOM 4136 O O . PHE A 1 527 ? 3.547 -7.886 -2.654 1.00 94.75 527 PHE A O 1
ATOM 4143 N N . GLY A 1 528 ? 4.914 -6.818 -1.209 1.00 94.19 528 GLY A N 1
ATOM 4144 C CA . GLY A 1 528 ? 4.043 -5.695 -0.892 1.00 94.19 528 GLY A CA 1
ATOM 4145 C C . GLY A 1 528 ? 3.112 -5.949 0.296 1.00 94.19 528 GLY A C 1
ATOM 4146 O O . GLY A 1 528 ? 2.938 -7.065 0.793 1.00 94.19 528 GLY A O 1
ATOM 4147 N N . GLY A 1 529 ? 2.481 -4.870 0.730 1.00 96.06 529 GLY A N 1
ATOM 4148 C CA . GLY A 1 529 ? 1.470 -4.866 1.771 1.00 96.06 529 GLY A CA 1
ATOM 4149 C C . GLY A 1 529 ? 0.659 -3.584 1.683 1.00 96.06 529 GLY A C 1
ATOM 4150 O O . GLY A 1 529 ? 1.095 -2.607 1.075 1.00 96.06 529 GLY A O 1
ATOM 4151 N N . PHE A 1 530 ? -0.543 -3.607 2.237 1.00 96.62 530 PHE A N 1
ATOM 4152 C CA . PHE A 1 530 ? -1.454 -2.469 2.201 1.00 96.62 530 PHE A CA 1
ATOM 4153 C C . PHE A 1 530 ? -2.349 -2.470 3.435 1.00 96.62 530 PHE A C 1
ATOM 4155 O O . PHE A 1 530 ? -2.480 -3.480 4.130 1.00 96.62 530 PHE A O 1
ATOM 4162 N N . THR A 1 531 ? -2.967 -1.327 3.713 1.00 95.75 531 THR A N 1
ATOM 4163 C CA . THR A 1 531 ? -3.837 -1.151 4.873 1.00 95.75 531 THR A CA 1
ATOM 4164 C C . THR A 1 531 ? -5.306 -1.253 4.482 1.00 95.75 531 THR A C 1
ATOM 4166 O O . THR A 1 531 ? -5.723 -0.794 3.421 1.00 95.75 531 THR A O 1
ATOM 4169 N N . VAL A 1 532 ? -6.107 -1.851 5.359 1.00 95.38 532 VAL A N 1
ATOM 4170 C CA . VAL A 1 532 ? -7.566 -1.720 5.366 1.00 95.38 532 VAL A CA 1
ATOM 4171 C C . VAL A 1 532 ? -7.931 -1.348 6.795 1.00 95.38 532 VAL A C 1
ATOM 4173 O O . VAL A 1 532 ? -7.614 -2.106 7.709 1.00 95.38 532 VAL A O 1
ATOM 4176 N N . ASN A 1 533 ? -8.561 -0.185 6.988 1.00 90.12 533 ASN A N 1
ATOM 4177 C CA . ASN A 1 533 ? -8.847 0.397 8.304 1.00 90.12 533 ASN A CA 1
ATOM 4178 C C . ASN A 1 533 ? -7.621 0.401 9.253 1.00 90.12 533 ASN A C 1
ATOM 4180 O O . ASN A 1 533 ? -6.616 1.034 8.937 1.00 90.12 533 ASN A O 1
ATOM 4184 N N . SER A 1 534 ? -7.689 -0.293 10.392 1.00 89.44 534 SER A N 1
ATOM 4185 C CA . SER A 1 534 ? -6.639 -0.380 11.417 1.00 89.44 534 SER A CA 1
ATOM 4186 C C . SER A 1 534 ? -5.750 -1.626 11.276 1.00 89.44 534 SER A C 1
ATOM 4188 O O . SER A 1 534 ? -5.054 -2.002 12.223 1.00 89.44 534 SER A O 1
ATOM 4190 N N . PHE A 1 535 ? -5.791 -2.307 10.128 1.00 95.31 535 PHE A N 1
ATOM 4191 C CA . PHE A 1 535 ? -5.004 -3.510 9.865 1.00 95.31 535 PHE A CA 1
ATOM 4192 C C . PHE A 1 535 ? -4.161 -3.377 8.601 1.00 95.31 535 PHE A C 1
ATOM 4194 O O . PHE A 1 535 ? -4.590 -2.801 7.602 1.00 95.31 535 PHE A O 1
ATOM 4201 N N . ALA A 1 536 ? -2.978 -3.979 8.628 1.00 97.50 536 ALA A N 1
ATOM 4202 C CA . ALA A 1 536 ? -2.163 -4.231 7.451 1.00 97.50 536 ALA A CA 1
ATOM 4203 C C . ALA A 1 536 ? -2.293 -5.679 6.987 1.00 97.50 536 ALA A C 1
ATOM 4205 O O . ALA A 1 536 ? -2.400 -6.591 7.805 1.00 97.50 536 ALA A O 1
ATOM 4206 N N . TYR A 1 537 ? -2.230 -5.873 5.674 1.00 98.31 537 TYR A N 1
ATOM 4207 C CA . TYR A 1 537 ? -2.289 -7.167 5.007 1.00 98.31 537 TYR A CA 1
ATOM 4208 C C . TYR A 1 537 ? -1.030 -7.341 4.167 1.00 98.31 537 TYR A C 1
ATOM 4210 O O . TYR A 1 537 ? -0.741 -6.521 3.295 1.00 98.31 537 TYR A O 1
ATOM 4218 N N . PHE A 1 538 ? -0.285 -8.410 4.433 1.00 98.31 538 PHE A N 1
ATOM 4219 C CA . PHE A 1 538 ? 0.937 -8.753 3.712 1.00 98.31 538 PHE A CA 1
ATOM 4220 C C . PHE A 1 538 ? 0.622 -9.748 2.601 1.00 98.31 538 PHE A C 1
ATOM 4222 O O . PHE A 1 538 ? -0.038 -10.766 2.828 1.00 98.31 538 PHE A O 1
ATOM 4229 N N . VAL A 1 539 ? 1.078 -9.442 1.387 1.00 98.12 539 VAL A N 1
ATOM 4230 C CA . VAL A 1 539 ? 0.691 -10.176 0.178 1.00 98.12 539 VAL A CA 1
ATOM 4231 C C . VAL A 1 539 ? 1.570 -11.418 0.015 1.00 98.12 539 VAL A C 1
ATOM 4233 O O . VAL A 1 539 ? 2.779 -11.268 -0.184 1.00 98.12 539 VAL A O 1
ATOM 4236 N N . PRO A 1 540 ? 1.010 -12.641 0.098 1.00 96.81 540 PRO A N 1
ATOM 4237 C CA . PRO A 1 540 ? 1.806 -13.861 0.062 1.00 96.81 540 PRO A CA 1
ATOM 4238 C C . PRO A 1 540 ? 2.382 -14.098 -1.327 1.00 96.81 540 PRO A C 1
ATOM 4240 O O . PRO A 1 540 ? 1.634 -14.193 -2.304 1.00 96.81 540 PRO A O 1
ATOM 4243 N N . TYR A 1 541 ? 3.704 -14.246 -1.398 1.00 94.31 541 TYR A N 1
ATOM 4244 C CA . TYR A 1 541 ? 4.407 -14.482 -2.647 1.00 94.31 541 TYR A CA 1
ATOM 4245 C C . TYR A 1 541 ? 5.097 -15.845 -2.620 1.00 94.31 541 TYR A C 1
ATOM 4247 O O . TYR A 1 541 ? 4.495 -16.841 -3.032 1.00 94.31 541 TYR A O 1
ATOM 4255 N N . MET A 1 542 ? 6.329 -15.930 -2.121 1.00 89.75 542 MET A N 1
ATOM 4256 C CA . MET A 1 542 ? 7.142 -17.145 -2.194 1.00 89.75 542 MET A CA 1
ATOM 4257 C C . MET A 1 542 ? 7.844 -17.427 -0.872 1.00 89.75 542 MET A C 1
ATOM 4259 O O . MET A 1 542 ? 8.371 -16.517 -0.261 1.00 89.75 542 MET A O 1
ATOM 4263 N N . TRP A 1 543 ? 7.919 -18.690 -0.455 1.00 86.75 543 TRP A N 1
ATOM 4264 C CA . TRP A 1 543 ? 8.660 -19.099 0.751 1.00 86.75 543 TRP A CA 1
ATOM 4265 C C . TRP A 1 543 ? 10.077 -19.597 0.429 1.00 86.75 543 TRP A C 1
ATOM 4267 O O . TRP A 1 543 ? 10.851 -19.962 1.315 1.00 86.75 543 TRP A O 1
ATOM 4277 N N . THR A 1 544 ? 10.397 -19.689 -0.861 1.00 79.56 544 THR A N 1
ATOM 4278 C CA . THR A 1 544 ? 11.674 -20.162 -1.382 1.00 79.56 544 THR A CA 1
ATOM 4279 C C . THR A 1 544 ? 11.795 -19.737 -2.842 1.00 79.56 544 THR A C 1
ATOM 4281 O O . THR A 1 544 ? 10.806 -19.795 -3.562 1.00 79.56 544 THR A O 1
ATOM 4284 N N . ALA A 1 545 ? 12.975 -19.329 -3.314 1.00 68.69 545 ALA A N 1
ATOM 4285 C CA . ALA A 1 545 ? 13.169 -19.049 -4.745 1.00 68.69 545 ALA A CA 1
ATOM 4286 C C . ALA A 1 545 ? 13.629 -20.273 -5.561 1.00 68.69 545 ALA A C 1
ATOM 4288 O O . ALA A 1 545 ? 14.024 -20.124 -6.712 1.00 68.69 545 ALA A O 1
ATOM 4289 N N . ASN A 1 546 ? 13.626 -21.482 -4.983 1.00 64.19 546 ASN A N 1
ATOM 4290 C CA . ASN A 1 546 ? 13.963 -22.694 -5.729 1.00 64.19 546 ASN A CA 1
ATOM 4291 C C . ASN A 1 546 ? 12.772 -23.119 -6.598 1.00 64.19 546 ASN A C 1
ATOM 4293 O O . ASN A 1 546 ? 11.839 -23.760 -6.117 1.00 64.19 546 ASN A O 1
ATOM 4297 N N . ASP A 1 547 ? 12.828 -22.763 -7.878 1.00 57.72 547 ASP A N 1
ATOM 4298 C CA . ASP A 1 547 ? 11.905 -23.211 -8.923 1.00 57.72 547 ASP A CA 1
ATOM 4299 C C . ASP A 1 547 ? 12.417 -24.442 -9.698 1.00 57.72 547 ASP A C 1
ATOM 4301 O O . ASP A 1 547 ? 11.665 -25.061 -10.450 1.00 57.72 547 ASP A O 1
ATOM 4305 N N . LEU A 1 548 ? 13.673 -24.842 -9.468 1.00 56.41 548 LEU A N 1
ATOM 4306 C CA . LEU A 1 548 ? 14.348 -25.933 -10.172 1.00 56.41 548 LEU A CA 1
ATOM 4307 C C . LEU A 1 548 ? 13.900 -27.323 -9.714 1.00 56.41 548 LEU A C 1
ATOM 4309 O O . LEU A 1 548 ? 14.056 -28.289 -10.460 1.00 56.41 548 LEU A O 1
ATOM 4313 N N . SER A 1 549 ? 13.367 -27.460 -8.495 1.00 61.91 549 SER A N 1
ATOM 4314 C CA . SER A 1 549 ? 12.807 -28.734 -8.043 1.00 61.91 549 SER A CA 1
ATOM 4315 C C . SER A 1 549 ? 11.407 -28.935 -8.640 1.00 61.91 549 SER A C 1
ATOM 4317 O O . SER A 1 549 ? 10.466 -28.258 -8.222 1.00 61.91 549 SER A O 1
ATOM 4319 N N . PRO A 1 550 ? 11.205 -29.908 -9.552 1.00 60.31 550 PRO A N 1
ATOM 4320 C CA . PRO A 1 550 ? 9.914 -30.125 -10.211 1.00 60.31 550 PRO A CA 1
ATOM 4321 C C . PRO A 1 550 ? 8.766 -30.478 -9.245 1.00 60.31 550 PRO A C 1
ATOM 4323 O O . PRO A 1 550 ? 7.595 -30.425 -9.622 1.00 60.31 550 PRO A O 1
ATOM 4326 N N . THR A 1 551 ? 9.090 -30.856 -8.006 1.00 66.12 551 THR A N 1
ATOM 4327 C CA . THR A 1 551 ? 8.138 -31.273 -6.969 1.00 66.12 551 THR A CA 1
ATOM 4328 C C . THR A 1 551 ? 7.834 -30.192 -5.934 1.00 66.12 551 THR A C 1
ATOM 4330 O O . THR A 1 551 ? 6.896 -30.359 -5.156 1.00 66.12 551 THR A O 1
ATOM 4333 N N . VAL A 1 552 ? 8.601 -29.098 -5.885 1.00 74.12 552 VAL A N 1
ATOM 4334 C CA . VAL A 1 552 ? 8.430 -28.043 -4.876 1.00 74.12 552 VAL A CA 1
ATOM 4335 C C . VAL A 1 552 ? 7.769 -26.832 -5.521 1.00 74.12 552 VAL A C 1
ATOM 4337 O O . VAL A 1 552 ? 8.294 -26.262 -6.468 1.00 74.12 552 VAL A O 1
ATOM 4340 N N . ASN A 1 553 ? 6.607 -26.426 -5.004 1.00 80.88 553 ASN A N 1
ATOM 4341 C CA . ASN A 1 553 ? 6.019 -25.139 -5.364 1.00 80.88 553 ASN A CA 1
ATOM 4342 C C . ASN A 1 553 ? 6.646 -24.041 -4.485 1.00 80.88 553 ASN A C 1
ATOM 4344 O O . ASN A 1 553 ? 6.442 -24.094 -3.265 1.00 80.88 553 ASN A O 1
ATOM 4348 N N . PRO A 1 554 ? 7.373 -23.067 -5.063 1.00 85.81 554 PRO A N 1
ATOM 4349 C CA . PRO A 1 554 ? 7.982 -21.986 -4.294 1.00 85.81 554 PRO A CA 1
ATOM 4350 C C . PRO A 1 554 ? 6.961 -21.004 -3.708 1.00 85.81 554 PRO A C 1
ATOM 4352 O O . PRO A 1 554 ? 7.260 -20.297 -2.747 1.00 85.81 554 PRO A O 1
ATOM 4355 N N . TYR A 1 555 ? 5.743 -20.979 -4.248 1.00 90.31 555 TYR A N 1
ATOM 4356 C CA . TYR A 1 555 ? 4.693 -20.042 -3.871 1.00 90.31 555 TYR A CA 1
ATOM 4357 C C . TYR A 1 555 ? 3.828 -20.567 -2.719 1.00 90.31 555 TYR A C 1
ATOM 4359 O O . TYR A 1 555 ? 3.584 -21.771 -2.592 1.00 90.31 555 TYR A O 1
ATOM 4367 N N . HIS A 1 556 ? 3.325 -19.655 -1.886 1.00 92.88 556 HIS A N 1
ATOM 4368 C CA . HIS A 1 556 ? 2.392 -19.949 -0.790 1.00 92.88 556 HIS A CA 1
ATOM 4369 C C . HIS A 1 556 ? 1.192 -18.991 -0.818 1.00 92.88 556 HIS A C 1
ATOM 4371 O O . HIS A 1 556 ? 1.187 -18.017 -1.568 1.00 92.88 556 HIS A O 1
ATOM 4377 N N . GLY A 1 557 ? 0.157 -19.310 -0.038 1.00 95.31 557 GLY A N 1
ATOM 4378 C CA . GLY A 1 557 ? -1.102 -18.556 0.045 1.00 95.31 557 GLY A CA 1
ATOM 4379 C C . GLY A 1 557 ? -1.424 -18.057 1.453 1.00 95.31 557 GLY A C 1
ATOM 4380 O O . GLY A 1 557 ? -2.583 -17.796 1.751 1.00 95.31 557 GLY A O 1
ATOM 4381 N N . VAL A 1 558 ? -0.423 -17.979 2.335 1.00 97.31 558 VAL A N 1
ATOM 4382 C CA . VAL A 1 558 ? -0.614 -17.580 3.739 1.00 97.31 558 VAL A CA 1
ATOM 4383 C C . VAL A 1 558 ? -0.542 -16.063 3.854 1.00 97.31 558 VAL A C 1
ATOM 4385 O O . VAL A 1 558 ? 0.546 -15.497 3.863 1.00 97.31 558 VAL A O 1
ATOM 4388 N N . VAL A 1 559 ? -1.699 -15.414 3.936 1.00 98.25 559 VAL A N 1
ATOM 4389 C CA . VAL A 1 559 ? -1.828 -13.976 4.189 1.00 98.25 559 VAL A CA 1
ATOM 4390 C C . VAL A 1 559 ? -1.584 -13.718 5.670 1.00 98.25 559 VAL A C 1
ATOM 4392 O O . VAL A 1 559 ? -2.222 -14.347 6.515 1.00 98.25 559 VAL A O 1
ATOM 4395 N N . VAL A 1 560 ? -0.714 -12.761 5.989 1.00 98.12 560 VAL A N 1
ATOM 4396 C CA . VAL A 1 560 ? -0.577 -12.241 7.356 1.00 98.12 560 VAL A CA 1
ATOM 4397 C C . VAL A 1 560 ? -1.338 -10.934 7.484 1.00 98.12 560 VAL A C 1
ATOM 4399 O O . VAL A 1 560 ? -1.204 -10.040 6.647 1.00 98.12 560 VAL A O 1
ATOM 4402 N N . ARG A 1 561 ? -2.127 -10.838 8.553 1.00 97.31 561 ARG A N 1
ATOM 4403 C CA . ARG A 1 561 ? -2.794 -9.621 9.001 1.00 97.31 561 ARG A CA 1
ATOM 4404 C C . ARG A 1 561 ? -2.111 -9.117 10.268 1.00 97.31 561 ARG A C 1
ATOM 4406 O O . ARG A 1 561 ? -1.903 -9.890 11.196 1.00 97.31 561 ARG A O 1
ATOM 4413 N N . LEU A 1 562 ? -1.789 -7.829 10.311 1.00 97.31 562 LEU A N 1
ATOM 4414 C CA . LEU A 1 562 ? -1.185 -7.145 11.456 1.00 97.31 562 LEU A CA 1
ATOM 4415 C C . LEU A 1 562 ? -2.130 -6.050 11.945 1.00 97.31 562 LEU A C 1
ATOM 4417 O O . LEU A 1 562 ? -2.545 -5.201 11.159 1.00 97.31 562 LEU A O 1
ATOM 4421 N N . ASN A 1 563 ? -2.436 -6.031 13.237 1.00 94.12 563 ASN A N 1
ATOM 4422 C CA . ASN A 1 563 ? -3.100 -4.904 13.876 1.00 94.12 563 ASN A CA 1
ATOM 4423 C C . ASN A 1 563 ? -2.106 -3.739 14.001 1.00 94.12 563 ASN A C 1
ATOM 4425 O O . ASN A 1 563 ? -1.071 -3.867 14.651 1.00 94.12 563 ASN A O 1
ATOM 4429 N N . LEU A 1 564 ? -2.410 -2.598 13.386 1.00 93.06 564 LEU A N 1
ATOM 4430 C CA . LEU A 1 564 ? -1.485 -1.461 13.313 1.00 93.06 564 LEU A CA 1
ATOM 4431 C C . LEU A 1 564 ? -1.333 -0.716 14.646 1.00 93.06 564 LEU A C 1
ATOM 4433 O O . LEU A 1 564 ? -0.351 0.004 14.833 1.00 93.06 564 LEU A O 1
ATOM 4437 N N . LEU A 1 565 ? -2.271 -0.917 15.575 1.00 86.81 565 LEU A N 1
ATOM 4438 C CA . LEU A 1 565 ? -2.278 -0.297 16.898 1.00 86.81 565 LEU A CA 1
ATOM 4439 C C . LEU A 1 565 ? -1.533 -1.153 17.928 1.00 86.81 565 LEU A C 1
ATOM 4441 O O . LEU A 1 565 ? -0.753 -0.627 18.716 1.00 86.81 565 LEU A O 1
ATOM 4445 N N . THR A 1 566 ? -1.753 -2.472 17.916 1.00 89.56 566 THR A N 1
ATOM 4446 C CA . THR A 1 566 ? -1.211 -3.393 18.936 1.00 89.56 566 THR A CA 1
ATOM 4447 C C . THR A 1 566 ? -0.032 -4.233 18.459 1.00 89.56 566 THR A C 1
ATOM 4449 O O . THR A 1 566 ? 0.615 -4.881 19.274 1.00 89.56 566 THR A O 1
ATOM 4452 N N . LEU A 1 567 ? 0.233 -4.256 17.149 1.00 92.38 567 LEU A N 1
ATOM 4453 C CA . LEU A 1 567 ? 1.151 -5.185 16.482 1.00 92.38 567 LEU A CA 1
ATOM 4454 C C . LEU A 1 567 ? 0.791 -6.672 16.635 1.00 92.38 567 LEU A C 1
ATOM 4456 O O . LEU A 1 567 ? 1.604 -7.536 16.311 1.00 92.38 567 LEU A O 1
ATOM 4460 N N . ALA A 1 568 ? -0.427 -6.989 17.081 1.00 93.12 568 ALA A N 1
ATOM 4461 C CA . ALA A 1 568 ? -0.916 -8.362 17.082 1.00 93.12 568 ALA A CA 1
ATOM 4462 C C . ALA A 1 568 ? -1.009 -8.894 15.645 1.00 93.12 568 ALA A C 1
ATOM 4464 O O . ALA A 1 568 ? -1.442 -8.179 14.738 1.00 93.12 568 ALA A O 1
ATOM 4465 N N . ILE A 1 569 ? -0.609 -10.148 15.446 1.00 96.19 569 ILE A N 1
ATOM 4466 C CA . ILE A 1 569 ? -0.549 -10.789 14.131 1.00 96.19 569 ILE A CA 1
ATOM 4467 C C . ILE A 1 569 ? -1.479 -11.997 14.058 1.00 96.19 569 ILE A C 1
ATOM 4469 O O . ILE A 1 569 ? -1.625 -12.748 15.019 1.00 96.19 569 ILE A O 1
ATOM 4473 N N . GLU A 1 570 ? -2.070 -12.202 12.886 1.00 96.19 570 GLU A N 1
ATOM 4474 C CA . GLU A 1 570 ? -2.951 -13.323 12.560 1.00 96.19 570 GLU A CA 1
ATOM 4475 C C . GLU A 1 570 ? -2.676 -13.819 11.135 1.00 96.19 570 GLU A C 1
ATOM 4477 O O . GLU A 1 570 ? -2.094 -13.096 10.320 1.00 96.19 570 GLU A O 1
ATOM 4482 N N . LYS A 1 571 ? -3.110 -15.044 10.806 1.00 97.25 571 LYS A N 1
ATOM 4483 C CA . LYS A 1 571 ? -2.947 -15.615 9.461 1.00 97.25 571 LYS A CA 1
ATOM 4484 C C . LYS A 1 571 ? -4.247 -16.132 8.858 1.00 97.25 571 LYS A C 1
ATOM 4486 O O . LYS A 1 571 ? -5.106 -16.641 9.571 1.00 97.25 571 LYS A O 1
ATOM 4491 N N . LEU A 1 572 ? -4.309 -16.096 7.531 1.00 98.19 572 LEU A N 1
ATOM 4492 C CA . LEU A 1 572 ? -5.320 -16.748 6.706 1.00 98.19 572 LEU A CA 1
ATOM 4493 C C . LEU A 1 572 ? -4.624 -17.558 5.608 1.00 98.19 572 LEU A C 1
ATOM 4495 O O . LEU A 1 572 ? -3.836 -17.011 4.841 1.00 98.19 572 LEU A O 1
ATOM 4499 N N . ASP A 1 573 ? -4.919 -18.854 5.518 1.00 97.50 573 ASP A N 1
ATOM 4500 C CA . ASP A 1 573 ? -4.413 -19.715 4.446 1.00 97.50 573 ASP A CA 1
ATOM 4501 C C . ASP A 1 573 ? -5.439 -19.817 3.310 1.00 97.50 573 ASP A C 1
ATOM 4503 O O . ASP A 1 573 ? -6.444 -20.524 3.413 1.00 97.50 573 ASP A O 1
ATOM 4507 N N . LEU A 1 574 ? -5.167 -19.122 2.204 1.00 97.50 574 LEU A N 1
ATOM 4508 C CA . LEU A 1 574 ? -6.021 -19.123 1.013 1.00 97.50 574 LEU A CA 1
ATOM 4509 C C . LEU A 1 574 ? -6.092 -20.501 0.339 1.00 97.50 574 LEU A C 1
ATOM 4511 O O . LEU A 1 574 ? -7.028 -20.780 -0.409 1.00 97.50 574 LEU A O 1
ATOM 4515 N N . THR A 1 575 ? -5.135 -21.392 0.610 1.00 94.56 575 THR A N 1
ATOM 4516 C CA . THR A 1 575 ? -5.092 -22.721 -0.012 1.00 94.56 575 THR A CA 1
ATOM 4517 C C . THR A 1 575 ? -6.158 -23.672 0.527 1.00 94.56 575 THR A C 1
ATOM 4519 O O . THR A 1 575 ? -6.457 -24.677 -0.119 1.00 94.56 575 THR A O 1
ATOM 4522 N N . LEU A 1 576 ? -6.771 -23.321 1.663 1.00 96.75 576 LEU A N 1
ATOM 4523 C CA . LEU A 1 576 ? -7.944 -23.998 2.216 1.00 96.75 576 LEU A CA 1
ATOM 4524 C C . LEU A 1 576 ? -9.220 -23.713 1.409 1.00 96.75 576 LEU A C 1
ATOM 4526 O O . LEU A 1 576 ? -10.134 -24.530 1.422 1.00 96.75 576 LEU A O 1
ATOM 4530 N N . VAL A 1 577 ? -9.270 -22.581 0.699 1.00 97.38 577 VAL A N 1
ATOM 4531 C CA . VAL A 1 577 ? -10.370 -22.220 -0.210 1.00 97.38 577 VAL A CA 1
ATOM 4532 C C . VAL A 1 577 ? -10.150 -22.878 -1.567 1.00 97.38 577 VAL A C 1
ATOM 4534 O O . VAL A 1 577 ? -11.025 -23.562 -2.092 1.00 97.38 577 VAL A O 1
ATOM 4537 N N . ASP A 1 578 ? -8.954 -22.701 -2.130 1.00 92.94 578 ASP A N 1
ATOM 4538 C CA . ASP A 1 578 ? -8.540 -23.356 -3.367 1.00 92.94 578 ASP A CA 1
ATOM 4539 C C . ASP A 1 578 ? -7.009 -23.565 -3.361 1.00 92.94 578 ASP A C 1
ATOM 4541 O O . ASP A 1 578 ? -6.253 -22.595 -3.238 1.00 92.94 578 ASP A O 1
ATOM 4545 N N . PRO A 1 579 ? -6.507 -24.805 -3.556 1.00 89.75 579 PRO A N 1
ATOM 4546 C CA . PRO A 1 579 ? -5.075 -25.125 -3.498 1.00 89.75 579 PRO A CA 1
ATOM 4547 C C . PRO A 1 579 ? -4.165 -24.337 -4.456 1.00 89.75 579 PRO A C 1
ATOM 4549 O O . PRO A 1 579 ? -2.936 -24.363 -4.296 1.00 89.75 579 PRO A O 1
ATOM 4552 N N . SER A 1 580 ? -4.744 -23.688 -5.473 1.00 88.44 580 SER A N 1
ATOM 4553 C CA . SER A 1 580 ? -4.052 -22.862 -6.468 1.00 88.44 580 SER A CA 1
ATOM 4554 C C . SER A 1 580 ? -3.872 -21.393 -6.066 1.00 88.44 580 SER A C 1
ATOM 4556 O O . SER A 1 580 ? -3.149 -20.682 -6.767 1.00 88.44 580 SER A O 1
ATOM 4558 N N . LEU A 1 581 ? -4.481 -20.933 -4.966 1.00 94.00 581 LEU A N 1
ATOM 4559 C CA . LEU A 1 581 ? -4.374 -19.553 -4.474 1.00 94.00 581 LEU A CA 1
ATOM 4560 C C . LEU A 1 581 ? -3.047 -19.330 -3.749 1.00 94.00 581 LEU A C 1
ATOM 4562 O O . LEU A 1 581 ? -2.965 -19.293 -2.523 1.00 94.00 581 LEU A O 1
ATOM 4566 N N . LYS A 1 582 ? -1.984 -19.221 -4.540 1.00 92.19 582 LYS A N 1
ATOM 4567 C CA . LYS A 1 582 ? -0.605 -19.023 -4.093 1.00 92.19 582 LYS A CA 1
ATOM 4568 C C . LYS A 1 582 ? 0.065 -17.977 -4.972 1.00 92.19 582 LYS A C 1
ATOM 4570 O O . LYS A 1 582 ? -0.258 -17.893 -6.150 1.00 92.19 582 LYS A O 1
ATOM 4575 N N . GLY A 1 583 ? 1.034 -17.248 -4.430 1.00 92.44 583 GLY A N 1
ATOM 4576 C CA . GLY A 1 583 ? 1.927 -16.409 -5.230 1.00 92.44 583 GLY A CA 1
ATOM 4577 C C . GLY A 1 583 ? 1.240 -15.215 -5.890 1.00 92.44 583 GLY A C 1
ATOM 4578 O O . GLY A 1 583 ? 1.159 -15.077 -7.115 1.00 92.44 583 GLY A O 1
ATOM 4579 N N . PHE A 1 584 ? 0.764 -14.329 -5.029 1.00 96.38 584 PHE A N 1
ATOM 4580 C CA . PHE A 1 584 ? 0.233 -13.023 -5.378 1.00 96.38 584 PHE A CA 1
ATOM 4581 C C . PHE A 1 584 ? 1.361 -11.988 -5.374 1.00 96.38 584 PHE A C 1
ATOM 4583 O O . PHE A 1 584 ? 2.399 -12.187 -4.741 1.00 96.38 584 PHE A O 1
ATOM 4590 N N . MET A 1 585 ? 1.169 -10.884 -6.088 1.00 92.00 585 MET A N 1
ATOM 4591 C CA . MET A 1 585 ? 2.128 -9.783 -6.122 1.00 92.00 585 MET A CA 1
ATOM 4592 C C . MET A 1 585 ? 1.388 -8.466 -5.943 1.00 92.00 585 MET A C 1
ATOM 4594 O O . MET A 1 585 ? 0.593 -8.089 -6.796 1.00 92.00 585 MET A O 1
ATOM 4598 N N . ARG A 1 586 ? 1.664 -7.761 -4.841 1.00 94.25 586 ARG A N 1
ATOM 4599 C CA . ARG A 1 586 ? 0.934 -6.561 -4.411 1.00 94.25 586 ARG A CA 1
ATOM 4600 C C . ARG A 1 586 ? -0.579 -6.794 -4.224 1.00 94.25 586 ARG A C 1
ATOM 4602 O O . ARG A 1 586 ? -1.134 -7.882 -4.392 1.00 94.25 586 ARG A O 1
ATOM 4609 N N . GLY A 1 587 ? -1.253 -5.745 -3.783 1.00 95.94 587 GLY A N 1
ATOM 4610 C CA . GLY A 1 587 ? -2.682 -5.738 -3.517 1.00 95.94 587 GLY A CA 1
ATOM 4611 C C . GLY A 1 587 ? -3.134 -4.348 -3.105 1.00 95.94 587 GLY A C 1
ATOM 4612 O O . GLY A 1 587 ? -2.316 -3.434 -2.994 1.00 95.94 587 GLY A O 1
ATOM 4613 N N . PHE A 1 588 ? -4.435 -4.183 -2.918 1.00 96.81 588 PHE A N 1
ATOM 4614 C CA . PHE A 1 588 ? -5.027 -2.897 -2.572 1.00 96.81 588 PHE A CA 1
ATOM 4615 C C . PHE A 1 588 ? -6.338 -3.073 -1.803 1.00 96.81 588 PHE A C 1
ATOM 4617 O O . PHE A 1 588 ? -6.946 -4.146 -1.788 1.00 96.81 588 PHE A O 1
ATOM 4624 N N . ALA A 1 589 ? -6.777 -1.996 -1.159 1.00 96.50 589 ALA A N 1
ATOM 4625 C CA . ALA A 1 589 ? -8.022 -1.953 -0.407 1.00 96.50 589 ALA A CA 1
ATOM 4626 C C . ALA A 1 589 ? -9.205 -1.509 -1.277 1.00 96.50 589 ALA A C 1
ATOM 4628 O O . ALA A 1 589 ? -9.069 -0.643 -2.142 1.00 96.50 589 ALA A O 1
ATOM 4629 N N . PHE A 1 590 ? -10.385 -2.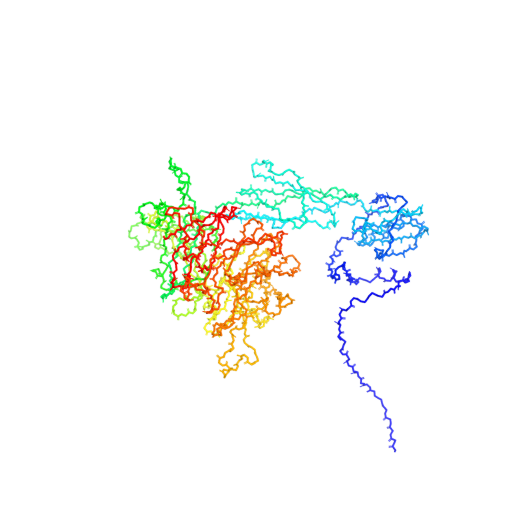060 -0.993 1.00 96.19 590 PHE A N 1
ATOM 4630 C CA . PHE A 1 590 ? -11.662 -1.572 -1.510 1.00 96.19 590 PHE A CA 1
ATOM 4631 C C . PHE A 1 590 ? -12.741 -1.685 -0.431 1.00 96.19 590 PHE A C 1
ATOM 4633 O O . PHE A 1 590 ? -13.200 -2.779 -0.105 1.00 96.19 590 PHE A O 1
ATOM 4640 N N . GLY A 1 591 ? -13.140 -0.557 0.154 1.00 95.38 591 GLY A N 1
ATOM 4641 C CA . GLY A 1 591 ? -14.059 -0.521 1.286 1.00 95.38 591 GLY A CA 1
ATOM 4642 C C . GLY A 1 591 ? -13.489 -1.313 2.460 1.00 95.38 591 GLY A C 1
ATOM 4643 O O . GLY A 1 591 ? -12.492 -0.921 3.064 1.00 95.38 591 GLY A O 1
ATOM 4644 N N . LYS A 1 592 ? -14.123 -2.446 2.763 1.00 95.44 592 LYS A N 1
ATOM 4645 C CA . LYS A 1 592 ? -13.682 -3.409 3.783 1.00 95.44 592 LYS A CA 1
ATOM 4646 C C . LYS A 1 592 ? -12.985 -4.648 3.220 1.00 95.44 592 LYS A C 1
ATOM 4648 O O . LYS A 1 592 ? -12.749 -5.598 3.963 1.00 95.44 592 LYS A O 1
ATOM 4653 N N . TYR A 1 593 ? -12.722 -4.689 1.921 1.00 97.75 593 TYR A N 1
ATOM 4654 C CA . TYR A 1 593 ? -12.116 -5.836 1.260 1.00 97.75 593 TYR A CA 1
ATOM 4655 C C . TYR A 1 593 ? -10.623 -5.615 1.033 1.00 97.75 593 TYR A C 1
ATOM 4657 O O . TYR A 1 593 ? -10.201 -4.540 0.603 1.00 97.75 593 TYR A O 1
ATOM 4665 N N . ALA A 1 594 ? -9.842 -6.663 1.280 1.00 97.94 594 ALA A N 1
ATOM 4666 C CA . ALA A 1 594 ? -8.443 -6.754 0.888 1.00 97.94 594 ALA A CA 1
ATOM 4667 C C . ALA A 1 594 ? -8.339 -7.511 -0.442 1.00 97.94 594 ALA A C 1
ATOM 4669 O O . ALA A 1 594 ? -8.738 -8.673 -0.510 1.00 97.94 594 ALA A O 1
ATOM 4670 N N . VAL A 1 595 ? -7.844 -6.864 -1.500 1.00 98.44 595 VAL A N 1
ATOM 4671 C CA . VAL A 1 595 ? -7.775 -7.427 -2.858 1.00 98.44 595 VAL A CA 1
ATOM 4672 C C . VAL A 1 595 ? -6.337 -7.830 -3.186 1.00 98.44 595 VAL A C 1
ATOM 4674 O O . VAL A 1 595 ? -5.428 -7.006 -3.103 1.00 98.44 595 VAL A O 1
ATOM 4677 N N . PHE A 1 596 ? -6.130 -9.087 -3.580 1.00 98.25 596 PHE A N 1
ATOM 4678 C CA . PHE A 1 596 ? -4.815 -9.672 -3.860 1.00 98.25 596 PHE A CA 1
ATOM 4679 C C . PHE A 1 596 ? -4.644 -9.934 -5.352 1.00 98.25 596 PHE A C 1
ATOM 4681 O O . PHE A 1 596 ? -5.457 -10.622 -5.974 1.00 98.25 596 PHE A O 1
ATOM 4688 N N . VAL A 1 597 ? -3.568 -9.400 -5.927 1.00 97.50 597 VAL A N 1
ATOM 4689 C CA . VAL A 1 597 ? -3.348 -9.422 -7.375 1.00 97.50 597 VAL A CA 1
ATOM 4690 C C . VAL A 1 597 ? -2.610 -10.707 -7.783 1.00 97.50 597 VAL A C 1
ATOM 4692 O O . VAL A 1 597 ? -1.532 -10.989 -7.251 1.00 97.50 597 VAL A O 1
ATOM 4695 N N . PRO A 1 598 ? -3.167 -11.522 -8.701 1.00 95.94 598 PRO A N 1
ATOM 4696 C CA . PRO A 1 598 ? -2.573 -12.803 -9.061 1.00 95.94 598 PRO A CA 1
ATOM 4697 C C . PRO A 1 598 ? -1.354 -12.625 -9.971 1.00 95.94 598 PRO A C 1
ATOM 4699 O O . PRO A 1 598 ? -1.415 -11.932 -10.988 1.00 95.94 598 PRO A O 1
ATOM 4702 N N . HIS A 1 599 ? -0.264 -13.314 -9.629 1.00 93.50 599 HIS A N 1
ATOM 4703 C CA . HIS A 1 599 ? 0.991 -13.262 -10.374 1.00 93.50 599 HIS A CA 1
ATOM 4704 C C . HIS A 1 599 ? 1.414 -14.660 -10.853 1.00 93.50 599 HIS A C 1
ATOM 4706 O O . HIS A 1 599 ? 1.148 -15.040 -11.995 1.00 93.50 599 HIS A O 1
ATOM 4712 N N . LYS A 1 600 ? 2.026 -15.472 -9.984 1.00 88.88 600 LYS A N 1
ATOM 4713 C CA . LYS A 1 600 ? 2.642 -16.756 -10.360 1.00 88.88 600 LYS A CA 1
ATOM 4714 C C . LYS A 1 600 ? 2.396 -17.786 -9.261 1.00 88.88 600 LYS A C 1
ATOM 4716 O O . LYS A 1 600 ? 2.766 -17.529 -8.130 1.00 88.88 600 LYS A O 1
ATOM 4721 N N . ASN A 1 601 ? 1.787 -18.932 -9.571 1.00 84.62 601 ASN A N 1
ATOM 4722 C CA . ASN A 1 601 ? 1.311 -19.905 -8.575 1.00 84.62 601 ASN A CA 1
ATOM 4723 C C . ASN A 1 601 ? 1.773 -21.360 -8.772 1.00 84.62 601 ASN A C 1
ATOM 4725 O O . ASN A 1 601 ? 1.444 -22.209 -7.938 1.00 84.62 601 ASN A O 1
ATOM 4729 N N . GLY A 1 602 ? 2.480 -21.689 -9.856 1.00 70.00 602 GLY A N 1
ATOM 4730 C CA . GLY A 1 602 ? 2.736 -23.083 -10.241 1.00 70.00 602 GLY A CA 1
ATOM 4731 C C . GLY A 1 602 ? 4.191 -23.560 -10.087 1.00 70.00 602 GLY A C 1
ATOM 4732 O O . GLY A 1 602 ? 5.105 -22.807 -10.423 1.00 70.00 602 GLY A O 1
ATOM 4733 N N . PRO A 1 603 ? 4.424 -24.828 -9.680 1.00 61.44 603 PRO A N 1
ATOM 4734 C CA . PRO A 1 603 ? 5.588 -25.611 -10.089 1.00 61.44 603 PRO A CA 1
ATOM 4735 C C . PRO A 1 603 ? 5.380 -26.158 -11.517 1.00 61.44 603 PRO A C 1
ATOM 4737 O O . PRO A 1 603 ? 4.242 -26.299 -11.974 1.00 61.44 603 PRO A O 1
ATOM 4740 N N . HIS A 1 604 ? 6.460 -26.532 -12.210 1.00 53.19 604 HIS A N 1
ATOM 4741 C CA . HIS A 1 604 ? 6.475 -26.925 -13.633 1.00 53.19 604 HIS A CA 1
ATOM 4742 C C . HIS A 1 604 ? 5.501 -28.059 -14.060 1.00 53.19 604 HIS A C 1
ATOM 4744 O O . HIS A 1 604 ? 5.282 -28.252 -15.257 1.00 53.19 604 HIS A O 1
ATOM 4750 N N . ASN A 1 605 ? 4.868 -28.785 -13.124 1.00 47.09 605 ASN A N 1
ATOM 4751 C CA . ASN A 1 605 ? 4.296 -30.116 -13.378 1.00 47.09 605 ASN A CA 1
ATOM 4752 C C . ASN A 1 605 ? 2.765 -30.270 -13.212 1.00 47.09 605 ASN A C 1
ATOM 4754 O O . ASN A 1 605 ? 2.261 -31.388 -13.320 1.00 47.09 605 ASN A O 1
ATOM 4758 N N . ILE A 1 606 ? 1.991 -29.206 -12.962 1.00 51.41 606 ILE A N 1
ATOM 4759 C CA . ILE A 1 606 ? 0.528 -29.332 -12.745 1.00 51.41 606 ILE A CA 1
ATOM 4760 C C . ILE A 1 606 ? -0.239 -29.450 -14.087 1.00 51.41 606 ILE A C 1
ATOM 4762 O O . ILE A 1 606 ? 0.235 -29.054 -15.152 1.00 51.41 606 ILE A O 1
ATOM 4766 N N . THR A 1 607 ? -1.424 -30.064 -14.086 1.00 47.59 607 THR A N 1
ATOM 4767 C CA . THR A 1 607 ? -2.137 -30.607 -15.261 1.00 47.59 607 THR A CA 1
ATOM 4768 C C . THR A 1 607 ? -3.361 -29.811 -15.771 1.00 47.59 607 THR A C 1
ATOM 4770 O O . THR A 1 607 ? -4.418 -30.403 -15.990 1.00 47.59 607 THR A O 1
ATOM 4773 N N . PRO A 1 608 ? -3.280 -28.514 -16.131 1.00 53.50 608 PRO A N 1
ATOM 4774 C CA . PRO A 1 608 ? -4.211 -27.982 -17.125 1.00 53.50 608 PRO A CA 1
ATOM 4775 C C . PRO A 1 608 ? -3.884 -28.604 -18.495 1.00 53.50 608 PRO A C 1
ATOM 4777 O O . PRO A 1 608 ? -2.820 -28.345 -19.058 1.00 53.50 608 PRO A O 1
ATOM 4780 N N . ARG A 1 609 ? -4.769 -29.454 -19.040 1.00 54.50 609 ARG A N 1
ATOM 4781 C CA . ARG A 1 609 ? -4.569 -30.099 -20.362 1.00 54.50 609 ARG A CA 1
ATOM 4782 C C . ARG A 1 609 ? -4.590 -29.118 -21.543 1.00 54.50 609 ARG A C 1
ATOM 4784 O O . ARG A 1 609 ? -4.140 -29.483 -22.620 1.00 54.50 609 ARG A O 1
ATOM 4791 N N . ARG A 1 610 ? -5.143 -27.913 -21.362 1.00 60.97 610 ARG A N 1
ATOM 4792 C CA . ARG A 1 610 ? -5.420 -26.937 -22.438 1.00 60.97 610 ARG A CA 1
ATOM 4793 C C . ARG A 1 610 ? -4.505 -25.708 -22.434 1.00 60.97 610 ARG A C 1
ATOM 4795 O O . ARG A 1 610 ? -4.803 -24.737 -23.113 1.00 60.97 610 ARG A O 1
ATOM 4802 N N . VAL A 1 611 ? -3.445 -25.721 -21.632 1.00 63.75 611 VAL A N 1
ATOM 4803 C CA . VAL A 1 611 ? -2.584 -24.557 -21.391 1.00 63.75 611 VAL A CA 1
ATOM 4804 C C . VAL A 1 611 ? -1.138 -24.966 -21.647 1.00 63.75 611 VAL A C 1
ATOM 4806 O O . VAL A 1 611 ? -0.730 -26.062 -21.242 1.00 63.75 611 VAL A O 1
ATOM 4809 N N . ASN A 1 612 ? -0.361 -24.103 -22.303 1.00 64.06 612 ASN A N 1
ATOM 4810 C CA . ASN A 1 612 ? 1.054 -24.374 -22.547 1.00 64.06 612 ASN A CA 1
ATOM 4811 C C . ASN A 1 612 ? 1.794 -24.539 -21.211 1.00 64.06 612 ASN A C 1
ATOM 4813 O O . ASN A 1 612 ? 1.478 -23.823 -20.261 1.00 64.06 612 ASN A O 1
ATOM 4817 N N . PRO A 1 613 ? 2.794 -25.435 -21.101 1.00 66.50 613 PRO A N 1
ATOM 4818 C CA . PRO A 1 613 ? 3.521 -25.653 -19.850 1.00 66.50 613 PRO A CA 1
ATOM 4819 C C . PRO A 1 613 ? 4.026 -24.369 -19.173 1.00 66.50 613 PRO A C 1
ATOM 4821 O O . PRO A 1 613 ? 3.926 -24.243 -17.957 1.00 66.50 613 PRO A O 1
ATOM 4824 N N . SER A 1 614 ? 4.479 -23.387 -19.956 1.00 65.25 614 SER A N 1
ATOM 4825 C CA . SER A 1 614 ? 4.957 -22.090 -19.464 1.00 65.25 614 SER A CA 1
ATOM 4826 C C . SER A 1 614 ? 3.838 -21.196 -18.891 1.00 65.25 614 SER A C 1
ATOM 4828 O O . SER A 1 614 ? 4.035 -20.510 -17.887 1.00 65.25 614 SER A O 1
ATOM 4830 N N . GLN A 1 615 ? 2.625 -21.275 -19.450 1.00 65.62 615 GLN A N 1
ATOM 4831 C CA . GLN A 1 615 ? 1.424 -20.581 -18.958 1.00 65.62 615 GLN A CA 1
ATOM 4832 C C . GLN A 1 615 ? 0.894 -21.171 -17.646 1.00 65.62 615 GLN A C 1
ATOM 4834 O O . GLN A 1 615 ? 0.154 -20.504 -16.934 1.00 65.62 615 GLN A O 1
ATOM 4839 N N . LYS A 1 616 ? 1.264 -22.406 -17.287 1.00 67.19 616 LYS A N 1
ATOM 4840 C CA . LYS A 1 616 ? 0.816 -23.052 -16.037 1.00 67.19 616 LYS A CA 1
ATOM 4841 C C . LYS A 1 616 ? 1.445 -22.459 -14.782 1.00 67.19 616 LYS A C 1
ATOM 4843 O O . LYS A 1 616 ? 0.984 -22.743 -13.682 1.00 67.19 616 LYS A O 1
ATOM 4848 N N . LEU A 1 617 ? 2.511 -21.684 -14.952 1.00 79.12 617 LEU A N 1
ATOM 4849 C CA . LEU A 1 617 ? 3.185 -21.019 -13.849 1.00 79.12 617 LEU A CA 1
ATOM 4850 C C . LEU A 1 617 ? 2.410 -19.773 -13.402 1.00 79.12 617 LEU A C 1
ATOM 4852 O O . LEU A 1 617 ? 2.470 -19.438 -12.225 1.00 79.12 617 LEU A O 1
ATOM 4856 N N . HIS A 1 618 ? 1.671 -19.124 -14.309 1.00 87.69 618 HIS A N 1
ATOM 4857 C CA . HIS A 1 618 ? 0.931 -17.885 -14.058 1.00 87.69 618 HIS A CA 1
ATOM 4858 C C . HIS A 1 618 ? -0.577 -18.135 -14.052 1.00 87.69 618 HIS A C 1
ATOM 4860 O O . HIS A 1 618 ? -1.105 -18.999 -14.759 1.00 87.69 618 HIS A O 1
ATOM 4866 N N . PHE A 1 619 ? -1.298 -17.354 -13.258 1.00 90.56 619 PHE A N 1
ATOM 4867 C CA . PHE A 1 619 ? -2.735 -17.524 -13.073 1.00 90.56 619 PHE A CA 1
ATOM 4868 C C . PHE A 1 619 ? -3.454 -16.181 -13.011 1.00 90.56 619 PHE A C 1
ATOM 4870 O O . PHE A 1 619 ? -2.824 -15.133 -12.886 1.00 90.56 619 PHE A O 1
ATOM 4877 N N . GLY A 1 620 ? -4.777 -16.232 -13.146 1.00 92.38 620 GLY A N 1
ATOM 4878 C CA . GLY A 1 620 ? -5.653 -15.061 -13.182 1.00 92.38 620 GLY A CA 1
ATOM 4879 C C . GLY A 1 620 ? -6.791 -15.141 -12.171 1.00 92.38 620 GLY A C 1
ATOM 4880 O O . GLY A 1 620 ? -7.853 -14.584 -12.419 1.00 92.38 620 GLY A O 1
ATOM 4881 N N . LYS A 1 621 ? -6.609 -15.867 -11.058 1.00 95.12 621 LYS A N 1
ATOM 4882 C CA . LYS A 1 621 ? -7.616 -15.917 -9.988 1.00 95.12 621 LYS A CA 1
ATOM 4883 C C . LYS A 1 621 ? -7.416 -14.736 -9.051 1.00 95.12 621 LYS A C 1
ATOM 4885 O O . LYS A 1 621 ? -6.562 -14.776 -8.169 1.00 95.12 621 LYS A O 1
ATOM 4890 N N . LEU A 1 622 ? -8.191 -13.687 -9.282 1.00 97.19 622 LEU A N 1
ATOM 4891 C CA . LEU A 1 622 ? -8.280 -12.531 -8.408 1.00 97.19 622 LEU A CA 1
ATOM 4892 C C . LEU A 1 622 ? -8.953 -12.943 -7.098 1.00 97.19 622 LEU A C 1
ATOM 4894 O O . LEU A 1 622 ? -9.991 -13.602 -7.119 1.00 97.19 622 LEU A O 1
ATOM 4898 N N . VAL A 1 623 ? -8.379 -12.533 -5.971 1.00 98.00 623 VAL A N 1
ATOM 4899 C CA . VAL A 1 623 ? -8.934 -12.813 -4.644 1.00 98.00 623 VAL A CA 1
ATOM 4900 C C . VAL A 1 623 ? -9.320 -11.505 -3.976 1.00 98.00 623 VAL A C 1
ATOM 4902 O O . VAL A 1 623 ? -8.528 -10.562 -3.974 1.00 98.00 623 VAL A O 1
ATOM 4905 N N . ARG A 1 624 ? -10.506 -11.457 -3.363 1.00 97.62 624 ARG A N 1
ATOM 4906 C CA . ARG A 1 624 ? -10.820 -10.448 -2.344 1.00 97.62 624 ARG A CA 1
ATOM 4907 C C . ARG A 1 624 ? -11.197 -11.132 -1.035 1.00 97.62 624 ARG A C 1
ATOM 4909 O O . ARG A 1 624 ? -11.905 -12.132 -1.035 1.00 97.62 624 ARG A O 1
ATOM 4916 N N . VAL A 1 625 ? -10.733 -10.576 0.076 1.00 98.44 625 VAL A N 1
ATOM 4917 C CA . VAL A 1 625 ? -11.012 -11.071 1.426 1.00 98.44 625 VAL A CA 1
ATOM 4918 C C . VAL A 1 625 ? -11.859 -10.045 2.159 1.00 98.44 625 VAL A C 1
ATOM 4920 O O . VAL A 1 625 ? -11.467 -8.883 2.262 1.00 98.44 625 VAL A O 1
ATOM 4923 N N . ASN A 1 626 ? -13.012 -10.462 2.674 1.00 97.19 626 ASN A N 1
ATOM 4924 C CA . ASN A 1 626 ? -13.814 -9.662 3.589 1.00 97.19 626 ASN A CA 1
ATOM 4925 C C . ASN A 1 626 ? -13.095 -9.559 4.940 1.00 97.19 626 ASN A C 1
ATOM 4927 O O . ASN A 1 626 ? -12.957 -10.549 5.653 1.00 97.19 626 ASN A O 1
ATOM 4931 N N . THR A 1 627 ? -12.650 -8.362 5.315 1.00 95.69 627 THR A N 1
ATOM 4932 C CA . THR A 1 627 ? -11.818 -8.189 6.519 1.00 95.69 627 THR A CA 1
ATOM 4933 C C . THR A 1 627 ? -12.568 -8.373 7.841 1.00 95.69 627 THR A C 1
ATOM 4935 O O . THR A 1 627 ? -11.930 -8.610 8.868 1.00 95.69 627 THR A O 1
ATOM 4938 N N . ASP A 1 628 ? -13.903 -8.347 7.809 1.00 94.00 628 ASP A N 1
ATOM 4939 C CA . ASP A 1 628 ? -14.758 -8.683 8.955 1.00 94.00 628 ASP A CA 1
ATOM 4940 C C . ASP A 1 628 ? -14.785 -10.195 9.237 1.00 94.00 628 ASP A C 1
ATOM 4942 O O . ASP A 1 628 ? -15.036 -10.620 10.360 1.00 94.00 628 ASP A O 1
ATOM 4946 N N . VAL A 1 629 ? -14.528 -11.014 8.213 1.00 95.06 629 VAL A N 1
ATOM 4947 C CA . VAL A 1 629 ? -14.545 -12.481 8.274 1.00 95.06 629 VAL A CA 1
ATOM 4948 C C . VAL A 1 629 ? -13.191 -12.973 7.775 1.00 95.06 629 VAL A C 1
ATOM 4950 O O . VAL A 1 629 ? -13.055 -13.472 6.663 1.00 95.06 629 VAL A O 1
ATOM 4953 N N . PHE A 1 630 ? -12.149 -12.775 8.584 1.00 95.94 630 PHE A N 1
ATOM 4954 C CA . PHE A 1 630 ? -10.776 -13.149 8.226 1.00 95.94 630 PHE A CA 1
ATOM 4955 C C . PHE A 1 630 ? -10.530 -14.657 8.407 1.00 95.94 630 PHE A C 1
ATOM 4957 O O . PHE A 1 630 ? -9.703 -15.099 9.199 1.00 95.94 630 PHE A O 1
ATOM 4964 N N . SER A 1 631 ? -11.304 -15.449 7.675 1.00 96.88 631 SER A N 1
ATOM 4965 C CA . SER A 1 631 ? -11.271 -16.907 7.605 1.00 96.88 631 SER A CA 1
ATOM 4966 C C . SER A 1 631 ? -11.492 -17.340 6.144 1.00 96.88 631 SER A C 1
ATOM 4968 O O . SER A 1 631 ? -11.820 -16.494 5.305 1.00 96.88 631 SER A O 1
ATOM 4970 N N . PRO A 1 632 ? -11.339 -18.635 5.803 1.00 98.12 632 PRO A N 1
ATOM 4971 C CA . PRO A 1 632 ? -11.658 -19.137 4.464 1.00 98.12 632 PRO A CA 1
ATOM 4972 C C . PRO A 1 632 ? -13.075 -18.779 3.978 1.00 98.12 632 PRO A C 1
ATOM 4974 O O . PRO A 1 632 ? -13.267 -18.581 2.783 1.00 98.12 632 PRO A O 1
ATOM 4977 N N . ASP A 1 633 ? -14.040 -18.620 4.890 1.00 98.06 633 ASP A N 1
ATOM 4978 C CA . ASP A 1 633 ? -15.431 -18.275 4.559 1.00 98.06 633 ASP A CA 1
ATOM 4979 C C . ASP A 1 633 ? -15.597 -16.835 4.048 1.00 98.06 633 ASP A C 1
ATOM 4981 O O . ASP A 1 633 ? -16.590 -16.512 3.400 1.00 98.06 633 ASP A O 1
ATOM 4985 N N . GLY A 1 634 ? -14.641 -15.948 4.341 1.00 97.31 634 GLY A N 1
ATOM 4986 C CA . GLY A 1 634 ? -14.651 -14.559 3.882 1.00 97.31 634 GLY A CA 1
ATOM 4987 C C . GLY A 1 634 ? -13.929 -14.327 2.556 1.00 97.31 634 GLY A C 1
ATOM 4988 O O . GLY A 1 634 ? -13.677 -13.171 2.210 1.00 97.31 634 GLY A O 1
ATOM 4989 N N . VAL A 1 635 ? -13.540 -15.386 1.843 1.00 98.62 635 VAL A N 1
ATOM 4990 C CA . VAL A 1 635 ? -12.728 -15.303 0.623 1.00 98.62 635 VAL A CA 1
ATOM 4991 C C . VAL A 1 635 ? -13.596 -15.472 -0.621 1.00 98.62 635 VAL A C 1
ATOM 4993 O O . VAL A 1 635 ? -14.158 -16.538 -0.856 1.00 98.62 635 VAL A O 1
ATOM 4996 N N . ASP A 1 636 ? -13.607 -14.450 -1.475 1.00 98.25 636 ASP A N 1
ATOM 4997 C CA . ASP A 1 636 ? -14.193 -14.522 -2.813 1.00 98.25 636 ASP A CA 1
ATOM 4998 C C . ASP A 1 636 ? -13.095 -14.660 -3.875 1.00 98.25 636 ASP A C 1
ATOM 5000 O O . ASP A 1 636 ? -12.050 -14.000 -3.812 1.00 98.25 636 ASP A O 1
ATOM 5004 N N . VAL A 1 637 ? -13.367 -15.469 -4.902 1.00 97.94 637 VAL A N 1
ATOM 5005 C CA . VAL A 1 637 ? -12.436 -15.745 -6.003 1.00 97.94 637 VAL A CA 1
ATOM 5006 C C . VAL A 1 637 ? -13.101 -15.464 -7.347 1.00 97.94 637 VAL A C 1
ATOM 5008 O O . VAL A 1 637 ? -14.170 -15.997 -7.639 1.00 97.94 637 VAL A O 1
ATOM 5011 N N . LEU A 1 638 ? -12.434 -14.678 -8.192 1.00 97.19 638 LEU A N 1
ATOM 5012 C CA . LEU A 1 638 ? -12.837 -14.403 -9.571 1.00 97.19 638 LEU A CA 1
ATOM 5013 C C . LEU A 1 638 ? -11.750 -14.884 -10.537 1.00 97.19 638 LEU A C 1
ATOM 5015 O O . LEU A 1 638 ? -10.632 -14.371 -10.532 1.00 97.19 638 LEU A O 1
ATOM 5019 N N . ASP A 1 639 ? -12.066 -15.862 -11.388 1.00 94.81 639 ASP A N 1
ATOM 5020 C CA . ASP A 1 639 ? -11.146 -16.331 -12.432 1.00 94.81 639 ASP A CA 1
ATOM 5021 C C . ASP A 1 639 ? -11.268 -15.456 -13.686 1.00 94.81 639 ASP A C 1
ATOM 5023 O O . ASP A 1 639 ? -12.161 -15.644 -14.518 1.00 94.81 639 ASP A O 1
ATOM 5027 N N . LEU A 1 640 ? -10.345 -14.507 -13.841 1.00 93.81 640 LEU A N 1
ATOM 5028 C CA . LEU A 1 640 ? -10.299 -13.579 -14.975 1.00 93.81 640 LEU A CA 1
ATOM 5029 C C . LEU A 1 640 ? -10.143 -14.300 -16.322 1.00 93.81 640 LEU A C 1
ATOM 5031 O O . LEU A 1 640 ? -10.520 -13.764 -17.356 1.00 93.81 640 LEU A O 1
ATOM 5035 N N . THR A 1 641 ? -9.627 -15.530 -16.315 1.00 90.25 641 THR A N 1
ATOM 5036 C CA . THR A 1 641 ? -9.293 -16.287 -17.529 1.00 90.25 641 THR A CA 1
ATOM 5037 C C . THR A 1 641 ? -10.480 -17.057 -18.093 1.00 90.25 641 THR A C 1
ATOM 5039 O O . THR A 1 641 ? -10.476 -17.461 -19.257 1.00 90.25 641 THR A O 1
ATOM 5042 N N . ALA A 1 642 ? -11.494 -17.265 -17.254 1.00 90.25 642 ALA A N 1
ATOM 5043 C CA . ALA A 1 642 ? -12.730 -17.958 -17.587 1.00 90.25 642 ALA A CA 1
ATOM 5044 C C . ALA A 1 642 ? -13.943 -17.016 -17.608 1.00 90.25 642 ALA A C 1
ATOM 5046 O O . ALA A 1 642 ? -14.971 -17.356 -18.195 1.00 90.25 642 ALA A O 1
ATOM 5047 N N . THR A 1 643 ? -13.835 -15.843 -16.979 1.00 91.31 643 THR A N 1
ATOM 5048 C CA . THR A 1 643 ? -14.933 -14.879 -16.895 1.00 91.31 643 THR A CA 1
ATOM 5049 C C . THR A 1 643 ? -15.201 -14.234 -18.251 1.00 91.31 643 THR A C 1
ATOM 5051 O O . THR A 1 643 ? -14.294 -13.800 -18.959 1.00 91.31 643 THR A O 1
ATOM 5054 N N . LEU A 1 644 ? -16.482 -14.167 -18.599 1.00 89.00 644 LEU A N 1
ATOM 5055 C CA . LEU A 1 644 ? -16.993 -13.458 -19.761 1.00 89.00 644 LEU A CA 1
ATOM 5056 C C . LEU A 1 644 ? -16.778 -11.947 -19.609 1.00 89.00 644 LEU A C 1
ATOM 5058 O O . LEU A 1 644 ? -17.195 -11.356 -18.614 1.00 89.00 644 LEU A O 1
ATOM 5062 N N . ARG A 1 645 ? -16.129 -11.318 -20.595 1.00 86.00 645 ARG A N 1
ATOM 5063 C CA . ARG A 1 645 ? -15.902 -9.869 -20.579 1.00 86.00 645 ARG A CA 1
ATOM 5064 C C . ARG A 1 645 ? -17.212 -9.118 -20.803 1.00 86.00 645 ARG A C 1
ATOM 5066 O O . ARG A 1 645 ? -17.945 -9.394 -21.751 1.00 86.00 645 ARG A O 1
ATOM 5073 N N . SER A 1 646 ? -17.446 -8.079 -20.011 1.00 81.38 646 SER A N 1
ATOM 5074 C CA . SER A 1 646 ? -18.537 -7.111 -20.181 1.00 81.38 646 SER A CA 1
ATOM 5075 C C . SER A 1 646 ? -18.237 -6.111 -21.314 1.00 81.38 646 SER A C 1
ATOM 5077 O O . SER A 1 646 ? -18.345 -4.896 -21.127 1.00 81.38 646 SER A O 1
ATOM 5079 N N . GLN A 1 647 ? -17.800 -6.629 -22.468 1.00 73.62 647 GLN A N 1
ATOM 5080 C CA . GLN A 1 647 ? -17.405 -5.929 -23.698 1.00 73.62 647 GLN A CA 1
ATOM 5081 C C . GLN A 1 647 ? -17.681 -6.822 -24.917 1.00 73.62 647 GLN A C 1
ATOM 5083 O O . GLN A 1 647 ? -17.929 -8.019 -24.784 1.00 73.62 647 GLN A O 1
ATOM 5088 N N . ILE A 1 648 ? -17.611 -6.254 -26.122 1.00 69.25 648 ILE A N 1
ATOM 5089 C CA . ILE A 1 648 ? -17.751 -6.999 -27.380 1.00 69.25 648 ILE A CA 1
ATOM 5090 C C . ILE A 1 648 ? -16.350 -7.303 -27.954 1.00 69.25 648 ILE A C 1
ATOM 5092 O O . ILE A 1 648 ? -15.550 -6.378 -28.051 1.00 69.25 648 ILE A O 1
ATOM 5096 N N . PRO A 1 649 ? -16.050 -8.550 -28.377 1.00 72.19 649 PRO A N 1
ATOM 5097 C CA . PRO A 1 649 ? -16.863 -9.752 -28.209 1.00 72.19 649 PRO A CA 1
ATOM 5098 C C . PRO A 1 649 ? -16.856 -10.242 -26.754 1.00 72.19 649 PRO A C 1
ATOM 5100 O O . PRO A 1 649 ? -15.811 -10.262 -26.094 1.00 72.19 649 PRO A O 1
ATOM 5103 N N . ASN A 1 650 ? -18.025 -10.693 -26.293 1.00 78.88 650 ASN A N 1
ATOM 5104 C CA . ASN A 1 650 ? -18.208 -11.246 -24.957 1.00 78.88 650 ASN A CA 1
ATOM 5105 C C . ASN A 1 650 ? -17.672 -12.683 -24.915 1.00 78.88 650 ASN A C 1
ATOM 5107 O O . ASN A 1 650 ? -18.400 -13.648 -25.152 1.00 78.88 650 ASN A O 1
ATOM 5111 N N . LEU A 1 651 ? -16.368 -12.803 -24.689 1.00 84.06 651 LEU A N 1
ATOM 5112 C CA . LEU A 1 651 ? -15.637 -14.063 -24.646 1.00 84.06 651 LEU A CA 1
ATOM 5113 C C . LEU A 1 651 ? -14.613 -14.025 -23.505 1.00 84.06 651 LEU A C 1
ATOM 5115 O O . LEU A 1 651 ? -14.101 -12.938 -23.206 1.00 84.06 651 LEU A O 1
ATOM 5119 N N . PRO A 1 652 ? -14.292 -15.182 -22.893 1.00 87.81 652 PRO A N 1
ATOM 5120 C CA . PRO A 1 652 ? -13.196 -15.277 -21.939 1.00 87.81 652 PRO A CA 1
ATOM 5121 C C . PRO A 1 652 ? -11.857 -14.987 -22.613 1.00 87.81 652 PRO A C 1
ATOM 5123 O O . PRO A 1 652 ? -11.668 -15.298 -23.792 1.00 87.81 652 PRO A O 1
ATOM 5126 N N . ASP A 1 653 ? -10.910 -14.461 -21.842 1.00 87.00 653 ASP A N 1
ATOM 5127 C CA . ASP A 1 653 ? -9.543 -14.239 -22.299 1.00 87.00 653 ASP A CA 1
ATOM 5128 C C . ASP A 1 653 ? -8.554 -14.996 -21.408 1.00 87.00 653 ASP A C 1
ATOM 5130 O O . ASP A 1 653 ? -8.261 -14.623 -20.273 1.00 87.00 653 ASP A O 1
ATOM 5134 N N . VAL A 1 654 ? -8.017 -16.088 -21.955 1.00 85.81 654 VAL A N 1
ATOM 5135 C CA . VAL A 1 654 ? -7.092 -16.979 -21.246 1.00 85.81 654 VAL A CA 1
ATOM 5136 C C . VAL A 1 654 ? -5.773 -16.304 -20.865 1.00 85.81 654 VAL A C 1
ATOM 5138 O O . VAL A 1 654 ? -5.070 -16.820 -19.995 1.00 85.81 654 VAL A O 1
ATOM 5141 N N . GLU A 1 655 ? -5.450 -15.162 -21.477 1.00 86.56 655 GLU A N 1
ATOM 5142 C CA . GLU A 1 655 ? -4.200 -14.429 -21.285 1.00 86.56 655 GLU A CA 1
ATOM 5143 C C . GLU A 1 655 ? -4.242 -13.472 -20.080 1.00 86.56 655 GLU A C 1
ATOM 5145 O O . GLU A 1 655 ? -3.197 -12.920 -19.733 1.00 86.56 655 GLU A O 1
ATOM 5150 N N . LEU A 1 656 ? -5.399 -13.286 -19.423 1.00 91.56 656 LEU A N 1
ATOM 5151 C CA . LEU A 1 656 ? -5.570 -12.402 -18.256 1.00 91.56 656 LEU A CA 1
ATOM 5152 C C . LEU A 1 656 ? -4.978 -13.019 -16.979 1.00 91.56 656 LEU A C 1
ATOM 5154 O O . LEU A 1 656 ? -5.688 -13.441 -16.065 1.00 91.56 656 LEU A O 1
ATOM 5158 N N . ARG A 1 657 ? -3.649 -13.125 -16.949 1.00 91.56 657 ARG A N 1
ATOM 5159 C CA . ARG A 1 657 ? -2.846 -13.807 -15.926 1.00 91.56 657 ARG A CA 1
ATOM 5160 C C . ARG A 1 657 ? -1.543 -13.053 -15.694 1.00 91.56 657 ARG A C 1
ATOM 5162 O O . ARG A 1 657 ? -1.029 -12.438 -16.623 1.00 91.56 657 ARG A O 1
ATOM 5169 N N . GLY A 1 658 ? -0.952 -13.216 -14.512 1.00 91.31 658 GLY A N 1
ATOM 5170 C CA . GLY A 1 658 ? 0.420 -12.762 -14.270 1.00 91.31 658 GLY A CA 1
ATOM 5171 C C . GLY A 1 658 ? 0.570 -11.245 -14.241 1.00 91.31 658 GLY A C 1
ATOM 5172 O O . GLY A 1 658 ? 1.333 -10.670 -15.018 1.00 91.31 658 GLY A O 1
ATOM 5173 N N . PHE A 1 659 ? -0.179 -10.602 -13.349 1.00 94.12 659 PHE A N 1
ATOM 5174 C CA . PHE A 1 659 ? -0.162 -9.156 -13.146 1.00 94.12 659 PHE A CA 1
ATOM 5175 C C . PHE A 1 659 ? 0.910 -8.764 -12.123 1.00 94.12 659 PHE A C 1
ATOM 5177 O O . PHE A 1 659 ? 1.138 -9.494 -11.160 1.00 94.12 659 PHE A O 1
ATOM 5184 N N . LEU A 1 660 ? 1.544 -7.601 -12.310 1.00 91.00 660 LEU A N 1
ATOM 5185 C CA . LEU A 1 660 ? 2.567 -7.084 -11.381 1.00 91.00 660 LEU A CA 1
ATOM 5186 C C . LEU A 1 660 ? 1.953 -6.426 -10.134 1.00 91.00 660 LEU A C 1
ATOM 5188 O O . LEU A 1 660 ? 2.591 -6.302 -9.092 1.00 91.00 660 LEU A O 1
ATOM 5192 N N . GLY A 1 661 ? 0.721 -5.934 -10.261 1.00 92.56 661 GLY A N 1
ATOM 5193 C CA . GLY A 1 661 ? 0.033 -5.182 -9.222 1.00 92.56 661 GLY A CA 1
ATOM 5194 C C . GLY A 1 661 ? -1.266 -4.566 -9.729 1.00 92.56 661 GLY A C 1
ATOM 5195 O O . GLY A 1 661 ? -1.790 -4.946 -10.778 1.00 92.56 661 GLY A O 1
ATOM 5196 N N . GLY A 1 662 ? -1.797 -3.609 -8.978 1.00 92.12 662 GLY A N 1
ATOM 5197 C CA . GLY A 1 662 ? -3.039 -2.930 -9.319 1.00 92.12 662 GLY A CA 1
ATOM 5198 C C . GLY A 1 662 ? -3.430 -1.882 -8.287 1.00 92.12 662 GLY A C 1
ATOM 5199 O O . GLY A 1 662 ? -2.762 -1.730 -7.266 1.00 92.12 662 GLY A O 1
ATOM 5200 N N . GLY A 1 663 ? -4.522 -1.179 -8.558 1.00 93.00 663 GLY A N 1
ATOM 5201 C CA . GLY A 1 663 ? -5.101 -0.180 -7.664 1.00 93.00 663 GLY A CA 1
ATOM 5202 C C . GLY A 1 663 ? -6.596 -0.012 -7.911 1.00 93.00 663 GLY A C 1
ATOM 5203 O O . GLY A 1 663 ? -7.130 -0.524 -8.894 1.00 93.00 663 GLY A O 1
ATOM 5204 N N . ALA A 1 664 ? -7.278 0.709 -7.025 1.00 93.06 664 ALA A N 1
ATOM 5205 C CA . ALA A 1 664 ? -8.706 0.977 -7.147 1.00 93.06 664 ALA A CA 1
ATOM 5206 C C . ALA A 1 664 ? -8.986 2.469 -7.354 1.00 93.06 664 ALA A C 1
ATOM 5208 O O . ALA A 1 664 ? -8.338 3.325 -6.752 1.00 93.06 664 ALA A O 1
ATOM 5209 N N . SER A 1 665 ? -9.975 2.763 -8.196 1.00 91.38 665 SER A N 1
ATOM 5210 C CA . SER A 1 665 ? -10.537 4.101 -8.376 1.00 91.38 665 SER A CA 1
ATOM 5211 C C . SER A 1 665 ? -12.057 4.008 -8.510 1.00 91.38 665 SER A C 1
ATOM 5213 O O . SER A 1 665 ? -12.577 3.246 -9.333 1.00 91.38 665 SER A O 1
ATOM 5215 N N . GLY A 1 666 ? -12.780 4.768 -7.687 1.00 88.62 666 GLY A N 1
ATOM 5216 C CA . GLY A 1 666 ? -14.233 4.661 -7.561 1.00 88.62 666 GLY A CA 1
ATOM 5217 C C . GLY A 1 666 ? -14.650 3.243 -7.164 1.00 88.62 666 GLY A C 1
ATOM 5218 O O . GLY A 1 666 ? -14.179 2.712 -6.165 1.00 88.62 666 GLY A O 1
ATOM 5219 N N . GLN A 1 667 ? -15.512 2.617 -7.966 1.00 89.50 667 GLN A N 1
ATOM 5220 C CA . GLN A 1 667 ? -15.969 1.236 -7.759 1.00 89.50 667 GLN A CA 1
ATOM 5221 C C . GLN A 1 667 ? -15.138 0.177 -8.505 1.00 89.50 667 GLN A C 1
ATOM 5223 O O . GLN A 1 667 ? -15.488 -1.005 -8.486 1.00 89.50 667 GLN A O 1
ATOM 5228 N N . TYR A 1 668 ? -14.078 0.580 -9.209 1.00 90.50 668 TYR A N 1
ATOM 5229 C CA . TYR A 1 668 ? -13.333 -0.293 -10.112 1.00 90.50 668 TYR A CA 1
ATOM 5230 C C . TYR A 1 668 ? -11.909 -0.560 -9.625 1.00 90.50 668 TYR A C 1
ATOM 5232 O O . TYR A 1 668 ? -11.232 0.333 -9.122 1.00 90.50 668 TYR A O 1
ATOM 5240 N N . GLY A 1 669 ? -11.443 -1.789 -9.835 1.00 93.25 669 GLY A N 1
ATOM 5241 C CA . GLY A 1 669 ? -10.051 -2.200 -9.689 1.00 93.25 669 GLY A CA 1
ATOM 5242 C C . GLY A 1 669 ? -9.381 -2.294 -11.051 1.00 93.25 669 GLY A C 1
ATOM 5243 O O . GLY A 1 669 ? -9.993 -2.786 -11.998 1.00 93.25 669 GLY A O 1
ATOM 5244 N N . PHE A 1 670 ? -8.136 -1.841 -11.137 1.00 92.75 670 PHE A N 1
ATOM 5245 C CA . PHE A 1 670 ? -7.311 -1.830 -12.340 1.00 92.75 670 PHE A CA 1
ATOM 5246 C C . PHE A 1 670 ? -6.053 -2.661 -12.101 1.00 92.75 670 PHE A C 1
ATOM 5248 O O . PHE A 1 670 ? -5.388 -2.488 -11.080 1.00 92.75 670 PHE A O 1
ATOM 5255 N N . PHE A 1 671 ? -5.721 -3.548 -13.037 1.00 93.44 671 PHE A N 1
ATOM 5256 C CA . PHE A 1 671 ? -4.619 -4.502 -12.895 1.00 93.44 671 PHE A CA 1
ATOM 5257 C C . PHE A 1 671 ? -3.548 -4.256 -13.952 1.00 93.44 671 PHE A C 1
ATOM 5259 O O . PHE A 1 671 ? -3.845 -4.159 -15.146 1.00 93.44 671 PHE A O 1
ATOM 5266 N N . VAL A 1 672 ? -2.301 -4.158 -13.491 1.00 91.56 672 VAL A N 1
ATOM 5267 C CA . VAL A 1 672 ? -1.133 -3.834 -14.313 1.00 91.56 672 VAL A CA 1
ATOM 5268 C C . VAL A 1 672 ? -0.630 -5.112 -14.988 1.00 91.56 672 VAL A C 1
ATOM 5270 O O . VAL A 1 672 ? -0.182 -6.026 -14.283 1.00 91.56 672 VAL A O 1
ATOM 5273 N N . PRO A 1 673 ? -0.704 -5.215 -16.327 1.00 89.62 673 PRO A N 1
ATOM 5274 C CA . PRO A 1 673 ? -0.238 -6.399 -17.030 1.00 89.62 673 PRO A CA 1
ATOM 5275 C C . PRO A 1 673 ? 1.281 -6.536 -16.917 1.00 89.62 673 PRO A C 1
ATOM 5277 O O . PRO A 1 673 ? 2.003 -5.543 -16.840 1.00 89.62 673 PRO A O 1
ATOM 5280 N N . TYR A 1 674 ? 1.764 -7.778 -16.913 1.00 90.88 674 TYR A N 1
ATOM 5281 C CA . TYR A 1 674 ? 3.196 -8.057 -16.898 1.00 90.88 674 TYR A CA 1
ATOM 5282 C C . TYR A 1 674 ? 3.543 -9.254 -17.768 1.00 90.88 674 TYR A C 1
ATOM 5284 O O . TYR A 1 674 ? 3.786 -9.069 -18.955 1.00 90.88 674 TYR A O 1
ATOM 5292 N N . PHE A 1 675 ? 3.526 -10.473 -17.231 1.00 89.62 675 PHE A N 1
ATOM 5293 C CA . PHE A 1 675 ? 3.939 -11.670 -17.958 1.00 89.62 675 PHE A CA 1
ATOM 5294 C C . PHE A 1 675 ? 2.932 -12.795 -17.753 1.00 89.62 675 PHE A C 1
ATOM 5296 O O . PHE A 1 675 ? 2.767 -13.317 -16.656 1.00 89.62 675 PHE A O 1
ATOM 5303 N N . ASN A 1 676 ? 2.288 -13.224 -18.835 1.00 87.44 676 ASN A N 1
ATOM 5304 C CA . ASN A 1 676 ? 1.212 -14.214 -18.766 1.00 87.44 676 ASN A CA 1
ATOM 5305 C C . ASN A 1 676 ? 1.698 -15.676 -18.812 1.00 87.44 676 ASN A C 1
ATOM 5307 O O . ASN A 1 676 ? 0.908 -16.605 -18.994 1.00 87.44 676 ASN A O 1
ATOM 5311 N N . GLY A 1 677 ? 3.010 -15.893 -18.690 1.00 83.31 677 GLY A N 1
ATOM 5312 C CA . GLY A 1 677 ? 3.643 -17.201 -18.838 1.00 83.31 677 GLY A CA 1
ATOM 5313 C C . GLY A 1 677 ? 4.101 -17.538 -20.259 1.00 83.31 677 GLY A C 1
ATOM 5314 O O . GLY A 1 677 ? 4.775 -18.548 -20.441 1.00 83.31 677 GLY A O 1
ATOM 5315 N N . VAL A 1 678 ? 3.768 -16.735 -21.273 1.00 83.88 678 VAL A N 1
ATOM 5316 C CA . VAL A 1 678 ? 4.267 -16.900 -22.658 1.00 83.88 678 VAL A CA 1
ATOM 5317 C C . VAL A 1 678 ? 4.985 -15.656 -23.131 1.00 83.88 678 VAL A C 1
ATOM 5319 O O . VAL A 1 678 ? 6.079 -15.754 -23.679 1.00 83.88 678 VAL A O 1
ATOM 5322 N N . ARG A 1 679 ? 4.371 -14.492 -22.935 1.00 86.00 679 ARG A N 1
ATOM 5323 C CA . ARG A 1 679 ? 4.908 -13.207 -23.373 1.00 86.00 679 ARG A CA 1
ATOM 5324 C C . ARG A 1 679 ? 4.545 -12.112 -22.385 1.00 86.00 679 ARG A C 1
ATOM 5326 O O . ARG A 1 679 ? 3.648 -12.278 -21.554 1.00 86.00 679 ARG A O 1
ATOM 5333 N N . PHE A 1 680 ? 5.239 -10.990 -22.510 1.00 84.69 680 PHE A N 1
ATOM 5334 C CA . PHE A 1 680 ? 4.846 -9.776 -21.818 1.00 84.69 680 PHE A CA 1
ATOM 5335 C C . PHE A 1 680 ? 3.521 -9.280 -22.407 1.00 84.69 680 PHE A C 1
ATOM 5337 O O . PHE A 1 680 ? 3.361 -9.229 -23.630 1.00 84.69 680 PHE A O 1
ATOM 5344 N N . ALA A 1 681 ? 2.540 -9.024 -21.544 1.00 79.56 681 ALA A N 1
ATOM 5345 C CA . ALA A 1 681 ? 1.182 -8.658 -21.931 1.00 79.56 681 ALA A CA 1
ATOM 5346 C C . ALA A 1 681 ? 0.989 -7.135 -21.883 1.00 79.56 681 ALA A C 1
ATOM 5348 O O . ALA A 1 681 ? 1.569 -6.461 -21.038 1.00 79.56 681 ALA A O 1
ATOM 5349 N N . GLY A 1 682 ? 0.144 -6.603 -22.771 1.00 78.75 682 GLY A N 1
ATOM 5350 C CA . GLY A 1 682 ? -0.247 -5.184 -22.801 1.00 78.75 682 GLY A CA 1
ATOM 5351 C C . GLY A 1 682 ? -1.663 -4.906 -22.285 1.00 78.75 682 GLY A C 1
ATOM 5352 O O . GLY A 1 682 ? -2.100 -3.764 -22.301 1.00 78.75 682 GLY A O 1
ATOM 5353 N N . LYS A 1 683 ? -2.382 -5.938 -21.823 1.00 85.88 683 LYS A N 1
ATOM 5354 C CA . LYS A 1 683 ? -3.821 -5.872 -21.539 1.00 85.88 683 LYS A CA 1
ATOM 5355 C C . LYS A 1 683 ? -4.117 -5.360 -20.128 1.00 85.88 683 LYS A C 1
ATOM 5357 O O . LYS A 1 683 ? -3.999 -6.111 -19.161 1.00 85.88 683 LYS A O 1
ATOM 5362 N N . VAL A 1 684 ? -4.534 -4.104 -19.999 1.00 86.44 684 VAL A N 1
ATOM 5363 C CA . VAL A 1 684 ? -4.979 -3.538 -18.717 1.00 86.44 684 VAL A CA 1
ATOM 5364 C C . VAL A 1 684 ? -6.382 -4.048 -18.407 1.00 86.44 684 VAL A C 1
ATOM 5366 O O . VAL A 1 684 ? -7.307 -3.859 -19.194 1.00 86.44 684 VAL A O 1
ATOM 5369 N N . VAL A 1 685 ? -6.558 -4.680 -17.247 1.00 89.25 685 VAL A N 1
ATOM 5370 C CA . VAL A 1 685 ? -7.855 -5.237 -16.833 1.00 89.25 685 VAL A CA 1
ATOM 5371 C C . VAL A 1 685 ? -8.542 -4.297 -15.853 1.00 89.25 685 VAL A C 1
ATOM 5373 O O . VAL A 1 685 ? -7.910 -3.815 -14.916 1.00 89.25 685 VAL A O 1
ATOM 5376 N N . ARG A 1 686 ? -9.844 -4.076 -16.047 1.00 89.25 686 ARG A N 1
ATOM 5377 C CA . ARG A 1 686 ? -10.752 -3.387 -15.126 1.00 89.25 686 ARG A CA 1
ATOM 5378 C C . ARG A 1 686 ? -11.781 -4.375 -14.574 1.00 89.25 686 ARG A C 1
ATOM 5380 O O . ARG A 1 686 ? -12.395 -5.111 -15.341 1.00 89.25 686 ARG A O 1
ATOM 5387 N N . VAL A 1 687 ? -12.005 -4.363 -13.262 1.00 91.50 687 VAL A N 1
ATOM 5388 C CA . VAL A 1 687 ? -13.026 -5.183 -12.584 1.00 91.50 687 VAL A CA 1
ATOM 5389 C C . VAL A 1 687 ? -13.922 -4.297 -11.731 1.00 91.50 687 VAL A C 1
ATOM 5391 O O . VAL A 1 687 ? -13.417 -3.464 -10.983 1.00 91.50 687 VAL A O 1
ATOM 5394 N N . ASN A 1 688 ? -15.242 -4.474 -11.801 1.00 91.06 688 ASN A N 1
ATOM 5395 C CA . ASN A 1 688 ? -16.158 -3.854 -10.839 1.00 91.06 688 ASN A CA 1
ATOM 5396 C C . ASN A 1 688 ? -16.011 -4.549 -9.480 1.00 91.06 688 ASN A C 1
ATOM 5398 O O . ASN A 1 688 ? -16.368 -5.716 -9.333 1.00 91.06 688 ASN A O 1
ATOM 5402 N N . LEU A 1 689 ? -15.478 -3.853 -8.478 1.00 92.94 689 LEU A N 1
ATOM 5403 C CA . LEU A 1 689 ? -15.164 -4.439 -7.171 1.00 92.94 689 LEU A CA 1
ATOM 5404 C C . LEU A 1 689 ? -16.391 -4.582 -6.270 1.00 92.94 689 LEU A C 1
ATOM 5406 O O . LEU A 1 689 ? -16.356 -5.356 -5.312 1.00 92.94 689 LEU A O 1
ATOM 5410 N N . ARG A 1 690 ? -17.485 -3.879 -6.584 1.00 89.56 690 ARG A N 1
ATOM 5411 C CA . ARG A 1 690 ? -18.758 -4.000 -5.869 1.00 89.56 690 ARG A CA 1
ATOM 5412 C C . ARG A 1 690 ? -19.455 -5.304 -6.245 1.00 89.56 690 ARG A C 1
ATOM 5414 O O . ARG A 1 690 ? -19.785 -6.092 -5.361 1.00 89.56 690 ARG A O 1
ATOM 5421 N N . THR A 1 691 ? -19.640 -5.549 -7.541 1.00 90.25 691 THR A N 1
ATOM 5422 C CA . THR A 1 691 ? -20.307 -6.766 -8.039 1.00 90.25 691 THR A CA 1
ATOM 5423 C C . THR A 1 691 ? -19.365 -7.963 -8.151 1.00 90.25 691 THR A C 1
ATOM 5425 O O . THR A 1 691 ? -19.811 -9.097 -8.013 1.00 90.25 691 THR A O 1
ATOM 5428 N N . PHE A 1 692 ? -18.067 -7.714 -8.357 1.00 93.44 692 PHE A N 1
ATOM 5429 C CA . PHE A 1 692 ? -16.988 -8.708 -8.452 1.00 93.44 692 PHE A CA 1
ATOM 5430 C C . PHE A 1 692 ? -17.213 -9.790 -9.509 1.00 93.44 692 PHE A C 1
ATOM 5432 O O . PHE A 1 692 ? -16.839 -10.947 -9.342 1.00 93.44 692 PHE A O 1
ATOM 5439 N N . ASN A 1 693 ? -17.841 -9.397 -10.613 1.00 88.00 693 ASN A N 1
ATOM 5440 C CA . ASN A 1 693 ? -18.127 -10.270 -11.749 1.00 88.00 693 ASN A CA 1
ATOM 5441 C C . ASN A 1 693 ? -18.077 -9.553 -13.110 1.00 88.00 693 ASN A C 1
ATOM 5443 O O . ASN A 1 693 ? -18.071 -10.219 -14.141 1.00 88.00 693 ASN A O 1
ATOM 5447 N N . GLU A 1 694 ? -18.018 -8.218 -13.142 1.00 87.88 694 GLU A N 1
ATOM 5448 C CA . GLU A 1 694 ? -17.890 -7.455 -14.386 1.00 87.88 694 GLU A CA 1
ATOM 5449 C C . GLU A 1 694 ? -16.412 -7.230 -14.694 1.00 87.88 694 GLU A C 1
ATOM 5451 O O . GLU A 1 694 ? -15.725 -6.517 -13.959 1.00 87.88 694 GLU A O 1
ATOM 5456 N N . VAL A 1 695 ? -15.938 -7.832 -15.786 1.00 88.75 695 VAL A N 1
ATOM 5457 C CA . VAL A 1 695 ? -14.538 -7.777 -16.228 1.00 88.75 695 VAL A CA 1
ATOM 5458 C C . VAL A 1 695 ? -14.451 -7.084 -17.577 1.00 88.75 695 VAL A C 1
ATOM 5460 O O . VAL A 1 695 ? -15.217 -7.386 -18.491 1.00 88.75 695 VAL A O 1
ATOM 5463 N N . GLN A 1 696 ? -13.508 -6.162 -17.714 1.00 85.50 696 GLN A N 1
ATOM 5464 C CA . GLN A 1 696 ? -13.249 -5.420 -18.941 1.00 85.50 696 GLN A CA 1
ATOM 5465 C C . GLN A 1 696 ? -11.750 -5.292 -19.172 1.00 85.50 696 GLN A C 1
ATOM 5467 O O . GLN A 1 696 ? -10.956 -5.382 -18.239 1.00 85.50 696 GLN A O 1
ATOM 5472 N N . VAL A 1 697 ? -11.363 -5.097 -20.421 1.00 83.50 697 VAL A N 1
ATOM 5473 C CA . VAL A 1 697 ? -9.980 -5.121 -20.874 1.00 83.50 697 VAL A CA 1
ATOM 5474 C C . VAL A 1 697 ? -9.741 -3.962 -21.831 1.00 83.50 697 VAL A C 1
ATOM 5476 O O . VAL A 1 697 ? -10.541 -3.719 -22.731 1.00 83.50 697 VAL A O 1
ATOM 5479 N N . LEU A 1 698 ? -8.632 -3.266 -21.624 1.00 77.31 698 LEU A N 1
ATOM 5480 C CA . LEU A 1 698 ? -8.026 -2.332 -22.560 1.00 77.31 698 LEU A CA 1
ATOM 5481 C C . LEU A 1 698 ? -6.792 -3.026 -23.150 1.00 77.31 698 LEU A C 1
ATOM 5483 O O . LEU A 1 698 ? -5.885 -3.374 -22.392 1.00 77.31 698 LEU A O 1
ATOM 5487 N N . GLU A 1 699 ? -6.794 -3.275 -24.459 1.00 71.06 699 GLU A N 1
ATOM 5488 C CA . GLU A 1 699 ? -5.717 -3.988 -25.173 1.00 71.06 699 GLU A CA 1
ATOM 5489 C C . GLU A 1 699 ? -4.705 -3.067 -25.851 1.00 71.06 699 GLU A C 1
ATOM 5491 O O . GLU A 1 699 ? -5.111 -1.965 -26.287 1.00 71.06 699 GLU A O 1
#

InterPro domains:
  IPR003609 PAN/Apple domain [PS50948] (45-140)

Solvent-accessible surface area (backbone atoms only — not comparable to full-atom values): 37552 Å² total; per-residue (Å²): 134,88,81,90,83,91,86,91,83,87,78,88,78,86,78,84,86,75,90,69,93,73,90,77,80,86,83,69,89,70,58,76,75,60,55,82,78,48,100,67,92,81,76,53,65,49,103,83,66,50,71,65,92,77,83,83,86,75,79,67,86,79,77,58,53,84,46,30,50,75,41,78,36,21,30,76,57,69,92,62,54,74,44,73,43,83,33,95,44,70,54,54,38,39,49,53,40,49,72,37,89,58,45,43,22,35,21,39,40,92,54,32,24,38,35,15,65,44,47,58,82,85,41,48,89,28,49,37,86,29,90,69,18,38,20,34,34,50,53,48,65,31,42,49,42,47,56,28,56,59,38,49,81,34,35,27,33,40,27,28,40,66,49,51,85,38,82,90,42,50,35,32,36,27,35,32,35,81,86,70,49,76,78,39,78,63,42,78,61,54,85,76,48,64,50,65,52,67,76,44,42,30,34,43,35,26,28,18,38,36,94,66,33,43,62,21,62,74,30,71,49,46,60,31,43,24,46,59,49,56,62,48,75,48,72,23,32,74,64,87,85,50,38,32,21,54,34,29,42,34,54,66,65,72,90,66,78,76,65,98,60,74,89,65,74,41,95,43,50,21,88,89,43,101,73,7,51,46,61,50,90,77,34,66,46,73,48,58,38,36,82,77,40,72,75,46,21,8,27,61,29,58,44,75,47,77,48,72,49,45,19,26,34,28,24,51,61,91,44,92,50,84,86,50,57,33,42,39,52,47,92,75,61,70,96,49,94,70,41,51,74,79,39,82,72,46,77,43,78,46,52,34,39,39,38,22,21,20,34,38,77,86,47,55,27,30,53,33,36,40,35,37,58,66,51,84,48,48,94,77,48,63,98,44,61,52,75,54,57,51,68,40,52,36,39,80,62,41,74,74,46,22,11,18,47,18,41,47,72,58,92,65,31,39,38,41,35,25,15,34,35,95,90,42,70,25,30,41,35,37,44,31,37,60,87,38,48,89,48,60,43,79,77,17,44,49,77,38,62,36,39,82,77,39,73,58,41,24,19,37,36,20,54,42,75,56,95,60,32,37,42,38,23,22,17,28,34,72,72,58,78,75,58,64,42,77,89,55,86,76,64,49,56,45,41,16,34,47,27,41,38,34,36,61,85,79,58,71,56,73,46,79,48,66,38,39,84,81,31,80,71,52,35,26,7,20,25,16,43,38,60,48,45,58,29,35,41,39,23,24,18,32,46,33,64,41,69,82,47,65,86,43,56,29,38,35,28,41,32,41,37,32,33,72,86,78,67,50,72,50,71,37,54,41,39,80,69,40,81,68,46,24,8,26,21,23,43,37,52,50,26,55,28,47,34,41,27,26,18,42,43,44,35,78,71,74,84,64,91,88,54,58,70,53,31,56,29,24,35,26,55,36,37,38,32,37,63,67,40,75,46,63,89,25,56,46,76,38,49,46,33,70,42,54,29,58,35,81,78,69,46,52,41,75,68,47,24,7,25,65,24,50,48,50,37,41,62,33,36,39,38,40,48,36,42,31,37,83,49,63,45,76,46,36,36,39,32,35,63,81,80,60,69,49,32,40,56,35,86